Protein AF-A0A931W3Y5-F1 (afdb_monomer_lite)

Structure (mmCIF, N/CA/C/O backbone):
data_AF-A0A931W3Y5-F1
#
_entry.id   AF-A0A931W3Y5-F1
#
loop_
_atom_site.group_PDB
_atom_site.id
_atom_site.type_symbol
_atom_site.label_atom_id
_atom_site.label_alt_id
_atom_site.label_comp_id
_atom_site.label_asym_id
_atom_site.label_entity_id
_atom_site.label_seq_id
_atom_site.pdbx_PDB_ins_code
_atom_site.Cartn_x
_atom_site.Cartn_y
_atom_site.Cartn_z
_atom_site.occupancy
_atom_site.B_iso_or_equiv
_atom_site.auth_seq_id
_atom_site.auth_comp_id
_atom_site.auth_asym_id
_atom_site.auth_atom_id
_atom_site.pdbx_PDB_model_num
ATOM 1 N N . MET A 1 1 ? -16.965 -0.008 30.814 1.00 47.53 1 MET A N 1
ATOM 2 C CA . MET A 1 1 ? -17.072 1.009 31.889 1.00 47.53 1 MET A CA 1
ATOM 3 C C . MET A 1 1 ? -16.821 0.344 33.234 1.00 47.53 1 MET A C 1
ATOM 5 O O . MET A 1 1 ? -17.307 -0.751 33.439 1.00 47.53 1 MET A O 1
ATOM 9 N N . HIS A 1 2 ? -15.950 0.884 34.075 1.00 43.03 2 HIS A N 1
ATOM 10 C CA . HIS A 1 2 ? -15.014 0.076 34.853 1.00 43.03 2 HIS A CA 1
ATOM 11 C C . HIS A 1 2 ? -15.260 0.076 36.412 1.00 43.03 2 HIS A C 1
ATOM 13 O O . HIS A 1 2 ? -15.504 1.144 36.944 1.00 43.03 2 HIS A O 1
ATOM 19 N N . LYS A 1 3 ? -15.199 -1.056 37.165 1.00 48.84 3 LYS A N 1
ATOM 20 C CA . LYS A 1 3 ? -15.319 -1.141 38.655 1.00 48.84 3 LYS A CA 1
ATOM 21 C C . LYS A 1 3 ? -14.325 -0.205 39.320 1.00 48.84 3 LYS A C 1
ATOM 23 O O . LYS A 1 3 ? -13.131 -0.296 39.084 1.00 48.84 3 LYS A O 1
ATOM 28 N N . ILE A 1 4 ? -14.842 0.603 40.220 1.00 53.53 4 ILE A N 1
ATOM 29 C CA . ILE A 1 4 ? -14.092 1.339 41.220 1.00 53.53 4 ILE A CA 1
ATOM 30 C C . ILE A 1 4 ? -14.935 1.198 42.459 1.00 53.53 4 ILE A C 1
ATOM 32 O O . ILE A 1 4 ? -16.101 1.518 42.362 1.00 53.53 4 ILE A O 1
ATOM 36 N N . SER A 1 5 ? -14.421 0.692 43.579 1.00 62.59 5 SER A N 1
ATOM 37 C CA . SER A 1 5 ? -15.091 0.936 44.865 1.00 62.59 5 SER A CA 1
ATOM 38 C C . SER A 1 5 ? -14.688 2.316 45.369 1.00 62.59 5 SER A C 1
ATOM 40 O O . SER A 1 5 ? -13.553 2.710 45.128 1.00 62.59 5 SER A O 1
ATOM 42 N N . GLN A 1 6 ? -15.546 3.052 46.083 1.00 63.16 6 GLN A N 1
ATOM 43 C CA . GLN A 1 6 ? -15.153 4.366 46.622 1.00 63.16 6 GLN A CA 1
ATOM 44 C C . GLN A 1 6 ? -13.865 4.280 47.465 1.00 63.16 6 GLN A C 1
ATOM 46 O O . GLN A 1 6 ? -13.034 5.182 47.431 1.00 63.16 6 GLN A O 1
ATOM 51 N N . ARG A 1 7 ? -13.668 3.150 48.158 1.00 69.44 7 ARG A N 1
ATOM 52 C CA . ARG A 1 7 ? -12.418 2.815 48.844 1.00 69.44 7 ARG A CA 1
ATOM 53 C C . ARG A 1 7 ? -11.260 2.608 47.866 1.00 69.44 7 ARG A C 1
ATOM 55 O O . ARG A 1 7 ? -10.260 3.280 48.008 1.00 69.44 7 ARG A O 1
ATOM 62 N N . ALA A 1 8 ? -11.406 1.773 46.837 1.00 68.94 8 ALA A N 1
ATOM 63 C CA . ALA A 1 8 ? -10.360 1.574 45.824 1.00 68.94 8 ALA A CA 1
ATOM 64 C C . ALA A 1 8 ? -10.010 2.861 45.054 1.00 68.94 8 ALA A C 1
ATOM 66 O O . ALA A 1 8 ? -8.862 3.030 44.664 1.00 68.94 8 ALA A O 1
ATOM 67 N N . TYR A 1 9 ? -10.970 3.772 44.859 1.00 68.81 9 TYR A N 1
ATOM 68 C CA . TYR A 1 9 ? -10.719 5.101 44.300 1.00 68.81 9 TYR A CA 1
ATOM 69 C C . TYR A 1 9 ? -9.798 5.912 45.206 1.00 68.81 9 TYR A C 1
ATOM 71 O O . TYR A 1 9 ? -8.752 6.371 44.759 1.00 68.81 9 TYR A O 1
ATOM 79 N N . ARG A 1 10 ? -10.187 6.062 46.482 1.00 74.06 10 ARG A N 1
ATOM 80 C CA . ARG A 1 10 ? -9.424 6.822 47.476 1.00 74.06 10 ARG A CA 1
ATOM 81 C C . ARG A 1 10 ? -8.067 6.184 47.723 1.00 74.06 10 ARG A C 1
ATOM 83 O O . ARG A 1 10 ? -7.079 6.892 47.688 1.00 74.06 10 ARG A O 1
ATOM 90 N N . ASP A 1 11 ? -8.007 4.864 47.861 1.00 75.12 11 ASP A N 1
ATOM 91 C CA . ASP A 1 11 ? -6.764 4.117 48.040 1.00 75.12 11 ASP A CA 1
ATOM 92 C C . ASP A 1 11 ? -5.851 4.285 46.814 1.00 75.12 11 ASP A C 1
ATOM 94 O O . ASP A 1 11 ? -4.649 4.449 46.978 1.00 75.12 11 ASP A O 1
ATOM 98 N N . ALA A 1 12 ? -6.386 4.301 45.586 1.00 70.94 12 ALA A N 1
ATOM 99 C CA . ALA A 1 12 ? -5.600 4.578 44.380 1.00 70.94 12 ALA A CA 1
ATOM 100 C C . ALA A 1 12 ? -5.145 6.046 44.297 1.00 70.94 12 ALA A C 1
ATOM 102 O O . ALA A 1 12 ? -4.030 6.313 43.856 1.00 70.94 12 ALA A O 1
ATOM 103 N N . GLU A 1 13 ? -5.978 7.000 44.716 1.00 71.56 13 GLU A N 1
ATOM 104 C CA . GLU A 1 13 ? -5.646 8.428 44.768 1.00 71.56 13 GLU A CA 1
ATOM 105 C C . GLU A 1 13 ? -4.590 8.727 45.843 1.00 71.56 13 GLU A C 1
ATOM 107 O O . GLU A 1 13 ? -3.632 9.464 45.617 1.00 71.56 13 GLU A O 1
ATOM 112 N N . GLU A 1 14 ? -4.733 8.125 47.014 1.00 73.50 14 GLU A N 1
ATOM 113 C CA . GLU A 1 14 ? -3.815 8.242 48.137 1.00 73.50 14 GLU A CA 1
ATOM 114 C C . GLU A 1 14 ? -2.513 7.495 47.854 1.00 73.50 14 GLU A C 1
ATOM 116 O O . GLU A 1 14 ? -1.437 8.016 48.126 1.00 73.50 14 GLU A O 1
ATOM 121 N N . TRP A 1 15 ? -2.580 6.358 47.161 1.00 70.50 15 TRP A N 1
ATOM 122 C CA . TRP A 1 15 ? -1.413 5.698 46.587 1.00 70.50 15 TRP A CA 1
ATOM 123 C C . TRP A 1 15 ? -0.715 6.569 45.538 1.00 70.50 15 TRP A C 1
ATOM 125 O O . TRP A 1 15 ? 0.503 6.665 45.572 1.00 70.50 15 TRP A O 1
ATOM 135 N N . LEU A 1 16 ? -1.431 7.272 44.652 1.00 67.88 16 LEU A N 1
ATOM 136 C CA . LEU A 1 16 ? -0.796 8.233 43.734 1.00 67.88 16 LEU A CA 1
ATOM 137 C C . LEU A 1 16 ? -0.063 9.350 44.496 1.00 67.88 16 LEU A C 1
ATOM 139 O O . LEU A 1 16 ? 0.987 9.812 44.045 1.00 67.88 16 LEU A O 1
ATOM 143 N N . LYS A 1 17 ? -0.600 9.770 45.649 1.00 68.94 17 LYS A N 1
ATOM 144 C CA . LYS A 1 17 ? 0.020 10.766 46.537 1.00 68.94 17 LYS A CA 1
ATOM 145 C C . LYS A 1 17 ? 1.227 10.196 47.304 1.00 68.94 17 LYS A C 1
ATOM 147 O O . LYS A 1 17 ? 2.210 10.912 47.476 1.00 68.94 17 LYS A O 1
ATOM 152 N N . GLN A 1 18 ? 1.180 8.933 47.739 1.00 67.50 18 GLN A N 1
ATOM 153 C CA . GLN A 1 18 ? 2.200 8.283 48.582 1.00 67.50 18 GLN A CA 1
ATOM 154 C C . GLN A 1 18 ? 3.313 7.577 47.777 1.00 67.50 18 GLN A C 1
ATOM 156 O O . GLN A 1 18 ? 4.500 7.725 48.074 1.00 67.50 18 GLN A O 1
ATOM 161 N N . GLU A 1 19 ? 2.973 6.840 46.719 1.00 59.59 19 GLU A N 1
ATOM 162 C CA . GLU A 1 19 ? 3.904 6.134 45.836 1.00 59.59 19 GLU A CA 1
ATOM 163 C C . GLU A 1 19 ? 4.311 7.005 44.633 1.00 59.59 19 GLU A C 1
ATOM 165 O O . GLU A 1 19 ? 3.885 6.844 43.492 1.00 59.59 19 GLU A O 1
ATOM 170 N N . ARG A 1 20 ? 5.256 7.910 44.905 1.00 63.28 20 ARG A N 1
ATOM 171 C CA . ARG A 1 20 ? 6.321 8.317 43.970 1.00 63.28 20 ARG A CA 1
ATOM 172 C C . ARG A 1 20 ? 5.904 8.838 42.579 1.00 63.28 20 ARG A C 1
ATOM 174 O O . ARG A 1 20 ? 6.719 8.751 41.656 1.00 63.28 20 ARG A O 1
ATOM 181 N N . LEU A 1 21 ? 4.761 9.522 42.432 1.00 63.34 21 LEU A N 1
ATOM 182 C CA . LEU A 1 21 ? 4.569 10.447 41.297 1.00 63.34 21 LEU A CA 1
ATOM 183 C C . LEU A 1 21 ? 5.762 11.406 41.202 1.00 63.34 21 LEU A C 1
ATOM 185 O O . LEU A 1 21 ? 6.320 11.612 40.132 1.00 63.34 21 LEU A O 1
ATOM 189 N N . ALA A 1 22 ? 6.214 11.892 42.361 1.00 66.25 22 ALA A N 1
ATOM 190 C CA . ALA A 1 22 ? 7.394 12.730 42.492 1.00 66.25 22 ALA A CA 1
ATOM 191 C C . ALA A 1 22 ? 8.659 12.073 41.923 1.00 66.25 22 ALA A C 1
ATOM 193 O O . ALA A 1 22 ? 9.416 12.752 41.249 1.00 66.25 22 ALA A O 1
ATOM 194 N N . ALA A 1 23 ? 8.907 10.774 42.131 1.00 73.06 23 ALA A N 1
ATOM 195 C CA . ALA A 1 23 ? 10.131 10.148 41.620 1.00 73.06 23 ALA A CA 1
ATOM 196 C C . ALA A 1 23 ? 10.099 9.989 40.094 1.00 73.06 23 ALA A C 1
ATOM 198 O O . ALA A 1 23 ? 11.087 10.303 39.440 1.00 73.06 23 ALA A O 1
ATOM 199 N N . LEU A 1 24 ? 8.960 9.563 39.536 1.00 71.31 24 LEU A N 1
ATOM 200 C CA . LEU A 1 24 ? 8.764 9.432 38.088 1.00 71.31 24 LEU A CA 1
ATOM 201 C C . LEU A 1 24 ? 8.798 10.802 37.391 1.00 71.31 24 LEU A C 1
ATOM 203 O O . LEU A 1 24 ? 9.483 10.973 36.385 1.00 71.31 24 LEU A O 1
ATOM 207 N N . ILE A 1 25 ? 8.125 11.805 37.963 1.00 74.75 25 ILE A N 1
ATOM 208 C CA . ILE A 1 25 ? 8.190 13.194 37.493 1.00 74.75 25 ILE A CA 1
ATOM 209 C C . ILE A 1 25 ? 9.623 13.720 37.594 1.00 74.75 25 ILE A C 1
ATOM 211 O O . ILE A 1 25 ? 10.120 14.282 36.626 1.00 74.75 25 ILE A O 1
ATOM 215 N N . ASN A 1 26 ? 10.320 13.506 38.714 1.00 82.00 26 ASN A N 1
ATOM 216 C CA . ASN A 1 26 ? 11.704 13.951 38.891 1.00 82.00 26 ASN A CA 1
ATOM 217 C C . ASN A 1 26 ? 12.655 13.275 37.897 1.00 82.00 26 ASN A C 1
ATOM 219 O O . ASN A 1 26 ? 13.578 13.920 37.406 1.00 82.00 26 ASN A O 1
ATOM 223 N N . GLU A 1 27 ? 12.438 12.001 37.569 1.00 83.06 27 GLU A N 1
ATOM 224 C CA . GLU A 1 27 ? 13.196 11.293 36.537 1.00 83.06 27 GLU A CA 1
ATOM 225 C C . GLU A 1 27 ? 12.941 11.887 35.145 1.00 83.06 27 GLU A C 1
ATOM 227 O O . GLU A 1 27 ? 13.895 12.171 34.415 1.00 83.06 27 GLU A O 1
ATOM 232 N N . GLY A 1 28 ? 11.680 12.175 34.805 1.00 81.75 28 GLY A N 1
ATOM 233 C CA . GLY A 1 28 ? 11.324 12.875 33.570 1.00 81.75 28 GLY A CA 1
ATOM 234 C C . GLY A 1 28 ? 11.921 14.278 33.485 1.00 81.75 28 GLY A C 1
ATOM 235 O O . GLY A 1 28 ? 12.548 14.619 32.482 1.00 81.75 28 GLY A O 1
ATOM 236 N N . ILE A 1 29 ? 11.811 15.066 34.559 1.00 84.00 29 ILE A N 1
ATOM 237 C CA . ILE A 1 29 ? 12.428 16.394 34.684 1.00 84.00 29 ILE A CA 1
ATOM 238 C C . ILE A 1 29 ? 13.945 16.288 34.518 1.00 84.00 29 ILE A C 1
ATOM 240 O O . ILE A 1 29 ? 14.533 17.086 33.795 1.00 84.00 29 ILE A O 1
ATOM 244 N N . LYS A 1 30 ? 14.598 15.292 35.132 1.00 87.44 30 LYS A N 1
ATOM 245 C CA . LYS A 1 30 ? 16.046 15.072 35.000 1.00 87.44 30 LYS A CA 1
ATOM 246 C C . LYS A 1 30 ? 16.437 14.733 33.561 1.00 87.44 30 LYS A C 1
ATOM 248 O O . LYS A 1 30 ? 17.448 15.242 33.074 1.00 87.44 30 LYS A O 1
ATOM 253 N N . LYS A 1 31 ? 15.645 13.904 32.876 1.00 84.50 31 LYS A N 1
ATOM 254 C CA . LYS A 1 31 ? 15.850 13.551 31.465 1.00 84.50 31 LYS A CA 1
ATOM 255 C C . LYS A 1 31 ? 15.728 14.785 30.565 1.00 84.50 31 LYS A C 1
ATOM 257 O O . LYS A 1 31 ? 16.654 15.066 29.813 1.00 84.50 31 LYS A O 1
ATOM 262 N N . ILE A 1 32 ? 14.657 15.567 30.713 1.00 85.19 32 ILE A N 1
ATOM 263 C CA . ILE A 1 32 ? 14.442 16.822 29.972 1.00 85.19 32 ILE A CA 1
ATOM 264 C C . ILE A 1 32 ? 15.550 17.839 30.288 1.00 85.19 32 ILE A C 1
ATOM 266 O O . ILE A 1 32 ? 16.118 18.448 29.385 1.00 85.19 32 ILE A O 1
ATOM 270 N N . GLY A 1 33 ? 15.916 17.989 31.562 1.00 86.31 33 GLY A N 1
ATOM 271 C CA . GLY A 1 33 ? 16.964 18.905 32.010 1.00 86.31 33 GLY A CA 1
ATOM 272 C C . GLY A 1 33 ? 18.334 18.592 31.404 1.00 86.31 33 GLY A C 1
ATOM 273 O O . GLY A 1 33 ? 19.042 19.510 30.993 1.00 86.31 33 GLY A O 1
ATOM 274 N N . LYS A 1 34 ? 18.690 17.307 31.271 1.00 87.19 34 LYS A N 1
ATOM 275 C CA . LYS A 1 34 ? 19.928 16.878 30.597 1.00 87.19 34 LYS A CA 1
ATOM 276 C C . LYS A 1 34 ? 19.968 17.343 29.138 1.00 87.19 34 LYS A C 1
ATOM 278 O O . LYS A 1 34 ? 20.999 17.841 28.686 1.00 87.19 34 LYS A O 1
ATOM 283 N N . GLU A 1 35 ? 18.852 17.212 28.432 1.00 84.88 35 GLU A N 1
ATOM 284 C CA . GLU A 1 35 ? 18.730 17.629 27.036 1.00 84.88 35 GLU A CA 1
ATOM 285 C C . GLU A 1 35 ? 18.752 19.161 26.882 1.00 84.88 35 GLU A C 1
ATOM 287 O O . GLU A 1 35 ? 19.462 19.698 26.029 1.00 84.88 35 GLU A O 1
ATOM 292 N N . ILE A 1 36 ? 18.072 19.897 27.770 1.00 84.44 36 ILE A N 1
ATOM 293 C CA . ILE A 1 36 ? 18.116 21.370 27.808 1.00 84.44 36 ILE A CA 1
ATOM 294 C C . ILE A 1 36 ? 19.549 21.880 28.025 1.00 84.44 36 ILE A C 1
ATOM 296 O O . ILE A 1 36 ? 19.973 22.839 27.375 1.00 84.44 36 ILE A O 1
ATOM 300 N N . GLU A 1 37 ? 20.323 21.253 28.912 1.00 87.25 37 GLU A N 1
ATOM 301 C CA . GLU A 1 37 ? 21.724 21.630 29.126 1.00 87.25 37 GLU A CA 1
ATOM 302 C C . GLU A 1 37 ? 22.603 21.341 27.900 1.00 87.25 37 GLU A C 1
ATOM 304 O O . GLU A 1 37 ? 23.485 22.140 27.567 1.00 87.25 37 GLU A O 1
ATOM 309 N N . ALA A 1 38 ? 22.339 20.252 27.171 1.00 85.06 38 ALA A N 1
ATOM 310 C CA . ALA A 1 38 ? 22.998 19.989 25.892 1.00 85.06 38 ALA A CA 1
ATOM 311 C C . ALA A 1 38 ? 22.682 21.087 24.857 1.00 85.06 38 ALA A C 1
ATOM 313 O O . ALA A 1 38 ? 23.596 21.581 24.188 1.00 85.06 38 ALA A O 1
ATOM 314 N N . LEU A 1 39 ? 21.427 21.551 24.791 1.00 84.00 39 LEU A N 1
ATOM 315 C CA . LEU A 1 39 ? 21.018 22.656 23.918 1.00 84.00 39 LEU A CA 1
ATOM 316 C C . LEU A 1 39 ? 21.700 23.974 24.269 1.00 84.00 39 LEU A C 1
ATOM 318 O O . LEU A 1 39 ? 22.177 24.673 23.375 1.00 84.00 39 LEU A O 1
ATOM 322 N N . LYS A 1 40 ? 21.779 24.328 25.557 1.00 85.69 40 LYS A N 1
ATOM 323 C CA . LYS A 1 40 ? 22.467 25.553 25.996 1.00 85.69 40 LYS A CA 1
ATOM 324 C C . LYS A 1 40 ? 23.931 25.549 25.561 1.00 85.69 40 LYS A C 1
ATOM 326 O O . LYS A 1 40 ? 24.405 26.546 25.014 1.00 85.69 40 LYS A O 1
ATOM 331 N N . LYS A 1 41 ? 24.628 24.418 25.730 1.00 85.31 41 LYS A N 1
ATOM 332 C CA . LYS A 1 41 ? 26.016 24.249 25.266 1.00 85.31 41 LYS A CA 1
ATOM 333 C C . LYS A 1 41 ? 26.127 24.371 23.744 1.00 85.31 41 LYS A C 1
ATOM 335 O O . LYS A 1 41 ? 27.028 25.052 23.255 1.00 85.31 41 LYS A O 1
ATOM 340 N N . ALA A 1 42 ? 25.199 23.771 22.997 1.00 81.00 42 ALA A N 1
ATOM 341 C CA . ALA A 1 42 ? 25.158 23.880 21.540 1.00 81.00 42 ALA A CA 1
ATOM 342 C C . ALA A 1 42 ? 24.930 25.331 21.076 1.00 81.00 42 ALA A C 1
ATOM 344 O O . ALA A 1 42 ? 25.691 25.833 20.250 1.00 81.00 42 ALA A O 1
ATOM 345 N N . ARG A 1 43 ? 23.966 26.051 21.669 1.00 83.25 43 ARG A N 1
ATOM 346 C CA . ARG A 1 43 ? 23.703 27.475 21.383 1.00 83.25 43 ARG A CA 1
ATOM 347 C C . ARG A 1 43 ? 24.925 28.352 21.649 1.00 83.25 43 ARG A C 1
ATOM 349 O O . ARG A 1 43 ? 25.276 29.178 20.810 1.00 83.25 43 ARG A O 1
ATOM 356 N N . GLN A 1 44 ? 25.605 28.149 22.778 1.00 83.12 44 GLN A N 1
ATOM 357 C CA . GLN A 1 44 ? 26.833 28.884 23.105 1.00 83.12 44 GLN A CA 1
ATOM 358 C C . GLN A 1 44 ? 27.952 28.619 22.091 1.00 83.12 44 GLN A C 1
ATOM 360 O O . GLN A 1 44 ? 28.669 29.545 21.712 1.00 83.12 44 GLN A O 1
ATOM 365 N N . ARG A 1 45 ? 28.092 27.374 21.620 1.00 77.56 45 ARG A N 1
ATOM 366 C CA . ARG A 1 45 ? 29.078 27.005 20.597 1.00 77.56 45 ARG A CA 1
ATOM 367 C C . ARG A 1 45 ? 28.792 27.691 19.260 1.00 77.56 45 ARG A C 1
ATOM 369 O O . ARG A 1 45 ? 29.703 28.288 18.697 1.00 77.56 45 ARG A O 1
ATOM 376 N N . VAL A 1 46 ? 27.537 27.679 18.805 1.00 77.12 46 VAL A N 1
ATOM 377 C CA . VAL A 1 46 ? 27.111 28.357 17.566 1.00 77.12 46 VAL A CA 1
ATOM 378 C C . VAL A 1 46 ? 27.314 29.871 17.665 1.00 77.12 46 VAL A C 1
ATOM 380 O O . VAL A 1 46 ? 27.806 30.489 16.724 1.00 77.12 46 VAL A O 1
ATOM 383 N N . HIS A 1 47 ? 27.003 30.474 18.817 1.00 74.62 47 HIS A N 1
ATOM 384 C CA . HIS A 1 47 ? 27.186 31.912 19.030 1.00 74.62 47 HIS A CA 1
ATOM 385 C C . HIS A 1 47 ? 28.664 32.336 18.966 1.00 74.62 47 HIS A C 1
ATOM 387 O O . HIS A 1 47 ? 28.978 33.387 18.416 1.00 74.62 47 HIS A O 1
ATOM 393 N N . ARG A 1 48 ? 29.584 31.493 19.459 1.00 72.62 48 ARG A N 1
ATOM 394 C CA . ARG A 1 48 ? 31.037 31.741 19.412 1.00 72.62 48 ARG A CA 1
ATOM 395 C C . ARG A 1 48 ? 31.666 31.550 18.025 1.00 72.62 48 ARG A C 1
ATOM 397 O O . ARG A 1 48 ? 32.750 32.071 17.797 1.00 72.62 48 ARG A O 1
ATOM 404 N N . GLN A 1 49 ? 31.030 30.805 17.118 1.00 64.31 49 GLN A N 1
ATOM 405 C CA . GLN A 1 49 ? 31.614 30.425 15.820 1.00 64.31 49 GLN A CA 1
ATOM 406 C C . GLN A 1 49 ? 31.271 31.377 14.653 1.00 64.31 49 GLN A C 1
ATOM 408 O O . GLN A 1 49 ? 31.827 31.224 13.568 1.00 64.31 49 GLN A O 1
ATOM 413 N N . GLY A 1 50 ? 30.428 32.396 14.864 1.00 58.53 50 GLY A N 1
ATOM 414 C CA . GLY A 1 50 ? 30.105 33.410 13.849 1.00 58.53 50 GLY A CA 1
ATOM 415 C C . GLY A 1 50 ? 29.141 32.936 12.745 1.00 58.53 50 GLY A C 1
ATOM 416 O O . GLY A 1 50 ? 28.926 31.748 12.520 1.00 58.53 50 GLY A O 1
ATOM 417 N N . ALA A 1 51 ? 28.515 33.889 12.044 1.00 54.31 51 ALA A N 1
ATOM 418 C CA . ALA A 1 51 ? 27.337 33.691 11.183 1.00 54.31 51 ALA A CA 1
ATOM 419 C C . ALA A 1 51 ? 27.549 32.890 9.870 1.00 54.31 51 ALA A C 1
ATOM 421 O O . ALA A 1 51 ? 26.601 32.758 9.097 1.00 54.31 51 ALA A O 1
ATOM 422 N N . GLY A 1 52 ? 28.749 32.359 9.610 1.00 56.06 52 GLY A N 1
ATOM 423 C CA . GLY A 1 52 ? 29.134 31.768 8.319 1.00 56.06 52 GLY A CA 1
ATOM 424 C C . GLY A 1 52 ? 28.938 30.253 8.159 1.00 56.06 52 GLY A C 1
ATOM 425 O O . GLY A 1 52 ? 29.066 29.757 7.045 1.00 56.06 52 GLY A O 1
ATOM 426 N N . GLN A 1 53 ? 28.625 29.497 9.220 1.00 63.25 53 GLN A N 1
ATOM 427 C CA . GLN A 1 53 ? 28.492 28.031 9.141 1.00 63.25 53 GLN A CA 1
ATOM 428 C C . GLN A 1 53 ? 27.025 27.585 9.145 1.00 63.25 53 GLN A C 1
ATOM 430 O O . GLN A 1 53 ? 26.412 27.402 10.198 1.00 63.25 53 GLN A O 1
ATOM 435 N N . ARG A 1 54 ? 26.467 27.391 7.943 1.00 63.22 54 ARG A N 1
ATOM 436 C CA . ARG A 1 54 ? 25.109 26.864 7.718 1.00 63.22 54 ARG A CA 1
ATOM 437 C C . ARG A 1 54 ? 24.874 25.535 8.457 1.00 63.22 54 ARG A C 1
ATOM 439 O O . ARG A 1 54 ? 23.858 25.404 9.135 1.00 63.22 54 ARG A O 1
ATOM 446 N N . ASP A 1 55 ? 25.868 24.646 8.462 1.00 70.00 55 ASP A N 1
ATOM 447 C CA . ASP A 1 55 ? 25.829 23.349 9.155 1.00 70.00 55 ASP A CA 1
ATOM 448 C C . ASP A 1 55 ? 25.609 23.467 10.669 1.00 70.00 55 ASP A C 1
ATOM 450 O O . ASP A 1 55 ? 24.858 22.690 11.252 1.00 70.00 55 ASP A O 1
ATOM 454 N N . ALA A 1 56 ? 26.217 24.457 11.329 1.00 69.62 56 ALA A N 1
ATOM 455 C CA . ALA A 1 56 ? 26.096 24.626 12.778 1.00 69.62 56 ALA A CA 1
ATOM 456 C C . ALA A 1 56 ? 24.684 25.096 13.185 1.00 69.62 56 ALA A C 1
ATOM 458 O O . ALA A 1 56 ? 24.168 24.711 14.237 1.00 69.62 56 ALA A O 1
ATOM 459 N N . ARG A 1 57 ? 24.032 25.898 12.331 1.00 72.88 57 ARG A N 1
ATOM 460 C CA . ARG A 1 57 ? 22.631 26.314 12.510 1.00 72.88 57 ARG A CA 1
ATOM 461 C C . ARG A 1 57 ? 21.658 25.174 12.217 1.00 72.88 57 ARG A C 1
ATOM 463 O O . ARG A 1 57 ? 20.695 25.012 12.959 1.00 72.88 57 ARG A O 1
ATOM 470 N N . GLU A 1 58 ? 21.920 24.374 11.185 1.00 76.75 58 GLU A N 1
ATOM 471 C CA . GLU A 1 58 ? 21.116 23.188 10.861 1.00 76.75 58 GLU A CA 1
ATOM 472 C C . GLU A 1 58 ? 21.210 22.125 11.970 1.00 76.75 58 GLU A C 1
ATOM 474 O O . GLU A 1 58 ? 20.186 21.592 12.398 1.00 76.75 58 GLU A O 1
ATOM 479 N N . GLN A 1 59 ? 22.404 21.891 12.528 1.00 76.81 59 GLN A N 1
ATOM 480 C CA . GLN A 1 59 ? 22.600 21.017 13.692 1.00 76.81 59 GLN A CA 1
ATOM 481 C C . GLN A 1 59 ? 21.863 21.525 14.937 1.00 76.81 59 GLN A C 1
ATOM 483 O O . GLN A 1 59 ? 21.268 20.728 15.662 1.00 76.81 59 GLN A O 1
ATOM 488 N N . LEU A 1 60 ? 21.872 22.839 15.185 1.00 82.25 60 LEU A N 1
ATOM 489 C CA . LEU A 1 60 ? 21.131 23.436 16.296 1.00 82.25 60 LEU A CA 1
ATOM 490 C C . LEU A 1 60 ? 19.617 23.259 16.127 1.00 82.25 60 LEU A C 1
ATOM 492 O O . LEU A 1 60 ? 18.955 22.829 17.067 1.00 82.25 60 LEU A O 1
ATOM 496 N N . ALA A 1 61 ? 19.084 23.534 14.934 1.00 82.12 61 ALA A N 1
ATOM 497 C CA . ALA A 1 61 ? 17.665 23.353 14.635 1.00 82.12 61 ALA A CA 1
ATOM 498 C C . ALA A 1 61 ? 17.235 21.882 14.777 1.00 82.12 61 ALA A C 1
ATOM 500 O O . ALA A 1 61 ? 16.197 21.592 15.371 1.00 82.12 61 ALA A O 1
ATOM 501 N N . ALA A 1 62 ? 18.057 20.939 14.303 1.00 82.38 62 ALA A N 1
ATOM 502 C CA . ALA A 1 62 ? 17.812 19.509 14.484 1.00 82.38 62 ALA A CA 1
ATOM 503 C C . ALA A 1 62 ? 17.787 19.109 15.971 1.00 82.38 62 ALA A C 1
ATOM 505 O O . ALA A 1 62 ? 16.925 18.332 16.387 1.00 82.38 62 ALA A O 1
ATOM 506 N N . LEU A 1 63 ? 18.694 19.668 16.782 1.00 82.12 63 LEU A N 1
ATOM 507 C CA . LEU A 1 63 ? 18.725 19.432 18.225 1.00 82.12 63 LEU A CA 1
ATOM 508 C C . LEU A 1 63 ? 17.472 19.996 18.914 1.00 82.12 63 LEU A C 1
ATOM 510 O O . LEU A 1 63 ? 16.884 19.321 19.749 1.00 82.12 63 LEU A O 1
ATOM 514 N N . GLU A 1 64 ? 17.023 21.200 18.550 1.00 84.69 64 GLU A N 1
ATOM 515 C CA . GLU A 1 64 ? 15.808 21.812 19.112 1.00 84.69 64 GLU A CA 1
ATOM 516 C C . GLU A 1 64 ? 14.555 20.971 18.842 1.00 84.69 64 GLU A C 1
ATOM 518 O O . GLU A 1 64 ? 13.763 20.728 19.756 1.00 84.69 64 GLU A O 1
ATOM 523 N N . VAL A 1 65 ? 14.407 20.461 17.615 1.00 85.00 65 VAL A N 1
ATOM 524 C CA . VAL A 1 65 ? 13.309 19.551 17.251 1.00 85.00 65 VAL A CA 1
ATOM 525 C C . VAL A 1 65 ? 13.398 18.240 18.034 1.00 85.00 65 VAL A C 1
ATOM 527 O O . VAL A 1 65 ? 12.387 17.765 18.555 1.00 85.00 65 VAL A O 1
ATOM 530 N N . MET A 1 66 ? 14.599 17.669 18.164 1.00 85.75 66 MET A N 1
ATOM 531 C CA . MET A 1 66 ? 14.819 16.432 18.917 1.00 85.75 66 MET A CA 1
ATOM 532 C C . MET A 1 66 ? 14.431 16.590 20.393 1.00 85.75 66 MET A C 1
ATOM 534 O O . MET A 1 66 ? 13.734 15.739 20.936 1.00 85.75 66 MET A O 1
ATOM 538 N N . ILE A 1 67 ? 14.804 17.701 21.029 1.00 83.81 67 ILE A N 1
ATOM 539 C CA . ILE A 1 67 ? 14.515 17.949 22.449 1.00 83.81 67 ILE A CA 1
ATOM 540 C C . ILE A 1 67 ? 13.030 18.183 22.685 1.00 83.81 67 ILE A C 1
ATOM 542 O O . ILE A 1 67 ? 12.486 17.674 23.668 1.00 83.81 67 ILE A O 1
ATOM 546 N N . LYS A 1 68 ? 12.364 18.913 21.783 1.00 82.44 68 LYS A N 1
ATOM 547 C CA . LYS A 1 68 ? 10.908 19.063 21.826 1.00 82.44 68 LYS A CA 1
ATOM 548 C C . LYS A 1 68 ? 10.235 17.690 21.800 1.00 82.44 68 LYS A C 1
ATOM 550 O O . LYS A 1 68 ? 9.453 17.392 22.696 1.00 82.44 68 LYS A O 1
ATOM 555 N N . LYS A 1 69 ? 10.647 16.828 20.866 1.00 85.00 69 LYS A N 1
ATOM 556 C CA . LYS A 1 69 ? 10.150 15.453 20.766 1.00 85.00 69 LYS A CA 1
ATOM 557 C C . LYS A 1 69 ? 10.424 14.634 22.030 1.00 85.00 69 LYS A C 1
ATOM 559 O O . LYS A 1 69 ? 9.511 14.028 22.567 1.00 85.00 69 LYS A O 1
ATOM 564 N N . VAL A 1 70 ? 11.651 14.646 22.557 1.00 83.62 70 VAL A N 1
ATOM 565 C CA . VAL A 1 70 ? 11.990 13.914 23.795 1.00 83.62 70 VAL A CA 1
ATOM 566 C C . VAL A 1 70 ? 11.162 14.405 24.981 1.00 83.62 70 VAL A C 1
ATOM 568 O O . VAL A 1 70 ? 10.793 13.602 25.839 1.00 83.62 70 VAL A O 1
ATOM 571 N N . THR A 1 71 ? 10.882 15.706 25.046 1.00 80.75 71 THR A N 1
ATOM 572 C CA . THR A 1 71 ? 10.053 16.303 26.098 1.00 80.75 71 THR A CA 1
ATOM 573 C C . THR A 1 71 ? 8.619 15.803 25.999 1.00 80.75 71 THR A C 1
ATOM 575 O O . THR A 1 71 ? 8.110 15.271 26.983 1.00 80.75 71 THR A O 1
ATOM 578 N N . GLU A 1 72 ? 8.013 15.907 24.815 1.00 83.56 72 GLU A N 1
ATOM 579 C CA . GLU A 1 72 ? 6.664 15.403 24.525 1.00 83.56 72 GLU A CA 1
ATOM 580 C C . GLU A 1 72 ? 6.567 13.900 24.839 1.00 83.56 72 GLU A C 1
ATOM 582 O O . GLU A 1 72 ? 5.800 13.509 25.717 1.00 83.56 72 GLU A O 1
ATOM 587 N N . ASP A 1 73 ? 7.460 13.080 24.271 1.00 85.25 73 ASP A N 1
ATOM 588 C CA . ASP A 1 73 ? 7.497 11.625 24.477 1.00 85.25 73 ASP A CA 1
ATOM 589 C C . ASP A 1 73 ? 7.645 11.240 25.962 1.00 85.25 73 ASP A C 1
ATOM 591 O O . ASP A 1 73 ? 7.098 10.231 26.417 1.00 85.25 73 ASP A O 1
ATOM 595 N N . THR A 1 74 ? 8.423 12.013 26.731 1.00 81.31 74 THR A N 1
ATOM 596 C CA . THR A 1 74 ? 8.657 11.755 28.160 1.00 81.31 74 THR A CA 1
ATOM 597 C C . THR A 1 74 ? 7.436 12.123 28.998 1.00 81.31 74 THR A C 1
ATOM 599 O O . THR 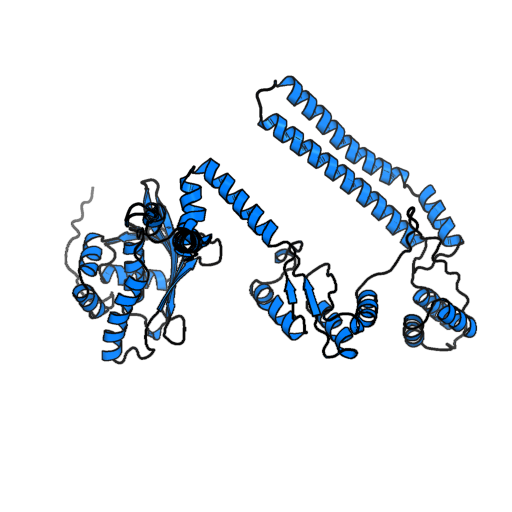A 1 74 ? 7.065 11.358 29.889 1.00 81.31 74 THR A O 1
ATOM 602 N N . VAL A 1 75 ? 6.800 13.264 28.719 1.00 80.44 75 VAL A N 1
ATOM 603 C CA . VAL A 1 75 ? 5.561 13.677 29.396 1.00 80.44 75 VAL A CA 1
ATOM 604 C C . VAL A 1 75 ? 4.442 12.679 29.102 1.00 80.44 75 VAL A C 1
ATOM 606 O O . VAL A 1 75 ? 3.791 12.208 30.036 1.00 80.44 75 VAL A O 1
ATOM 609 N N . ASP A 1 76 ? 4.281 12.280 27.842 1.00 80.50 76 ASP A N 1
ATOM 610 C CA . ASP A 1 76 ? 3.256 11.323 27.426 1.00 80.50 76 ASP A CA 1
ATOM 611 C C . ASP A 1 76 ? 3.446 9.958 28.092 1.00 80.50 76 ASP A C 1
ATOM 613 O O . ASP A 1 76 ? 2.495 9.402 28.648 1.00 80.50 76 ASP A O 1
ATOM 617 N N . HIS A 1 77 ? 4.680 9.439 28.137 1.00 82.00 77 HIS A N 1
ATOM 618 C CA . HIS A 1 77 ? 4.977 8.185 28.837 1.00 82.00 77 HIS A CA 1
ATOM 619 C C . HIS A 1 77 ? 4.649 8.245 30.329 1.00 82.00 77 HIS A C 1
ATOM 621 O O . HIS A 1 77 ? 4.117 7.280 30.889 1.00 82.00 77 HIS A O 1
ATOM 627 N N . LEU A 1 78 ? 4.979 9.357 30.989 1.00 80.06 78 LEU A N 1
ATOM 628 C CA . LEU A 1 78 ? 4.705 9.538 32.411 1.00 80.06 78 LEU A CA 1
ATOM 629 C C . LEU A 1 78 ? 3.205 9.572 32.680 1.00 80.06 78 LEU A C 1
ATOM 631 O O . LEU A 1 78 ? 2.721 8.836 33.542 1.00 80.06 78 LEU A O 1
ATOM 635 N N . LEU A 1 79 ? 2.463 10.374 31.916 1.00 78.19 79 LEU A N 1
ATOM 636 C CA . LEU A 1 79 ? 1.012 10.472 32.043 1.00 78.19 79 LEU A CA 1
ATOM 637 C C . LEU A 1 79 ? 0.336 9.129 31.753 1.00 78.19 79 LEU A C 1
ATOM 639 O O . LEU A 1 79 ? -0.537 8.711 32.516 1.00 78.19 79 LEU A O 1
ATOM 643 N N . ALA A 1 80 ? 0.765 8.417 30.708 1.00 78.81 80 ALA A N 1
ATOM 644 C CA . ALA A 1 80 ? 0.264 7.084 30.387 1.00 78.81 80 ALA A CA 1
ATOM 645 C C . ALA A 1 80 ? 0.531 6.084 31.523 1.00 78.81 80 ALA A C 1
ATOM 647 O O . ALA A 1 80 ? -0.381 5.373 31.947 1.00 78.81 80 ALA A O 1
ATOM 648 N N . SER A 1 81 ? 1.747 6.080 32.077 1.00 78.00 81 SER A N 1
ATOM 649 C CA . SER A 1 81 ? 2.133 5.193 33.183 1.00 78.00 81 SER A CA 1
ATOM 650 C C . SER A 1 81 ? 1.317 5.460 34.448 1.00 78.00 81 SER A C 1
ATOM 652 O O . SER A 1 81 ? 0.839 4.525 35.092 1.00 78.00 81 SER A O 1
ATOM 654 N N . VAL A 1 82 ? 1.123 6.735 34.796 1.00 77.12 82 VAL A N 1
ATOM 655 C CA . VAL A 1 82 ? 0.294 7.153 35.934 1.00 77.12 82 VAL A CA 1
ATOM 656 C C . VAL A 1 82 ? -1.146 6.683 35.744 1.00 77.12 82 VAL A C 1
ATOM 658 O O . VAL A 1 82 ? -1.699 6.028 36.629 1.00 77.12 82 VAL A O 1
ATOM 661 N N . ARG A 1 83 ? -1.731 6.943 34.568 1.00 77.56 83 ARG A N 1
ATOM 662 C CA . ARG A 1 83 ? -3.099 6.525 34.231 1.00 77.56 83 ARG A CA 1
ATOM 663 C C . ARG A 1 83 ? -3.259 5.007 34.290 1.00 77.56 83 ARG A C 1
ATOM 665 O O . ARG A 1 83 ? -4.227 4.525 34.871 1.00 77.56 83 ARG A O 1
ATOM 672 N N . GLN A 1 84 ? -2.307 4.248 33.747 1.00 78.81 84 GLN A N 1
ATOM 673 C CA . GLN A 1 84 ? -2.360 2.785 33.734 1.00 78.81 84 GLN A CA 1
ATOM 674 C C . GLN A 1 84 ? -2.289 2.192 35.145 1.00 78.81 84 GLN A C 1
ATOM 676 O O . GLN A 1 84 ? -3.080 1.310 35.485 1.00 78.81 84 GLN A O 1
ATOM 681 N N . ARG A 1 85 ? -1.369 2.674 35.988 1.00 78.25 85 ARG A N 1
ATOM 682 C CA . ARG A 1 85 ? -1.246 2.191 37.372 1.00 78.25 85 ARG A CA 1
ATOM 683 C C . ARG A 1 85 ? -2.464 2.562 38.204 1.00 78.25 85 ARG A C 1
ATOM 685 O O . ARG A 1 85 ? -2.979 1.715 38.932 1.00 78.25 85 ARG A O 1
ATOM 692 N N . TRP A 1 86 ? -2.958 3.789 38.046 1.00 80.44 86 TRP A N 1
ATOM 693 C CA . TRP A 1 86 ? -4.199 4.211 38.681 1.00 80.44 86 TRP A CA 1
ATOM 694 C C . TRP A 1 86 ? -5.366 3.311 38.262 1.00 80.44 86 TRP A C 1
ATOM 696 O O . TRP A 1 86 ? -6.063 2.787 39.123 1.00 80.44 86 TRP A O 1
ATOM 706 N N . ALA A 1 87 ? -5.517 3.029 36.964 1.00 78.38 87 ALA A N 1
ATOM 707 C CA . ALA A 1 87 ? -6.558 2.144 36.444 1.00 78.38 87 ALA A CA 1
ATOM 708 C C . ALA A 1 87 ? -6.491 0.722 37.035 1.00 78.38 87 ALA A C 1
ATOM 710 O O . ALA A 1 87 ? -7.520 0.145 37.401 1.00 78.38 87 ALA A O 1
ATOM 711 N N . GLN A 1 88 ? -5.285 0.161 37.165 1.00 79.94 88 GLN A N 1
ATOM 712 C CA . GLN A 1 88 ? -5.077 -1.149 37.788 1.00 79.94 88 GLN A CA 1
ATOM 713 C C . GLN A 1 88 ? -5.480 -1.148 39.265 1.00 79.94 88 GLN A C 1
ATOM 715 O O . GLN A 1 88 ? -6.209 -2.038 39.702 1.00 79.94 88 GLN A O 1
ATOM 720 N N . LYS A 1 89 ? -5.043 -0.142 40.030 1.00 78.88 89 LYS A N 1
ATOM 721 C CA . LYS A 1 89 ? -5.342 -0.018 41.467 1.00 78.88 89 LYS A CA 1
ATOM 722 C C . LYS A 1 89 ? -6.816 0.278 41.732 1.00 78.88 89 LYS A C 1
ATOM 724 O O . LYS A 1 89 ? -7.402 -0.315 42.633 1.00 78.88 89 LYS A O 1
ATOM 729 N N . ALA A 1 90 ? -7.428 1.121 40.903 1.00 77.94 90 ALA A N 1
ATOM 730 C CA . ALA A 1 90 ? -8.854 1.415 40.948 1.00 77.94 90 ALA A CA 1
ATOM 731 C C . ALA A 1 90 ? -9.710 0.173 40.627 1.00 77.94 90 ALA A C 1
ATOM 733 O O . ALA A 1 90 ? -10.871 0.107 41.028 1.00 77.94 90 ALA A O 1
ATOM 734 N N . GLY A 1 91 ? -9.129 -0.846 39.979 1.00 83.06 91 GLY A N 1
ATOM 735 C CA . GLY A 1 91 ? -9.779 -2.128 39.713 1.00 83.06 91 GLY A CA 1
ATOM 736 C C . GLY A 1 91 ? -10.700 -2.093 38.499 1.00 83.06 91 GLY A C 1
ATOM 737 O O . GLY A 1 91 ? -11.694 -2.825 38.464 1.00 83.06 91 GLY A O 1
ATOM 738 N N . LEU A 1 92 ? -10.369 -1.260 37.512 1.00 84.81 92 LEU A N 1
ATOM 739 C CA . LEU A 1 92 ? -11.240 -0.933 36.399 1.00 84.81 92 LEU A CA 1
ATOM 740 C C . LEU A 1 92 ? -11.748 -2.178 35.621 1.00 84.81 92 LEU A C 1
ATOM 742 O O . LEU A 1 92 ? -10.988 -2.805 34.893 1.00 84.81 92 LEU A O 1
ATOM 746 N N . LYS A 1 93 ? -13.062 -2.488 35.624 1.00 86.81 93 LYS A N 1
ATOM 747 C CA . LYS A 1 93 ? -13.715 -3.549 34.777 1.00 86.81 93 LYS A CA 1
ATOM 748 C C . LYS A 1 93 ? -15.192 -3.324 34.391 1.00 86.81 93 LYS A C 1
ATOM 750 O O . LYS A 1 93 ? -15.920 -2.726 35.179 1.00 86.81 93 LYS A O 1
ATOM 755 N N . THR A 1 94 ? -15.665 -3.825 33.242 1.00 90.06 94 THR A N 1
ATOM 756 C CA . THR A 1 94 ? -17.074 -3.643 32.809 1.00 90.06 94 THR A CA 1
ATOM 757 C C . THR A 1 94 ? -18.089 -3.934 33.933 1.00 90.06 94 THR A C 1
ATOM 759 O O . THR A 1 94 ? -17.806 -4.760 34.799 1.00 90.06 94 THR A O 1
ATOM 762 N N . PHE A 1 95 ? -19.266 -3.288 33.967 1.00 91.50 95 PHE A N 1
ATOM 763 C CA . PHE A 1 95 ? -20.293 -3.647 34.967 1.00 91.50 95 PHE A CA 1
ATOM 764 C C . PHE A 1 95 ? -20.618 -5.149 34.902 1.00 91.50 95 PHE A C 1
ATOM 766 O O . PHE A 1 95 ? -20.673 -5.825 35.929 1.00 91.50 95 PHE A O 1
ATOM 773 N N . ALA A 1 96 ? -20.709 -5.685 33.679 1.00 91.62 96 ALA A N 1
ATOM 774 C CA . ALA A 1 96 ? -20.855 -7.111 33.421 1.00 91.62 96 ALA A CA 1
ATOM 775 C C . ALA A 1 96 ? -19.737 -7.941 34.078 1.00 91.62 96 ALA A C 1
ATOM 777 O O . ALA A 1 96 ? -20.028 -8.927 34.753 1.00 91.62 96 ALA A O 1
ATOM 778 N N . ASP A 1 97 ? -18.474 -7.533 33.957 1.00 91.00 97 ASP A N 1
ATOM 779 C CA . ASP A 1 97 ? -17.347 -8.217 34.602 1.00 91.00 97 ASP A CA 1
ATOM 780 C C . ASP A 1 97 ? -17.361 -8.086 36.128 1.00 91.00 97 ASP A C 1
ATOM 782 O O . ASP A 1 97 ? -17.026 -9.038 36.828 1.00 91.00 97 ASP A O 1
ATOM 786 N N . ALA A 1 98 ? -17.780 -6.937 36.664 1.00 90.31 98 ALA A N 1
ATOM 787 C CA . ALA A 1 98 ? -17.894 -6.730 38.105 1.00 90.31 98 ALA A CA 1
ATOM 788 C C . ALA A 1 98 ? -18.935 -7.669 38.731 1.00 90.31 98 ALA A C 1
ATOM 790 O O . ALA A 1 98 ? -18.670 -8.281 39.768 1.00 90.31 98 ALA A O 1
ATOM 791 N N . VAL A 1 99 ? -20.088 -7.829 38.077 1.00 91.19 99 VAL A N 1
ATOM 792 C CA . VAL A 1 99 ? -21.113 -8.798 38.484 1.00 91.19 99 VAL A CA 1
ATOM 793 C C . VAL A 1 99 ? -20.624 -10.232 38.273 1.00 91.19 99 VAL A C 1
ATOM 795 O O . VAL A 1 99 ? -20.801 -11.056 39.165 1.00 91.19 99 VAL A O 1
ATOM 798 N N . ALA A 1 100 ? -19.957 -10.536 37.154 1.00 91.00 100 ALA A N 1
ATOM 799 C CA . ALA A 1 100 ? -19.416 -11.869 36.874 1.00 91.00 100 ALA A CA 1
ATOM 800 C C . ALA A 1 100 ? -18.413 -12.331 37.947 1.00 91.00 100 ALA A C 1
ATOM 802 O O . ALA A 1 100 ? -18.479 -13.467 38.416 1.00 91.00 100 ALA A O 1
ATOM 803 N N . GLU A 1 101 ? -17.524 -11.440 38.382 1.00 89.06 101 GLU A N 1
ATOM 804 C CA . GLU A 1 101 ? -16.593 -11.686 39.486 1.00 89.06 101 GLU A CA 1
ATOM 805 C C . GLU A 1 101 ? -17.346 -11.938 40.800 1.00 89.06 101 GLU A C 1
ATOM 807 O O . GLU A 1 101 ? -17.080 -12.918 41.495 1.00 89.06 101 GLU A O 1
ATOM 812 N N . ALA A 1 102 ? -18.359 -11.123 41.113 1.00 87.56 102 ALA A N 1
ATOM 813 C CA . ALA A 1 102 ? -19.183 -11.322 42.304 1.00 87.56 102 ALA A CA 1
ATOM 814 C C . ALA A 1 102 ? -19.973 -12.648 42.270 1.00 87.56 102 ALA A C 1
ATOM 816 O O . ALA A 1 102 ? -20.109 -13.315 43.300 1.00 87.56 102 ALA A O 1
ATOM 817 N N . MET A 1 103 ? -20.452 -13.072 41.093 1.00 87.00 103 MET A N 1
ATOM 818 C CA . MET A 1 103 ? -21.088 -14.380 40.891 1.00 87.00 103 MET A CA 1
ATOM 819 C C . MET A 1 103 ? -20.121 -15.522 41.218 1.00 87.00 103 MET A C 1
ATOM 821 O O . MET A 1 103 ? -20.506 -16.485 41.888 1.00 87.00 103 MET A O 1
ATOM 825 N N . GLN A 1 104 ? -18.865 -15.424 40.772 1.00 83.94 104 GLN A N 1
ATOM 826 C CA . GLN A 1 104 ? -17.841 -16.436 41.035 1.00 83.94 104 GLN A CA 1
ATOM 827 C C . GLN A 1 104 ? -17.537 -16.547 42.533 1.00 83.94 104 GLN A C 1
ATOM 829 O O . GLN A 1 104 ? -17.655 -17.644 43.084 1.00 83.94 104 GLN A O 1
ATOM 834 N N . THR A 1 105 ? -17.276 -15.424 43.210 1.00 79.44 105 THR A N 1
ATOM 835 C CA . THR A 1 105 ? -16.997 -15.393 44.657 1.00 79.44 105 THR A CA 1
ATOM 836 C C . THR A 1 105 ? -18.167 -15.935 45.478 1.00 79.44 105 THR A C 1
ATOM 838 O O . THR A 1 105 ? -17.983 -16.739 46.388 1.00 79.44 105 THR A O 1
ATOM 841 N N . ARG A 1 106 ? -19.410 -15.576 45.136 1.00 73.81 106 ARG A N 1
ATOM 842 C CA . ARG A 1 106 ? -20.596 -16.065 45.859 1.00 73.81 106 ARG A CA 1
ATOM 843 C C . ARG A 1 106 ? -20.806 -17.572 45.712 1.00 73.81 106 ARG A C 1
ATOM 845 O O . ARG A 1 106 ? -21.302 -18.212 46.636 1.00 73.81 106 ARG A O 1
ATOM 852 N N . THR A 1 107 ? -20.421 -18.144 44.574 1.00 62.72 107 THR A N 1
ATOM 853 C CA . THR A 1 107 ? -20.522 -19.593 44.336 1.00 62.72 107 THR A CA 1
ATOM 854 C C . THR A 1 107 ? -19.602 -20.371 45.260 1.00 62.72 107 THR A C 1
ATOM 856 O O . THR A 1 107 ? -20.028 -21.383 45.806 1.00 62.72 107 THR A O 1
ATOM 859 N N . GLN A 1 108 ? -18.385 -19.866 45.485 1.00 61.84 108 GLN A N 1
ATOM 860 C CA . GLN A 1 108 ? -17.442 -20.467 46.430 1.00 61.84 108 GLN A CA 1
ATOM 861 C C . GLN A 1 108 ? -18.000 -20.500 47.862 1.00 61.84 108 GLN A C 1
ATOM 863 O O . GLN A 1 108 ? -17.647 -21.385 48.629 1.00 61.84 108 GLN A O 1
ATOM 868 N N . ILE A 1 109 ? -18.897 -19.568 48.208 1.00 63.28 109 ILE A N 1
ATOM 869 C CA . ILE A 1 109 ? -19.433 -19.413 49.568 1.00 63.28 109 ILE A CA 1
ATOM 870 C C . ILE A 1 109 ? -20.795 -20.114 49.756 1.00 63.28 109 ILE A C 1
ATOM 872 O O . ILE A 1 109 ? -21.075 -20.610 50.843 1.00 63.28 109 ILE A O 1
ATOM 876 N N . ARG A 1 110 ? -21.682 -20.133 48.744 1.00 64.81 110 ARG A N 1
ATOM 877 C CA . ARG A 1 110 ? -23.099 -20.560 48.891 1.00 64.81 110 ARG A CA 1
ATOM 878 C C . ARG A 1 110 ? -23.603 -21.612 47.886 1.00 64.81 110 ARG A C 1
ATOM 880 O O . ARG A 1 110 ? -24.797 -21.901 47.870 1.00 64.81 110 ARG A O 1
ATOM 887 N N . GLY A 1 111 ? -22.746 -22.187 47.043 1.00 59.00 111 GLY A N 1
ATOM 888 C CA . GLY A 1 111 ? -23.018 -23.437 46.309 1.00 59.00 111 GLY A CA 1
ATOM 889 C C . GLY A 1 111 ? -24.037 -23.424 45.149 1.00 59.00 111 GLY A C 1
ATOM 890 O O . GLY A 1 111 ? -23.921 -24.268 44.266 1.00 59.00 111 GLY A O 1
ATOM 891 N N . LYS A 1 112 ? -24.996 -22.486 45.062 1.00 62.47 112 LYS A N 1
ATOM 892 C CA . LYS A 1 112 ? -25.949 -22.396 43.926 1.00 62.47 112 LYS A CA 1
ATOM 893 C C . LYS A 1 112 ? -25.876 -21.061 43.183 1.00 62.47 112 LYS A C 1
ATOM 895 O O . LYS A 1 112 ? -26.025 -19.996 43.782 1.00 62.47 112 LYS A O 1
ATOM 900 N N . ARG A 1 113 ? -25.690 -21.131 41.856 1.00 67.31 113 ARG A N 1
ATOM 901 C CA . ARG A 1 113 ? -25.768 -19.987 40.931 1.00 67.31 113 ARG A CA 1
ATOM 902 C C . ARG A 1 113 ? -27.177 -19.871 40.333 1.00 67.31 113 ARG A C 1
ATOM 904 O O . ARG A 1 113 ? -27.694 -20.886 39.874 1.00 67.31 113 ARG A O 1
ATOM 911 N N . PRO A 1 114 ? -27.761 -18.664 40.241 1.00 73.88 114 PRO A N 1
ATOM 912 C CA . PRO A 1 114 ? -28.999 -18.452 39.487 1.00 73.88 114 PRO A CA 1
ATOM 913 C C . PRO A 1 114 ? -28.806 -18.618 37.966 1.00 73.88 114 PRO A C 1
ATOM 915 O O . PRO A 1 114 ? -29.743 -18.992 37.268 1.00 73.88 114 PRO A O 1
ATOM 918 N N . MET A 1 115 ? -27.593 -18.390 37.443 1.00 87.56 115 MET A N 1
ATOM 919 C CA . MET A 1 115 ? -27.213 -18.685 36.053 1.00 87.56 115 MET A CA 1
ATOM 920 C C . MET A 1 115 ? -25.693 -18.835 35.880 1.00 87.56 115 MET A C 1
ATOM 922 O O . MET A 1 115 ? -24.921 -18.487 36.777 1.00 87.56 115 MET A O 1
ATOM 926 N N . SER A 1 116 ? -25.248 -19.338 34.722 1.00 88.75 116 SER A N 1
ATOM 927 C CA . SER A 1 116 ? -23.820 -19.375 34.380 1.00 88.75 116 SER A CA 1
ATOM 928 C C . SER A 1 116 ? -23.262 -17.974 34.102 1.00 88.75 116 SER A C 1
ATOM 930 O O . SER A 1 116 ? -23.997 -17.050 33.745 1.00 88.75 116 SER A O 1
ATOM 932 N N . VAL A 1 117 ? -21.944 -17.816 34.259 1.00 89.25 117 VAL A N 1
ATOM 933 C CA . VAL A 1 117 ? -21.256 -16.537 34.015 1.00 89.25 117 VAL A CA 1
ATOM 934 C C . VAL A 1 117 ? -21.295 -16.181 32.527 1.00 89.25 117 VAL A C 1
ATOM 936 O O . VAL A 1 117 ? -21.468 -15.016 32.179 1.00 89.25 117 VAL A O 1
ATOM 939 N N . GLU A 1 118 ? -21.210 -17.178 31.645 1.00 89.69 118 GLU A N 1
ATOM 940 C CA . GLU A 1 118 ? -21.330 -16.992 30.197 1.00 89.69 118 GLU A CA 1
ATOM 941 C C . GLU A 1 118 ? -22.719 -16.472 29.820 1.00 89.69 118 GLU A C 1
ATOM 943 O O . GLU A 1 118 ? -22.840 -15.548 29.014 1.00 89.69 118 GLU A O 1
ATOM 948 N N . ARG A 1 119 ? -23.773 -17.029 30.434 1.00 90.75 119 ARG A N 1
ATOM 949 C CA . ARG A 1 119 ? -25.150 -16.580 30.202 1.00 90.75 119 ARG A CA 1
ATOM 950 C C . ARG A 1 119 ? -25.348 -15.146 30.685 1.00 90.75 119 ARG A C 1
ATOM 952 O O . ARG A 1 119 ? -25.933 -14.353 29.954 1.00 90.75 119 ARG A O 1
ATOM 959 N N . TRP A 1 120 ? -24.824 -14.807 31.864 1.00 92.44 120 TRP A N 1
ATOM 960 C CA . TRP A 1 120 ? -24.844 -13.436 32.376 1.00 92.44 120 TRP A CA 1
ATOM 961 C C . TRP A 1 120 ? -24.154 -12.461 31.417 1.00 92.44 120 TRP A C 1
ATOM 963 O O . TRP A 1 120 ? -24.762 -11.474 31.018 1.00 92.44 120 TRP A O 1
ATOM 973 N N . ARG A 1 121 ? -22.916 -12.754 30.995 1.00 91.19 121 ARG A N 1
ATOM 974 C CA . ARG A 1 121 ? -22.160 -11.886 30.077 1.00 91.19 121 ARG A CA 1
ATOM 975 C C . ARG A 1 121 ? -22.899 -11.656 28.761 1.00 91.19 121 ARG A C 1
ATOM 977 O O . ARG A 1 121 ? -22.938 -10.531 28.276 1.00 91.19 121 ARG A O 1
ATOM 984 N N . ARG A 1 122 ? -23.518 -12.702 28.207 1.00 89.00 122 ARG A N 1
ATOM 985 C CA . ARG A 1 122 ? -24.314 -12.592 26.978 1.00 89.00 122 ARG A CA 1
ATOM 986 C C . ARG A 1 122 ? -25.517 -11.665 27.155 1.00 89.00 122 ARG A C 1
ATOM 988 O O . ARG A 1 122 ? -25.752 -10.836 26.287 1.00 89.00 122 ARG A O 1
ATOM 995 N N . LEU A 1 123 ? -26.245 -11.791 28.266 1.00 90.00 123 LEU A N 1
ATOM 996 C CA . LEU A 1 123 ? -27.388 -10.924 28.570 1.00 90.00 123 LEU A CA 1
ATOM 997 C C . LEU A 1 123 ? -26.946 -9.478 28.806 1.00 90.00 123 LEU A C 1
ATOM 999 O O . LEU A 1 123 ? -27.479 -8.570 28.182 1.00 90.00 123 LEU A O 1
ATOM 1003 N N . ALA A 1 124 ? -25.935 -9.273 29.652 1.00 90.50 124 ALA A N 1
ATOM 1004 C CA . ALA A 1 124 ? -25.443 -7.948 30.020 1.00 90.50 124 ALA A CA 1
ATOM 1005 C C . ALA A 1 124 ? -24.901 -7.146 28.823 1.00 90.50 124 ALA A C 1
ATOM 1007 O O . ALA A 1 124 ? -24.948 -5.922 28.845 1.00 90.50 124 ALA A O 1
ATOM 1008 N N . ASN A 1 125 ? -24.412 -7.817 27.776 1.00 85.75 125 ASN A N 1
ATOM 1009 C CA . ASN A 1 125 ? -23.961 -7.163 26.546 1.00 85.75 125 ASN A CA 1
ATOM 1010 C C . ASN A 1 125 ? -25.108 -6.648 25.658 1.00 85.75 125 ASN A C 1
ATOM 1012 O O . ASN A 1 125 ? -24.846 -5.851 24.762 1.00 85.75 125 ASN A O 1
ATOM 1016 N N . GLY A 1 126 ? -26.343 -7.114 25.865 1.00 85.94 126 GLY A N 1
ATOM 1017 C CA . GLY A 1 126 ? -27.502 -6.771 25.036 1.00 85.94 126 GLY A CA 1
ATOM 1018 C C . GLY A 1 126 ? -28.483 -5.790 25.675 1.00 85.94 126 GLY A C 1
ATOM 1019 O O . GLY A 1 126 ? -29.521 -5.523 25.080 1.00 85.94 126 GLY A O 1
ATOM 1020 N N . VAL A 1 127 ? -28.195 -5.288 26.878 1.00 91.50 127 VAL A N 1
ATOM 1021 C CA . VAL A 1 127 ? -29.119 -4.448 27.655 1.00 91.50 127 VAL A CA 1
ATOM 1022 C C . VAL A 1 127 ? -28.434 -3.183 28.165 1.00 91.50 127 VAL A C 1
ATOM 1024 O O . VAL A 1 127 ? -27.205 -3.080 28.203 1.00 91.50 127 VAL A O 1
ATOM 1027 N N . SER A 1 128 ? -29.237 -2.207 28.576 1.00 93.38 128 SER A N 1
ATOM 1028 C CA . SER A 1 128 ? -28.748 -0.996 29.226 1.00 93.38 128 SER A CA 1
ATOM 1029 C C . SER A 1 128 ? -28.130 -1.295 30.598 1.00 93.38 128 SER A C 1
ATOM 1031 O O . SER A 1 128 ? -28.347 -2.341 31.215 1.00 93.38 128 SER A O 1
ATOM 1033 N N . TYR A 1 129 ? -27.375 -0.330 31.127 1.00 92.00 129 TYR A N 1
ATOM 1034 C CA . TYR A 1 129 ? -26.836 -0.422 32.486 1.00 92.00 129 TYR A CA 1
ATOM 1035 C C . TYR A 1 129 ? -27.934 -0.596 33.549 1.00 92.00 129 TYR A C 1
ATOM 1037 O O . TYR A 1 129 ? -27.743 -1.367 34.489 1.00 92.00 129 TYR A O 1
ATOM 1045 N N . GLN A 1 130 ? -29.068 0.100 33.409 1.00 93.50 130 GLN A N 1
ATOM 1046 C CA . GLN A 1 130 ? -30.171 0.037 34.374 1.00 93.50 130 GLN A CA 1
ATOM 1047 C C . GLN A 1 130 ? -30.765 -1.374 34.429 1.00 93.50 130 GLN A C 1
ATOM 1049 O O . GLN A 1 130 ? -30.804 -1.975 35.500 1.00 93.50 130 GLN A O 1
ATOM 1054 N N . GLU A 1 131 ? -31.083 -1.949 33.271 1.00 94.94 131 GLU A N 1
ATOM 1055 C CA . GLU A 1 131 ? -31.606 -3.316 33.160 1.00 94.94 131 GLU A CA 1
ATOM 1056 C C . GLU A 1 131 ? -30.596 -4.357 33.664 1.00 94.94 131 GLU A C 1
ATOM 1058 O O . GLU A 1 131 ? -30.947 -5.264 34.421 1.00 94.94 131 GLU A O 1
ATOM 1063 N N . ALA A 1 132 ? -29.311 -4.216 33.308 1.00 94.00 132 ALA A N 1
ATOM 1064 C CA . ALA A 1 132 ? -28.261 -5.094 33.822 1.00 94.00 132 ALA A CA 1
ATOM 1065 C C . ALA A 1 132 ? -28.168 -5.019 35.356 1.00 94.00 132 ALA A C 1
ATOM 1067 O O . ALA A 1 132 ? -27.975 -6.039 36.024 1.00 94.00 132 ALA A O 1
ATOM 1068 N N . ARG A 1 133 ? -28.303 -3.821 35.934 1.00 93.62 133 ARG A N 1
ATOM 1069 C CA . ARG A 1 133 ? -28.253 -3.608 37.384 1.00 93.62 133 ARG A CA 1
ATOM 1070 C C . ARG A 1 133 ? -29.456 -4.225 38.090 1.00 93.62 133 ARG A C 1
ATOM 1072 O O . ARG A 1 133 ? -29.260 -4.903 39.096 1.00 93.62 133 ARG A O 1
ATOM 1079 N N . GLU A 1 134 ? -30.661 -4.033 37.568 1.00 93.50 134 GLU A N 1
ATOM 1080 C CA . GLU A 1 134 ? -31.886 -4.647 38.095 1.00 93.50 134 GLU A CA 1
ATOM 1081 C C . GLU A 1 134 ? -31.808 -6.178 38.037 1.00 93.50 134 GLU A C 1
ATOM 1083 O O . GLU A 1 134 ? -32.086 -6.863 39.025 1.00 93.50 134 GLU A O 1
ATOM 1088 N N . LEU A 1 135 ? -31.309 -6.729 36.926 1.00 91.50 135 LEU A N 1
ATOM 1089 C CA . LEU A 1 135 ? -31.087 -8.165 36.783 1.00 91.50 135 LEU A CA 1
ATOM 1090 C C . LEU A 1 135 ? -30.066 -8.683 37.807 1.00 91.50 135 LEU A C 1
ATOM 1092 O O . LEU A 1 135 ? -30.310 -9.701 38.459 1.00 91.50 135 LEU A O 1
ATOM 1096 N N . ALA A 1 136 ? -28.950 -7.979 38.009 1.00 91.25 136 ALA A N 1
ATOM 1097 C CA . ALA A 1 136 ? -27.972 -8.334 39.037 1.00 91.25 136 ALA A CA 1
ATOM 1098 C C . ALA A 1 136 ? -28.587 -8.310 40.449 1.00 91.25 136 ALA A C 1
ATOM 1100 O O . ALA A 1 136 ? -28.390 -9.249 41.227 1.00 91.25 136 ALA A O 1
ATOM 1101 N N . GLN A 1 137 ? -29.397 -7.294 40.757 1.00 91.00 137 GLN A N 1
ATOM 1102 C CA . GLN A 1 137 ? -30.100 -7.176 42.035 1.00 91.00 137 GLN A CA 1
ATOM 1103 C C . GLN A 1 137 ? -31.116 -8.300 42.254 1.00 91.00 137 GLN A C 1
ATOM 1105 O O . GLN A 1 137 ? -31.172 -8.838 43.358 1.00 91.00 137 GLN A O 1
ATOM 1110 N N . SER A 1 138 ? -31.840 -8.730 41.215 1.00 89.50 138 SER A N 1
ATOM 1111 C CA . SER A 1 138 ? -32.762 -9.876 41.296 1.00 89.50 138 SER A CA 1
ATOM 1112 C C . SER A 1 138 ? -32.047 -11.190 41.654 1.00 89.50 138 SER A C 1
ATOM 1114 O O . SER A 1 138 ? -32.595 -12.049 42.341 1.00 89.50 138 SER A O 1
ATOM 1116 N N . MET A 1 139 ? -30.770 -11.320 41.275 1.00 87.38 139 MET A N 1
ATOM 1117 C CA . MET A 1 139 ? -29.894 -12.428 41.675 1.00 87.38 139 MET A CA 1
ATOM 1118 C C . MET A 1 139 ? -29.314 -12.247 43.092 1.00 87.38 139 MET A C 1
ATOM 1120 O O . MET A 1 139 ? -28.518 -13.065 43.567 1.00 87.38 139 MET A O 1
ATOM 1124 N N . GLY A 1 140 ? -29.674 -11.168 43.789 1.00 86.88 140 GLY A N 1
ATOM 1125 C CA . GLY A 1 140 ? -29.121 -10.752 45.076 1.00 86.88 140 GLY A CA 1
ATOM 1126 C C . GLY A 1 140 ? -27.669 -10.276 44.985 1.00 86.88 140 GLY A C 1
ATOM 1127 O O . GLY A 1 140 ? -26.929 -10.390 45.961 1.00 86.88 140 GLY A O 1
ATOM 1128 N N . ILE A 1 141 ? -27.215 -9.844 43.808 1.00 87.12 141 ILE A N 1
ATOM 1129 C CA . ILE A 1 141 ? -25.851 -9.365 43.585 1.00 87.12 141 ILE A CA 1
ATOM 1130 C C . ILE A 1 141 ? -25.891 -7.846 43.500 1.00 87.12 141 ILE A C 1
ATOM 1132 O O . ILE A 1 141 ? -26.340 -7.274 42.513 1.00 87.12 141 ILE A O 1
ATOM 1136 N N . ASN A 1 142 ? -25.388 -7.195 44.545 1.00 86.38 142 ASN A N 1
ATOM 1137 C CA . ASN A 1 142 ? -25.231 -5.751 44.576 1.00 86.38 142 ASN A CA 1
ATOM 1138 C C . ASN A 1 142 ? -23.738 -5.416 44.583 1.00 86.38 142 ASN A C 1
ATOM 1140 O O . ASN A 1 142 ? -23.057 -5.603 45.592 1.00 86.38 142 ASN A O 1
ATOM 1144 N N . VAL A 1 143 ? -23.221 -4.980 43.436 1.00 86.50 143 VAL A N 1
ATOM 1145 C CA . VAL A 1 143 ? -21.823 -4.564 43.288 1.00 86.50 143 VAL A CA 1
ATOM 1146 C C . VAL A 1 143 ? -21.744 -3.047 43.300 1.00 86.50 143 VAL A C 1
ATOM 1148 O O . VAL A 1 143 ? -22.496 -2.377 42.597 1.00 86.50 143 VAL A O 1
ATOM 1151 N N . PHE A 1 144 ? -20.809 -2.499 44.076 1.00 84.62 144 PHE A N 1
ATOM 1152 C CA . PHE A 1 144 ? -20.450 -1.097 43.908 1.00 84.62 144 PHE A CA 1
ATOM 1153 C C . PHE A 1 144 ? -19.719 -0.940 42.572 1.00 84.62 144 PHE A C 1
ATOM 1155 O O . PHE A 1 144 ? -18.732 -1.637 42.306 1.00 84.62 144 PHE A O 1
ATOM 1162 N N . TRP A 1 145 ? -20.204 -0.018 41.751 1.00 87.81 145 TRP A N 1
ATOM 1163 C CA . TRP A 1 145 ? -19.628 0.317 40.462 1.00 87.81 145 TRP A CA 1
ATOM 1164 C C . TRP A 1 145 ? -20.015 1.748 40.099 1.00 87.81 145 TRP A C 1
ATOM 1166 O O . TRP A 1 145 ? -21.166 2.136 40.289 1.00 87.81 145 TRP A O 1
ATOM 1176 N N . ASP A 1 146 ? -19.053 2.511 39.590 1.00 86.81 146 ASP A N 1
ATOM 1177 C CA . ASP A 1 146 ? -19.218 3.928 39.287 1.00 86.81 146 ASP A CA 1
ATOM 1178 C C . ASP A 1 146 ? -18.319 4.308 38.099 1.00 86.81 146 ASP A C 1
ATOM 1180 O O . ASP A 1 146 ? -17.102 4.098 38.128 1.00 86.81 146 ASP A O 1
ATOM 1184 N N . TRP A 1 147 ? -18.934 4.826 37.037 1.00 88.75 147 TRP A N 1
ATOM 1185 C CA . TRP A 1 147 ? -18.271 5.264 35.809 1.00 88.75 147 TRP A CA 1
ATOM 1186 C C . TRP A 1 147 ? -17.882 6.747 35.798 1.00 88.75 147 TRP A C 1
ATOM 1188 O O . TRP A 1 147 ? -17.125 7.151 34.915 1.00 88.75 147 TRP A O 1
ATOM 1198 N N . ASP A 1 148 ? -18.342 7.540 36.768 1.00 88.12 148 ASP A N 1
ATOM 1199 C CA . ASP A 1 148 ? -18.105 8.981 36.862 1.00 88.12 148 ASP A CA 1
ATOM 1200 C C . ASP A 1 148 ? -16.770 9.269 37.539 1.00 88.12 148 ASP A C 1
ATOM 1202 O O . ASP A 1 148 ? -16.084 10.227 37.176 1.00 88.12 148 ASP A O 1
ATOM 1206 N N . LEU A 1 149 ? -16.389 8.407 38.485 1.00 85.31 149 LEU A N 1
ATOM 1207 C CA . LEU A 1 149 ? -15.102 8.448 39.172 1.00 85.31 149 LEU A CA 1
ATOM 1208 C C . LEU A 1 149 ? -13.885 8.398 38.217 1.00 85.31 149 LEU A C 1
ATOM 1210 O O . LEU A 1 149 ? -12.996 9.227 38.378 1.00 85.31 149 LEU A O 1
ATOM 1214 N N . PRO A 1 150 ? -13.792 7.499 37.209 1.00 85.31 150 PRO A N 1
ATOM 1215 C CA . PRO A 1 150 ? -12.653 7.445 36.282 1.00 85.31 150 PRO A CA 1
ATOM 1216 C C . PRO A 1 150 ? -12.674 8.461 35.132 1.00 85.31 150 PRO A C 1
ATOM 1218 O O . PRO A 1 150 ? -11.935 8.271 34.155 1.00 85.31 150 PRO A O 1
ATOM 1221 N N . ARG A 1 151 ? -13.519 9.497 35.173 1.00 83.75 151 ARG A N 1
ATOM 1222 C CA . ARG A 1 151 ? -13.560 10.472 34.079 1.00 83.75 151 ARG A CA 1
ATOM 1223 C C . ARG A 1 151 ? -12.229 11.201 33.932 1.00 83.75 151 ARG A C 1
ATOM 1225 O O . ARG A 1 151 ? -11.530 11.472 34.908 1.00 83.75 151 ARG A O 1
ATOM 1232 N N . THR A 1 152 ? -11.864 11.495 32.690 1.00 81.12 152 THR A N 1
ATOM 1233 C CA . THR A 1 152 ? -10.679 12.312 32.416 1.00 81.12 152 THR A CA 1
ATOM 1234 C C . THR A 1 152 ? -10.908 13.758 32.878 1.00 81.12 152 THR A C 1
ATOM 1236 O O . THR A 1 152 ? -12.058 14.147 33.095 1.00 81.12 152 THR A O 1
ATOM 1239 N N . PRO A 1 153 ? -9.852 14.584 33.010 1.00 77.56 153 PRO A N 1
ATOM 1240 C CA . PRO A 1 153 ? -10.003 16.007 33.328 1.00 77.56 153 PRO A CA 1
ATOM 1241 C C . PRO A 1 153 ? -10.926 16.766 32.361 1.00 77.56 153 PRO A C 1
ATOM 1243 O O . PRO A 1 153 ? -11.594 17.712 32.760 1.00 77.56 153 PRO A O 1
ATOM 1246 N N . GLU A 1 154 ? -10.998 16.326 31.104 1.00 87.50 154 GLU A N 1
ATOM 1247 C CA . GLU A 1 154 ? -11.884 16.866 30.067 1.00 87.50 154 GLU A CA 1
ATOM 1248 C C . GLU A 1 154 ? -13.336 16.361 30.189 1.00 87.50 154 GLU A C 1
ATOM 1250 O O . GLU A 1 154 ? -14.214 16.808 29.455 1.00 87.50 154 GLU A O 1
ATOM 1255 N N . GLY A 1 155 ? -13.604 15.426 31.105 1.00 87.88 155 GLY A N 1
ATOM 1256 C CA . GLY A 1 155 ? -14.925 14.855 31.361 1.00 87.88 155 GLY A CA 1
ATOM 1257 C C . GLY A 1 155 ? -15.250 13.584 30.570 1.00 87.88 155 GLY A C 1
ATOM 1258 O O . GLY A 1 155 ? -16.399 13.141 30.598 1.00 87.88 155 GLY A O 1
ATOM 1259 N N . PHE A 1 156 ? -14.283 12.966 29.879 1.00 88.00 156 PHE A N 1
ATOM 1260 C CA . PHE A 1 156 ? -14.535 11.763 29.079 1.00 88.00 156 PHE A CA 1
ATOM 1261 C C . PHE A 1 156 ? -14.628 10.494 29.930 1.00 88.00 156 PHE A C 1
ATOM 1263 O O . PHE A 1 156 ? -13.852 10.291 30.863 1.00 88.00 156 PHE A O 1
ATOM 1270 N N . TYR A 1 157 ? -15.540 9.594 29.559 1.00 88.50 157 TYR A N 1
ATOM 1271 C CA . TYR A 1 157 ? -15.666 8.268 30.166 1.00 88.50 157 TYR A CA 1
ATOM 1272 C C . TYR A 1 157 ? -14.654 7.273 29.590 1.00 88.50 157 TYR A C 1
ATOM 1274 O O . TYR A 1 157 ? -14.364 7.270 28.394 1.00 88.50 157 TYR A O 1
ATOM 1282 N N . GLN A 1 158 ? -14.182 6.356 30.437 1.00 85.06 158 GLN A N 1
ATOM 1283 C CA . GLN A 1 158 ? -13.285 5.274 30.024 1.00 85.06 158 GLN A CA 1
ATOM 1284 C C . GLN A 1 158 ? -14.056 4.124 29.362 1.00 85.06 158 GLN A C 1
ATOM 1286 O O . GLN A 1 158 ? -14.989 3.551 29.944 1.00 85.06 158 GLN A O 1
ATOM 1291 N N . ILE A 1 159 ? -13.602 3.714 28.178 1.00 87.94 159 ILE A N 1
ATOM 1292 C CA . ILE A 1 159 ? -14.131 2.571 27.424 1.00 87.94 159 ILE A CA 1
ATOM 1293 C C . ILE A 1 159 ? -13.055 1.498 27.239 1.00 87.94 159 ILE A C 1
ATOM 1295 O O . ILE A 1 159 ? -11.868 1.797 27.210 1.00 87.94 159 ILE A O 1
ATOM 1299 N N . THR A 1 160 ? -13.475 0.240 27.094 1.00 83.50 160 THR A N 1
ATOM 1300 C CA . THR A 1 160 ? -12.555 -0.887 26.853 1.00 83.50 160 THR A CA 1
ATOM 1301 C C . THR A 1 160 ? -12.084 -0.938 25.395 1.00 83.50 160 THR A C 1
ATOM 1303 O O . THR A 1 160 ? -10.985 -1.408 25.125 1.00 83.50 160 THR A O 1
ATOM 1306 N N . GLY A 1 161 ? -12.883 -0.413 24.458 1.00 86.50 161 GLY A N 1
ATOM 1307 C CA . GLY A 1 161 ? -12.577 -0.469 23.029 1.00 86.50 161 GLY A CA 1
ATOM 1308 C C . GLY A 1 161 ? -12.590 -1.901 22.487 1.00 86.50 161 GLY A C 1
ATOM 1309 O O . GLY A 1 161 ? -13.293 -2.766 23.010 1.00 86.50 161 GLY A O 1
ATOM 1310 N N . GLY A 1 162 ? -11.807 -2.138 21.435 1.00 88.94 162 GLY A N 1
ATOM 1311 C CA . GLY A 1 162 ? -11.587 -3.469 20.870 1.00 88.94 162 GLY A CA 1
ATOM 1312 C C . GLY A 1 162 ? -12.605 -3.903 19.814 1.00 88.94 162 GLY A C 1
ATOM 1313 O O . GLY A 1 162 ? -13.533 -3.171 19.451 1.00 88.94 162 GLY A O 1
ATOM 1314 N N . ARG A 1 163 ? -12.398 -5.119 19.300 1.00 89.56 163 ARG A N 1
ATOM 1315 C CA . ARG A 1 163 ? -13.164 -5.693 18.188 1.00 89.56 163 ARG A CA 1
ATOM 1316 C C . ARG A 1 163 ? -14.641 -5.842 18.526 1.00 89.56 163 ARG A C 1
ATOM 1318 O O . ARG A 1 163 ? -15.482 -5.510 17.704 1.00 89.56 163 ARG A O 1
ATOM 1325 N N . GLU A 1 164 ? -14.971 -6.294 19.727 1.00 89.06 164 GLU A N 1
ATOM 1326 C CA . GLU A 1 164 ? -16.350 -6.526 20.157 1.00 89.06 164 GLU A CA 1
ATOM 1327 C C . GLU A 1 164 ? -17.152 -5.220 20.151 1.00 89.06 164 GLU A C 1
ATOM 1329 O O . GLU A 1 164 ? -18.267 -5.172 19.631 1.00 89.06 164 GLU A O 1
ATOM 1334 N N . MET A 1 165 ? -16.560 -4.132 20.658 1.00 91.31 165 MET A N 1
ATOM 1335 C CA . MET A 1 165 ? -17.171 -2.802 20.609 1.00 91.31 165 MET A CA 1
ATOM 1336 C C . MET A 1 165 ? -17.322 -2.307 19.172 1.00 91.31 165 MET A C 1
ATOM 1338 O O . MET A 1 165 ? -18.353 -1.722 18.830 1.00 91.31 165 MET A O 1
ATOM 1342 N N . ALA A 1 166 ? -16.312 -2.540 18.330 1.00 94.81 166 ALA A N 1
ATOM 1343 C CA . ALA A 1 166 ? -16.417 -2.222 16.919 1.00 94.81 166 ALA A CA 1
ATOM 1344 C C . ALA A 1 166 ? -17.586 -2.990 16.285 1.00 94.81 166 ALA A C 1
ATOM 1346 O O . ALA A 1 166 ? -18.328 -2.385 15.523 1.00 94.81 166 ALA A O 1
ATOM 1347 N N . ILE A 1 167 ? -17.770 -4.288 16.587 1.00 95.56 167 ILE A N 1
ATOM 1348 C CA . ILE A 1 167 ? -18.781 -5.138 15.926 1.00 95.56 167 ILE A CA 1
ATOM 1349 C C . ILE A 1 167 ? -20.162 -4.600 16.258 1.00 95.56 167 ILE A C 1
ATOM 1351 O O . ILE A 1 167 ? -20.966 -4.379 15.361 1.00 95.56 167 ILE A O 1
ATOM 1355 N N . GLN A 1 168 ? -20.410 -4.301 17.535 1.00 93.75 168 GLN A N 1
ATOM 1356 C CA . GLN A 1 168 ? -21.674 -3.708 17.968 1.00 93.75 168 GLN A CA 1
ATOM 1357 C C . GLN A 1 168 ? -21.950 -2.377 17.260 1.00 93.75 168 GLN A C 1
ATOM 1359 O O . GLN A 1 168 ? -23.056 -2.148 16.776 1.00 93.75 168 GLN A O 1
ATOM 1364 N N . ARG A 1 169 ? -20.932 -1.516 17.129 1.00 95.88 169 ARG A N 1
ATOM 1365 C CA . ARG A 1 169 ? -21.060 -0.259 16.378 1.00 95.88 169 ARG A CA 1
ATOM 1366 C C . ARG A 1 169 ? -21.299 -0.497 14.889 1.00 95.88 169 ARG A C 1
ATOM 1368 O O . ARG A 1 169 ? -22.154 0.164 14.315 1.00 95.88 169 ARG A O 1
ATOM 1375 N N . GLY A 1 170 ? -20.589 -1.438 14.276 1.00 97.12 170 GLY A N 1
ATOM 1376 C CA . GLY A 1 170 ? -20.752 -1.804 12.872 1.00 97.12 170 GLY A CA 1
ATOM 1377 C C . GLY A 1 170 ? -22.159 -2.316 12.584 1.00 97.12 170 GLY A C 1
ATOM 1378 O O . GLY A 1 170 ? -22.808 -1.814 11.676 1.00 97.12 170 GLY A O 1
ATOM 1379 N N . LEU A 1 171 ? -22.669 -3.235 13.405 1.00 97.19 171 LEU A N 1
ATOM 1380 C CA . LEU A 1 171 ? -24.029 -3.769 13.299 1.00 97.19 171 LEU A CA 1
ATOM 1381 C C . LEU A 1 171 ? -25.103 -2.690 13.475 1.00 97.19 171 LEU A C 1
ATOM 1383 O O . LEU A 1 171 ? -26.088 -2.696 12.741 1.00 97.19 171 LEU A O 1
ATOM 1387 N N . ALA A 1 172 ? -24.906 -1.758 14.412 1.00 96.50 172 ALA A N 1
ATOM 1388 C CA . ALA A 1 172 ? -25.824 -0.639 14.619 1.00 96.50 172 ALA A CA 1
ATOM 1389 C C . ALA A 1 172 ? -25.826 0.346 13.439 1.00 96.50 172 ALA A C 1
ATOM 1391 O O . ALA A 1 172 ? -26.869 0.904 13.110 1.00 96.50 172 ALA A O 1
ATOM 1392 N N . MET A 1 173 ? -24.673 0.551 12.795 1.00 97.88 173 MET A N 1
ATOM 1393 C CA . MET A 1 173 ? -24.537 1.461 11.653 1.00 97.88 173 MET A CA 1
ATOM 1394 C C . MET A 1 173 ? -24.910 0.811 10.316 1.00 97.88 173 MET A C 1
ATOM 1396 O O . MET A 1 173 ? -25.295 1.517 9.390 1.00 97.88 173 MET A O 1
ATOM 1400 N N . ALA A 1 174 ? -24.844 -0.519 10.212 1.00 98.06 174 ALA A N 1
ATOM 1401 C CA . ALA A 1 174 ? -25.052 -1.268 8.975 1.00 98.06 174 ALA A CA 1
ATOM 1402 C C . ALA A 1 174 ? -26.350 -0.923 8.210 1.00 98.06 174 ALA A C 1
ATOM 1404 O O . ALA A 1 174 ? -26.285 -0.869 6.981 1.00 98.06 174 ALA A O 1
ATOM 1405 N N . PRO A 1 175 ? -27.514 -0.669 8.847 1.00 98.06 175 PRO A N 1
ATOM 1406 C CA . PRO A 1 175 ? -28.727 -0.267 8.124 1.00 98.06 175 PRO A CA 1
ATOM 1407 C C . PRO A 1 175 ? -28.633 1.097 7.434 1.00 98.06 175 PRO A C 1
ATOM 1409 O O . PRO A 1 175 ? -29.427 1.382 6.544 1.00 98.06 175 PRO A O 1
ATOM 1412 N N . PHE A 1 176 ? -27.690 1.942 7.855 1.00 98.19 176 PHE A N 1
ATOM 1413 C CA . PHE A 1 176 ? -27.590 3.345 7.453 1.00 98.19 176 PHE A CA 1
ATOM 1414 C C . PHE A 1 176 ? -26.400 3.629 6.534 1.00 98.19 176 PHE A C 1
ATOM 1416 O O . PHE A 1 176 ? -26.209 4.772 6.124 1.00 98.19 176 PHE A O 1
ATOM 1423 N N . THR A 1 177 ? -25.577 2.622 6.231 1.00 98.00 177 THR A N 1
ATOM 1424 C CA . THR A 1 177 ? -24.381 2.786 5.400 1.00 98.00 177 THR A CA 1
ATOM 1425 C C . THR A 1 177 ? -24.321 1.750 4.291 1.00 98.00 177 THR A C 1
ATOM 1427 O O . THR A 1 177 ? -24.696 0.594 4.483 1.00 98.00 177 THR A O 1
ATOM 1430 N N . ASP A 1 178 ? -23.788 2.134 3.134 1.00 98.19 178 ASP A N 1
ATOM 1431 C CA . ASP A 1 178 ? -23.531 1.193 2.040 1.00 98.19 178 ASP A CA 1
ATOM 1432 C C . ASP A 1 178 ? -22.346 0.277 2.368 1.00 98.19 178 ASP A C 1
ATOM 1434 O O . ASP A 1 178 ? -22.426 -0.942 2.200 1.00 98.19 178 ASP A O 1
ATOM 1438 N N . LEU A 1 179 ? -21.271 0.873 2.899 1.00 98.19 179 LEU A N 1
ATOM 1439 C CA . LEU A 1 179 ? -20.057 0.187 3.329 1.00 98.19 179 LEU A CA 1
ATOM 1440 C C . LEU A 1 179 ? -19.810 0.367 4.830 1.00 98.19 179 LEU A C 1
ATOM 1442 O O . LEU A 1 179 ? -20.186 1.378 5.429 1.00 98.19 179 LEU A O 1
ATOM 1446 N N . LEU A 1 180 ? -19.127 -0.606 5.432 1.00 98.31 180 LEU A N 1
ATOM 1447 C CA . LEU A 1 180 ? -18.561 -0.490 6.775 1.00 98.31 180 LEU A CA 1
ATOM 1448 C C . LEU A 1 180 ? -17.040 -0.587 6.736 1.00 98.31 180 LEU A C 1
ATOM 1450 O O . LEU A 1 180 ? -16.474 -1.463 6.088 1.00 98.31 180 LEU A O 1
ATOM 1454 N N . TRP A 1 181 ? -16.389 0.274 7.507 1.00 97.88 181 TRP A N 1
ATOM 1455 C CA . TRP A 1 181 ? -14.950 0.253 7.729 1.00 97.88 181 TRP A CA 1
ATOM 1456 C C . TRP A 1 181 ? -14.674 0.277 9.229 1.00 97.88 181 TRP A C 1
ATOM 1458 O O . TRP A 1 181 ? -15.234 1.086 9.971 1.00 97.88 181 TRP A O 1
ATOM 1468 N N . ARG A 1 182 ? -13.800 -0.629 9.665 1.00 95.62 182 ARG A N 1
ATOM 1469 C CA . ARG A 1 182 ? -13.195 -0.637 10.994 1.00 95.62 182 ARG A CA 1
ATOM 1470 C C . ARG A 1 182 ? -11.721 -0.276 10.857 1.00 95.62 182 ARG A C 1
ATOM 1472 O O . ARG A 1 182 ? -11.002 -0.955 10.131 1.00 95.62 182 ARG A O 1
ATOM 1479 N N . GLU A 1 183 ? -11.272 0.732 11.595 1.00 95.31 183 GLU A N 1
ATOM 1480 C CA . GLU A 1 183 ? -9.847 1.056 11.664 1.00 95.31 183 GLU A CA 1
ATOM 1481 C C . GLU A 1 183 ? -9.068 -0.024 12.429 1.00 95.31 183 GLU A C 1
ATOM 1483 O O . GLU A 1 183 ? -9.512 -0.494 13.481 1.00 95.31 183 GLU A O 1
ATOM 1488 N N . THR A 1 184 ? -7.906 -0.413 11.902 1.00 92.56 184 THR A N 1
ATOM 1489 C CA . THR A 1 184 ? -7.054 -1.476 12.449 1.00 92.56 184 THR A CA 1
ATOM 1490 C C . THR A 1 184 ? -5.665 -0.947 12.805 1.00 92.56 184 THR A C 1
ATOM 1492 O O . THR A 1 184 ? -5.081 -0.113 12.117 1.00 92.56 184 THR A O 1
ATOM 1495 N N . ALA A 1 185 ? -5.109 -1.432 13.918 1.00 88.19 185 ALA A N 1
ATOM 1496 C CA . ALA A 1 185 ? -3.792 -0.997 14.393 1.00 88.19 185 ALA A CA 1
ATOM 1497 C C . ALA A 1 185 ? -2.624 -1.704 13.681 1.00 88.19 185 ALA A C 1
ATOM 1499 O O . ALA A 1 185 ? -1.502 -1.200 13.689 1.00 88.19 185 ALA A O 1
ATOM 1500 N N . LYS A 1 186 ? -2.880 -2.879 13.098 1.00 90.81 186 LYS A N 1
ATOM 1501 C CA . LYS A 1 186 ? -1.900 -3.741 12.431 1.00 90.81 186 LYS A CA 1
ATOM 1502 C C . LYS A 1 186 ? -2.595 -4.580 11.345 1.00 90.81 186 LYS A C 1
ATOM 1504 O O . LYS A 1 186 ? -3.800 -4.804 11.477 1.00 90.81 186 LYS A O 1
ATOM 1509 N N . PRO A 1 187 ? -1.8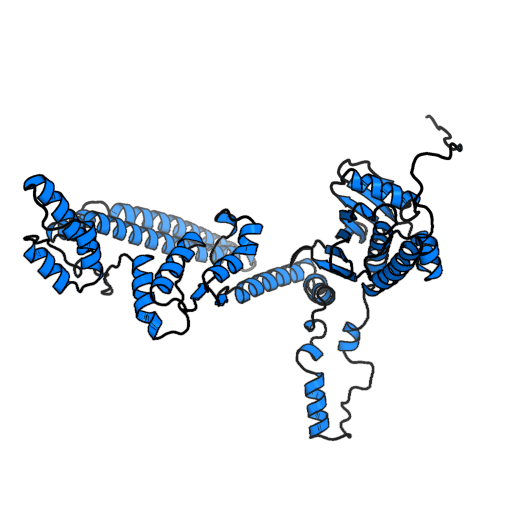60 -5.078 10.336 1.00 92.75 187 PRO A N 1
ATOM 1510 C CA . PRO A 1 187 ? -2.405 -6.029 9.369 1.00 92.75 187 PRO A CA 1
ATOM 1511 C C . PRO A 1 187 ? -2.613 -7.401 10.032 1.00 92.75 187 PRO A C 1
ATOM 1513 O O . PRO A 1 187 ? -1.667 -7.966 10.584 1.00 92.75 187 PRO A O 1
ATOM 1516 N N . ASP A 1 188 ? -3.840 -7.934 10.006 1.00 94.31 188 ASP A N 1
ATOM 1517 C CA . ASP A 1 188 ? -4.193 -9.207 10.655 1.00 94.31 188 ASP A CA 1
ATOM 1518 C C . ASP A 1 188 ? -5.431 -9.848 9.992 1.00 94.31 188 ASP A C 1
ATOM 1520 O O . ASP A 1 188 ? -6.570 -9.577 10.371 1.00 94.31 188 ASP A O 1
ATOM 1524 N N . LEU A 1 189 ? -5.201 -10.709 8.990 1.00 95.31 189 LEU A N 1
ATOM 1525 C CA . LEU A 1 189 ? -6.279 -11.331 8.205 1.00 95.31 189 LEU A CA 1
ATOM 1526 C C . LEU A 1 189 ? -7.231 -12.194 9.048 1.00 95.31 189 LEU A C 1
ATOM 1528 O O . LEU A 1 189 ? -8.405 -12.307 8.697 1.00 95.31 189 LEU A O 1
ATOM 1532 N N . ASP A 1 190 ? -6.761 -12.784 10.149 1.00 95.44 190 ASP A N 1
ATOM 1533 C CA . ASP A 1 190 ? -7.609 -13.595 11.027 1.00 95.44 190 ASP A CA 1
ATOM 1534 C C . ASP A 1 190 ? -8.570 -12.702 11.820 1.00 95.44 190 ASP A C 1
ATOM 1536 O O . ASP A 1 190 ? -9.767 -12.987 11.925 1.00 95.44 190 ASP A O 1
ATOM 1540 N N . ASP A 1 191 ? -8.068 -11.585 12.350 1.00 95.19 191 ASP A N 1
ATOM 1541 C CA . ASP A 1 191 ? -8.906 -10.597 13.027 1.00 95.19 191 ASP A CA 1
ATOM 1542 C C . ASP A 1 191 ? -9.906 -9.926 12.072 1.00 95.19 191 ASP A C 1
ATOM 1544 O O . ASP A 1 191 ? -11.059 -9.684 12.444 1.00 95.19 191 ASP A O 1
ATOM 1548 N N . ASP A 1 192 ? -9.483 -9.669 10.835 1.00 96.50 192 ASP A N 1
ATOM 1549 C CA . ASP A 1 192 ? -10.312 -9.088 9.777 1.00 96.50 192 ASP A CA 1
ATOM 1550 C C . ASP A 1 192 ? -11.407 -10.053 9.313 1.00 96.50 192 ASP A C 1
ATOM 1552 O O . ASP A 1 192 ? -12.566 -9.660 9.149 1.00 96.50 192 ASP A O 1
ATOM 1556 N N . LYS A 1 193 ? -11.094 -11.347 9.218 1.00 97.62 193 LYS A N 1
ATOM 1557 C CA . LYS A 1 193 ? -12.099 -12.376 8.960 1.00 97.62 193 LYS A CA 1
ATOM 1558 C C . LYS A 1 193 ? -13.143 -12.442 10.074 1.00 97.62 193 LYS A C 1
ATOM 1560 O O . LYS A 1 193 ? -14.337 -12.496 9.790 1.00 97.62 193 LYS A O 1
ATOM 1565 N N . LEU A 1 194 ? -12.715 -12.400 11.336 1.00 97.12 194 LEU A N 1
ATOM 1566 C CA . LEU A 1 194 ? -13.627 -12.435 12.484 1.00 97.12 194 LEU A CA 1
ATOM 1567 C C . LEU A 1 194 ? -14.551 -11.212 12.529 1.00 97.12 194 LEU A C 1
ATOM 1569 O O . LEU A 1 194 ? -15.714 -11.329 12.915 1.00 97.12 194 LEU A O 1
ATOM 1573 N N . TRP A 1 195 ? -14.053 -10.045 12.115 1.00 97.44 195 TRP A N 1
ATOM 1574 C CA . TRP A 1 195 ? -14.884 -8.865 11.898 1.00 97.44 195 TRP A CA 1
ATOM 1575 C C . TRP A 1 195 ? -15.928 -9.095 10.802 1.00 97.44 195 TRP A C 1
ATOM 1577 O O . TRP A 1 195 ? -17.120 -8.888 11.041 1.00 97.44 195 TRP A O 1
ATOM 1587 N N . ALA A 1 196 ? -15.481 -9.512 9.617 1.00 98.19 196 ALA A N 1
ATOM 1588 C CA . ALA A 1 196 ? -16.343 -9.691 8.456 1.00 98.19 196 ALA A CA 1
ATOM 1589 C C . ALA A 1 196 ? -17.453 -10.712 8.734 1.00 98.19 196 ALA A C 1
ATOM 1591 O O . ALA A 1 196 ? -18.630 -10.394 8.569 1.00 98.19 196 ALA A O 1
ATOM 1592 N N . ASP A 1 197 ? -17.092 -11.879 9.276 1.00 98.38 197 ASP A N 1
ATOM 1593 C CA . ASP A 1 197 ? -18.031 -12.945 9.628 1.00 98.38 197 ASP A CA 1
ATOM 1594 C C . ASP A 1 197 ? -19.097 -12.451 10.624 1.00 98.38 197 ASP A C 1
ATOM 1596 O O . ASP A 1 197 ? -20.276 -12.782 10.490 1.00 98.38 197 ASP A O 1
ATOM 1600 N N . ALA A 1 198 ? -18.720 -11.617 11.601 1.00 97.75 198 ALA A N 1
ATOM 1601 C CA . ALA A 1 198 ? -19.659 -11.080 12.585 1.00 97.75 198 ALA A CA 1
ATOM 1602 C C . ALA A 1 198 ? -20.655 -10.077 11.981 1.00 97.75 198 ALA A C 1
ATOM 1604 O O . ALA A 1 198 ? -21.826 -10.069 12.367 1.00 97.75 198 ALA A O 1
ATOM 1605 N N . ILE A 1 199 ? -20.215 -9.241 11.036 1.00 98.44 199 ILE A N 1
ATOM 1606 C CA . ILE A 1 199 ? -21.108 -8.329 10.312 1.00 98.44 199 ILE A CA 1
ATOM 1607 C C . ILE A 1 199 ? -22.023 -9.117 9.372 1.00 98.44 199 ILE A C 1
ATOM 1609 O O . ILE A 1 199 ? -23.238 -8.906 9.371 1.00 98.44 199 ILE A O 1
ATOM 1613 N N . HIS A 1 200 ? -21.460 -10.045 8.597 1.00 98.62 200 HIS A N 1
ATOM 1614 C CA . HIS A 1 200 ? -22.192 -10.831 7.603 1.00 98.62 200 HIS A CA 1
ATOM 1615 C C . HIS A 1 200 ? -23.162 -11.838 8.214 1.00 98.62 200 HIS A C 1
ATOM 1617 O O . HIS A 1 200 ? -24.160 -12.161 7.577 1.00 98.62 200 HIS A O 1
ATOM 1623 N N . ALA A 1 201 ? -22.952 -12.258 9.463 1.00 98.31 201 ALA A N 1
ATOM 1624 C CA . ALA A 1 201 ? -23.922 -13.068 10.200 1.00 98.31 201 ALA A CA 1
ATOM 1625 C C . ALA A 1 201 ? -25.292 -12.380 10.356 1.00 98.31 201 ALA A C 1
ATOM 1627 O O . ALA A 1 201 ? -26.308 -13.064 10.461 1.00 98.31 201 ALA A O 1
ATOM 1628 N N . VAL A 1 202 ? -25.330 -11.041 10.371 1.00 98.00 202 VAL A N 1
ATOM 1629 C CA . VAL A 1 202 ? -26.574 -10.253 10.459 1.00 98.00 202 VAL A CA 1
ATOM 1630 C C . VAL A 1 202 ? -26.920 -9.605 9.118 1.00 98.00 202 VAL A C 1
ATOM 1632 O O . VAL A 1 202 ? -28.087 -9.559 8.738 1.00 98.00 202 VAL A O 1
ATOM 1635 N N . TYR A 1 203 ? -25.913 -9.135 8.378 1.00 98.19 203 TYR A N 1
ATOM 1636 C CA . TYR A 1 203 ? -26.073 -8.475 7.083 1.00 98.19 203 TYR A CA 1
ATOM 1637 C C . TYR A 1 203 ? -25.200 -9.155 6.015 1.00 98.19 203 TYR A C 1
ATOM 1639 O O . TYR A 1 203 ? -24.134 -8.630 5.683 1.00 98.19 203 TYR A O 1
ATOM 1647 N N . PRO A 1 204 ? -25.637 -10.290 5.431 1.00 97.88 204 PRO A N 1
ATOM 1648 C CA . PRO A 1 204 ? -24.812 -11.121 4.540 1.00 97.88 204 PRO A CA 1
ATOM 1649 C C . PRO A 1 204 ? -24.271 -10.409 3.297 1.00 97.88 204 PRO A C 1
ATOM 1651 O O . PRO A 1 204 ? -23.272 -10.823 2.722 1.00 97.88 204 PRO A O 1
ATOM 1654 N N . HIS A 1 205 ? -24.937 -9.336 2.871 1.00 97.31 205 HIS A N 1
ATOM 1655 C CA . HIS A 1 205 ? -24.577 -8.562 1.682 1.00 97.31 205 HIS A CA 1
ATOM 1656 C C . HIS A 1 205 ? -23.920 -7.216 2.015 1.00 97.31 205 HIS A C 1
ATOM 1658 O O . HIS A 1 205 ? -23.791 -6.362 1.139 1.00 97.31 205 HIS A O 1
ATOM 1664 N N . LYS A 1 206 ? -23.534 -6.977 3.278 1.00 98.50 206 LYS A N 1
ATOM 1665 C CA . LYS A 1 206 ? -22.904 -5.711 3.665 1.00 98.50 206 LYS A CA 1
ATOM 1666 C C . LYS A 1 206 ? -21.504 -5.617 3.067 1.00 98.50 206 LYS A C 1
ATOM 1668 O O . LYS A 1 206 ? -20.635 -6.431 3.366 1.00 98.50 206 LYS A O 1
ATOM 1673 N N . MET A 1 207 ? -21.282 -4.595 2.252 1.00 98.69 207 MET A N 1
ATOM 1674 C CA . MET A 1 207 ? -19.967 -4.304 1.696 1.00 98.69 207 MET A CA 1
ATOM 1675 C C . MET A 1 207 ? -19.031 -3.781 2.790 1.00 98.69 207 MET A C 1
ATOM 1677 O O . MET A 1 207 ? -19.436 -2.989 3.644 1.00 98.69 207 MET A O 1
ATOM 1681 N N . LEU A 1 208 ? -17.773 -4.216 2.767 1.00 98.69 208 LEU A N 1
ATOM 1682 C CA . LEU A 1 208 ? -16.752 -3.773 3.713 1.00 98.69 208 LEU A CA 1
ATOM 1683 C C . LEU A 1 208 ? -15.670 -2.960 2.995 1.00 98.69 208 LEU A C 1
ATOM 1685 O O . LEU A 1 208 ? -15.429 -3.129 1.798 1.00 98.69 208 LEU A O 1
ATOM 1689 N N . ALA A 1 209 ? -15.009 -2.081 3.738 1.00 98.50 209 ALA A N 1
ATOM 1690 C CA . ALA A 1 209 ? -13.867 -1.305 3.279 1.00 98.50 209 ALA A CA 1
ATOM 1691 C C . ALA A 1 209 ? -12.681 -1.453 4.239 1.00 98.50 209 ALA A C 1
ATOM 1693 O O . ALA A 1 209 ? -12.865 -1.655 5.445 1.00 98.50 209 ALA A O 1
ATOM 1694 N N . TYR A 1 210 ? -11.469 -1.366 3.690 1.00 98.38 210 TYR A N 1
ATOM 1695 C CA . TYR A 1 210 ? -10.231 -1.630 4.416 1.00 98.38 210 TYR A CA 1
ATOM 1696 C C . TYR A 1 210 ? -9.152 -0.580 4.149 1.00 98.38 210 TYR A C 1
ATOM 1698 O O . TYR A 1 210 ? -8.814 -0.287 3.000 1.00 98.38 210 TYR A O 1
ATOM 1706 N N . ASN A 1 211 ? -8.557 -0.071 5.226 1.00 97.50 211 ASN A N 1
ATOM 1707 C CA . ASN A 1 211 ? -7.385 0.795 5.182 1.00 97.50 211 ASN A CA 1
ATOM 1708 C C . ASN A 1 211 ? -6.108 -0.057 5.246 1.00 97.50 211 ASN A C 1
ATOM 1710 O O . ASN A 1 211 ? -5.749 -0.580 6.297 1.00 97.50 211 ASN A O 1
ATOM 1714 N N . LEU A 1 212 ? -5.404 -0.175 4.122 1.00 95.62 212 LEU A N 1
ATOM 1715 C CA . LEU A 1 212 ? -4.058 -0.737 4.038 1.00 95.62 212 LEU A CA 1
ATOM 1716 C C . LEU A 1 212 ? -3.064 0.318 4.537 1.00 95.62 212 LEU A C 1
ATOM 1718 O O . LEU A 1 212 ? -2.469 1.045 3.739 1.00 95.62 212 LEU A O 1
ATOM 1722 N N . SER A 1 213 ? -2.938 0.458 5.859 1.00 92.88 213 SER A N 1
ATOM 1723 C CA . SER A 1 213 ? -2.302 1.645 6.424 1.00 92.88 213 SER A CA 1
ATOM 1724 C C . SER A 1 213 ? -0.824 1.776 6.020 1.00 92.88 213 SER A C 1
ATOM 1726 O O . SER A 1 213 ? -0.017 0.879 6.286 1.00 92.88 213 SER A O 1
ATOM 1728 N N . PRO A 1 214 ? -0.420 2.936 5.472 1.00 90.31 214 PRO A N 1
ATOM 1729 C CA . PRO A 1 214 ? 0.979 3.245 5.202 1.00 90.31 214 PRO A CA 1
ATOM 1730 C C . PRO A 1 214 ? 1.785 3.603 6.467 1.00 90.31 214 PRO A C 1
ATOM 1732 O O . PRO A 1 214 ? 2.976 3.900 6.366 1.00 90.31 214 PRO A O 1
ATOM 1735 N N . SER A 1 215 ? 1.161 3.609 7.656 1.00 88.56 215 SER A N 1
ATOM 1736 C CA . SER A 1 215 ? 1.863 3.724 8.947 1.00 88.56 215 SER A CA 1
ATOM 1737 C C . SER A 1 215 ? 2.423 2.393 9.450 1.00 88.56 215 SER A C 1
ATOM 1739 O O . SER A 1 215 ? 3.259 2.385 10.356 1.00 88.56 215 SER A O 1
ATOM 1741 N N . TRP A 1 216 ? 1.975 1.267 8.893 1.00 90.50 216 TRP A N 1
ATOM 1742 C CA . TRP A 1 216 ? 2.465 -0.042 9.294 1.00 90.50 216 TRP A CA 1
ATOM 1743 C C . TRP A 1 216 ? 3.852 -0.303 8.725 1.00 90.50 216 TRP A C 1
ATOM 1745 O O . TRP A 1 216 ? 4.137 -0.032 7.559 1.00 90.50 216 TRP A O 1
ATOM 1755 N N . ASN A 1 217 ? 4.702 -0.913 9.544 1.00 90.19 217 ASN A N 1
ATOM 1756 C CA . ASN A 1 217 ? 5.943 -1.493 9.064 1.00 90.19 217 ASN A CA 1
ATOM 1757 C C . ASN A 1 217 ? 5.672 -2.929 8.594 1.00 90.19 217 ASN A C 1
ATOM 1759 O O . ASN A 1 217 ? 5.771 -3.863 9.387 1.00 90.19 217 ASN A O 1
ATOM 1763 N N . TRP A 1 218 ? 5.280 -3.081 7.327 1.00 89.38 218 TRP A N 1
ATOM 1764 C CA . TRP A 1 218 ? 4.927 -4.371 6.720 1.00 89.38 218 TRP A CA 1
ATOM 1765 C C . TRP A 1 218 ? 6.029 -5.428 6.886 1.00 89.38 218 TRP A C 1
ATOM 1767 O O . TRP A 1 218 ? 5.730 -6.552 7.288 1.00 89.38 218 TRP A O 1
ATOM 1777 N N . ASP A 1 219 ? 7.293 -5.045 6.692 1.00 87.38 219 ASP A N 1
ATOM 1778 C CA . ASP A 1 219 ? 8.442 -5.950 6.828 1.00 87.38 219 ASP A CA 1
ATOM 1779 C C . ASP A 1 219 ? 8.652 -6.411 8.280 1.00 87.38 219 ASP A C 1
ATOM 1781 O O . ASP A 1 219 ? 8.975 -7.570 8.541 1.00 87.38 219 ASP A O 1
ATOM 1785 N N . ALA A 1 220 ? 8.432 -5.524 9.258 1.00 88.88 220 ALA A N 1
ATOM 1786 C CA . ALA A 1 220 ? 8.586 -5.865 10.676 1.00 88.88 220 ALA A CA 1
ATOM 1787 C C . ALA A 1 220 ? 7.487 -6.796 11.206 1.00 88.88 220 ALA A C 1
ATOM 1789 O O . ALA A 1 220 ? 7.678 -7.433 12.242 1.00 88.88 220 ALA A O 1
ATOM 1790 N N . TRP A 1 221 ? 6.352 -6.894 10.511 1.00 85.38 221 TRP A N 1
ATOM 1791 C CA . TRP A 1 221 ? 5.269 -7.807 10.877 1.00 85.38 221 TRP A CA 1
ATOM 1792 C C . TRP A 1 221 ? 5.511 -9.254 10.424 1.00 85.38 221 TRP A C 1
ATOM 1794 O O . TRP A 1 221 ? 4.692 -10.122 10.715 1.00 85.38 221 TRP A O 1
ATOM 1804 N N . GLY A 1 222 ? 6.638 -9.536 9.758 1.00 84.19 222 GLY A N 1
ATOM 1805 C CA . GLY A 1 222 ? 7.027 -10.895 9.374 1.00 84.19 222 GLY A CA 1
ATOM 1806 C C . GLY A 1 222 ? 6.255 -11.448 8.177 1.00 84.19 222 GLY A C 1
ATOM 1807 O O . GLY A 1 222 ? 6.257 -12.658 7.957 1.00 84.19 222 GLY A O 1
ATOM 1808 N N . PHE A 1 223 ? 5.597 -10.579 7.406 1.00 87.12 223 PHE A N 1
ATOM 1809 C CA . PHE A 1 223 ? 4.988 -10.973 6.145 1.00 87.12 223 PHE A CA 1
ATOM 1810 C C . PHE A 1 223 ? 6.071 -11.237 5.100 1.00 87.12 223 PHE A C 1
ATOM 1812 O O . PHE A 1 223 ? 7.036 -10.490 4.965 1.00 87.12 223 PHE A O 1
ATOM 1819 N N . THR A 1 224 ? 5.883 -12.299 4.327 1.00 91.19 224 THR A N 1
ATOM 1820 C CA . THR A 1 224 ? 6.636 -12.526 3.091 1.00 91.19 224 THR A CA 1
ATOM 1821 C C . THR A 1 224 ? 6.075 -11.664 1.961 1.00 91.19 224 THR A C 1
ATOM 1823 O O . THR A 1 224 ? 4.880 -11.357 1.946 1.00 91.19 224 THR A O 1
ATOM 1826 N N . ASP A 1 225 ? 6.896 -11.348 0.957 1.00 90.75 225 ASP A N 1
ATOM 1827 C CA . ASP A 1 225 ? 6.453 -10.642 -0.256 1.00 90.75 225 ASP A CA 1
ATOM 1828 C C . ASP A 1 225 ? 5.230 -11.301 -0.912 1.00 90.75 225 ASP A C 1
ATOM 1830 O O . ASP A 1 225 ? 4.355 -10.609 -1.433 1.00 90.75 225 ASP A O 1
ATOM 1834 N N . ASP A 1 226 ? 5.148 -12.635 -0.882 1.00 93.12 226 ASP A N 1
ATOM 1835 C CA . ASP A 1 226 ? 4.016 -13.387 -1.428 1.00 93.12 226 ASP A CA 1
ATOM 1836 C C . ASP A 1 226 ? 2.734 -13.135 -0.633 1.00 93.12 226 ASP A C 1
ATOM 1838 O O . ASP A 1 226 ? 1.685 -12.902 -1.234 1.00 93.12 226 ASP A O 1
ATOM 1842 N N . GLN A 1 227 ? 2.818 -13.101 0.700 1.00 93.25 227 GLN A N 1
ATOM 1843 C CA . GLN A 1 227 ? 1.677 -12.767 1.553 1.00 93.25 227 GLN A CA 1
ATOM 1844 C C . GLN A 1 227 ? 1.237 -11.311 1.368 1.00 93.25 227 GLN A C 1
ATOM 1846 O O . GLN A 1 227 ? 0.041 -11.059 1.244 1.00 93.25 227 GLN A O 1
ATOM 1851 N N . ILE A 1 228 ? 2.175 -10.358 1.286 1.00 94.50 228 ILE A N 1
ATOM 1852 C CA . ILE A 1 228 ? 1.857 -8.943 1.017 1.00 94.50 228 ILE A CA 1
ATOM 1853 C C . ILE A 1 228 ? 1.157 -8.815 -0.340 1.00 94.50 228 ILE A C 1
ATOM 1855 O O . ILE A 1 228 ? 0.137 -8.135 -0.455 1.00 94.50 228 ILE A O 1
ATOM 1859 N N . ARG A 1 229 ? 1.661 -9.516 -1.365 1.00 94.25 229 ARG A N 1
ATOM 1860 C CA . ARG A 1 229 ? 1.106 -9.479 -2.724 1.00 94.25 229 ARG A CA 1
ATOM 1861 C C . ARG A 1 229 ? -0.347 -9.941 -2.783 1.00 94.25 229 ARG A C 1
ATOM 1863 O O . ARG A 1 229 ? -1.118 -9.375 -3.554 1.00 94.25 229 ARG A O 1
ATOM 1870 N N . VAL A 1 230 ? -0.722 -10.954 -1.999 1.00 96.62 230 VAL A N 1
ATOM 1871 C CA . VAL A 1 230 ? -2.090 -11.503 -1.998 1.00 96.62 230 VAL A CA 1
ATOM 1872 C C . VAL A 1 230 ? -2.997 -10.904 -0.920 1.00 96.62 230 VAL A C 1
ATOM 1874 O O . VAL A 1 230 ? -4.197 -11.153 -0.956 1.00 96.62 230 VAL A O 1
ATOM 1877 N N . PHE A 1 231 ? -2.479 -10.079 -0.004 1.00 96.69 231 PHE A N 1
ATOM 1878 C CA . PHE A 1 231 ? -3.217 -9.567 1.160 1.00 96.69 231 PHE A CA 1
ATOM 1879 C C . PHE A 1 231 ? -4.564 -8.925 0.790 1.00 96.69 231 PHE A C 1
ATOM 1881 O O . PHE A 1 231 ? -5.609 -9.289 1.326 1.00 96.69 231 PHE A O 1
ATOM 1888 N N . ALA A 1 232 ? -4.566 -8.014 -0.188 1.00 96.12 232 ALA A N 1
ATOM 1889 C CA . ALA A 1 232 ? -5.789 -7.355 -0.650 1.00 96.12 232 ALA A CA 1
ATOM 1890 C C . ALA A 1 232 ? -6.772 -8.322 -1.339 1.00 96.12 232 ALA A C 1
ATOM 1892 O O . ALA A 1 232 ? -7.984 -8.115 -1.274 1.00 96.12 232 ALA A O 1
ATOM 1893 N N . ALA A 1 233 ? -6.269 -9.381 -1.981 1.00 97.38 233 ALA A N 1
ATOM 1894 C CA . ALA A 1 233 ? -7.108 -10.409 -2.588 1.00 97.38 233 ALA A CA 1
ATOM 1895 C C . ALA A 1 233 ? -7.769 -11.295 -1.520 1.00 97.38 233 ALA A C 1
ATOM 1897 O O . ALA A 1 233 ? -8.944 -11.633 -1.661 1.00 97.38 233 ALA A O 1
ATOM 1898 N N . GLU A 1 234 ? -7.058 -11.624 -0.436 1.00 98.06 234 GLU A N 1
ATOM 1899 C CA . GLU A 1 234 ? -7.635 -12.343 0.707 1.00 98.06 234 GLU A CA 1
ATOM 1900 C C . GLU A 1 234 ? -8.728 -11.522 1.400 1.00 98.06 234 GLU A C 1
ATOM 1902 O O . GLU A 1 234 ? -9.808 -12.050 1.655 1.00 98.06 234 GLU A O 1
ATOM 1907 N N . LEU A 1 235 ? -8.513 -10.217 1.601 1.00 98.12 235 LEU A N 1
ATOM 1908 C CA . LEU A 1 235 ? -9.566 -9.307 2.068 1.00 98.12 235 LEU A CA 1
ATOM 1909 C C . LEU A 1 235 ? -10.782 -9.313 1.123 1.00 98.12 235 LEU A C 1
ATOM 1911 O O . LEU A 1 235 ? -11.926 -9.404 1.569 1.00 98.12 235 LEU A O 1
ATOM 1915 N N . GLY A 1 236 ? -10.558 -9.289 -0.193 1.00 98.00 236 GLY A N 1
ATOM 1916 C CA . GLY A 1 236 ? -11.638 -9.358 -1.183 1.00 98.00 236 GLY A CA 1
ATOM 1917 C C . GLY A 1 236 ? -12.544 -10.585 -1.014 1.00 98.00 236 GLY A C 1
ATOM 1918 O O . GLY A 1 236 ? -13.766 -10.464 -1.111 1.00 98.00 236 GLY A O 1
ATOM 1919 N N . LYS A 1 237 ? -11.978 -11.751 -0.666 1.00 98.06 237 LYS A N 1
ATOM 1920 C CA . LYS A 1 237 ? -12.746 -12.983 -0.385 1.00 98.06 237 LYS A CA 1
ATOM 1921 C C . LYS A 1 237 ? -13.643 -12.872 0.853 1.00 98.06 237 LYS A C 1
ATOM 1923 O O . LYS A 1 237 ? -14.605 -13.624 0.966 1.00 98.06 237 LYS A O 1
ATOM 1928 N N . MET A 1 238 ? -13.337 -11.951 1.764 1.00 98.00 238 MET A N 1
ATOM 1929 C CA . MET A 1 238 ? -14.102 -11.685 2.988 1.00 98.00 238 MET A CA 1
ATOM 1930 C C . MET A 1 238 ? -15.128 -10.551 2.806 1.00 98.00 238 MET A C 1
ATOM 1932 O O . MET A 1 238 ? -15.734 -10.115 3.777 1.00 98.00 238 MET A O 1
ATOM 1936 N N . GLY A 1 239 ? -15.323 -10.038 1.584 1.00 97.94 239 GLY A N 1
ATOM 1937 C CA . GLY A 1 239 ? -16.293 -8.975 1.289 1.00 97.94 239 GLY A CA 1
ATOM 1938 C C . GLY A 1 239 ? -15.771 -7.546 1.470 1.00 97.94 239 GLY A C 1
ATOM 1939 O O . GLY A 1 239 ? -16.564 -6.600 1.436 1.00 97.94 239 GLY A O 1
ATOM 1940 N N . TYR A 1 240 ? -14.454 -7.364 1.622 1.00 98.56 240 TYR A N 1
ATOM 1941 C CA . TYR A 1 240 ? -13.818 -6.047 1.540 1.00 98.56 240 TYR A CA 1
ATOM 1942 C C . TYR A 1 240 ? -13.667 -5.621 0.076 1.00 98.56 240 TYR A C 1
ATOM 1944 O O . TYR A 1 240 ? -12.710 -5.984 -0.611 1.00 98.56 240 TYR A O 1
ATOM 1952 N N . VAL A 1 241 ? -14.648 -4.860 -0.407 1.00 98.19 241 VAL A N 1
ATOM 1953 C CA . VAL A 1 241 ? -14.768 -4.457 -1.819 1.00 98.19 241 VAL A CA 1
ATOM 1954 C C . VAL A 1 241 ? -14.026 -3.161 -2.141 1.00 98.19 241 VAL A C 1
ATOM 1956 O O . VAL A 1 241 ? -13.760 -2.882 -3.307 1.00 98.19 241 VAL A O 1
ATOM 1959 N N . PHE A 1 242 ? -13.683 -2.368 -1.123 1.00 98.31 242 PHE A N 1
ATOM 1960 C CA . PHE A 1 242 ? -12.948 -1.116 -1.279 1.00 98.31 242 PHE A CA 1
ATOM 1961 C C . PHE A 1 242 ? -11.743 -1.078 -0.337 1.00 98.31 242 PHE A C 1
ATOM 1963 O O . PHE A 1 242 ? -11.874 -0.820 0.860 1.00 98.31 242 PHE A O 1
ATOM 1970 N N . ASN A 1 243 ? -10.561 -1.325 -0.898 1.00 97.50 243 ASN A N 1
ATOM 1971 C CA . ASN A 1 243 ? -9.294 -1.336 -0.173 1.00 97.50 243 ASN A CA 1
ATOM 1972 C C . ASN A 1 243 ? -8.456 -0.138 -0.618 1.00 97.50 243 ASN A C 1
ATOM 1974 O O . ASN A 1 243 ? -8.299 0.092 -1.818 1.00 97.50 243 ASN A O 1
ATOM 1978 N N . PHE A 1 244 ? -7.916 0.625 0.328 1.00 97.19 244 PHE A N 1
ATOM 1979 C CA . PHE A 1 244 ? -7.210 1.871 0.029 1.00 97.19 244 PHE A CA 1
ATOM 1980 C C . PHE A 1 244 ? -5.992 2.067 0.927 1.00 97.19 244 PHE A C 1
ATOM 1982 O O . PHE A 1 244 ? -5.980 1.637 2.075 1.00 97.19 244 PHE A O 1
ATOM 1989 N N . ILE A 1 245 ? -4.973 2.757 0.409 1.00 97.00 245 ILE A N 1
ATOM 1990 C CA . ILE A 1 245 ? -3.809 3.206 1.180 1.00 97.00 245 ILE A CA 1
ATOM 1991 C C . ILE A 1 245 ? -3.966 4.713 1.385 1.00 97.00 245 ILE A C 1
ATOM 1993 O O . ILE A 1 245 ? -3.773 5.491 0.451 1.00 97.00 245 ILE A O 1
ATOM 1997 N N . THR A 1 246 ? -4.340 5.117 2.598 1.00 95.31 246 THR A N 1
ATOM 1998 C CA . THR A 1 246 ? -4.802 6.481 2.933 1.00 95.31 246 THR A CA 1
ATOM 1999 C C . THR A 1 246 ? -3.939 7.611 2.370 1.00 95.31 246 THR A C 1
ATOM 2001 O O . THR A 1 246 ? -4.458 8.492 1.692 1.00 95.31 246 THR A O 1
ATOM 2004 N N . TYR A 1 247 ? -2.629 7.596 2.627 1.00 94.62 247 TYR A N 1
ATOM 2005 C CA . TYR A 1 247 ? -1.707 8.660 2.207 1.00 94.62 247 TYR A CA 1
ATOM 2006 C C . TYR A 1 247 ? -0.510 8.150 1.384 1.00 94.62 247 TYR A C 1
ATOM 2008 O O . TYR A 1 247 ? 0.578 8.731 1.428 1.00 94.62 247 TYR A O 1
ATOM 2016 N N . ALA A 1 248 ? -0.716 7.098 0.574 1.00 94.81 248 ALA A N 1
ATOM 2017 C CA . ALA A 1 248 ? 0.298 6.595 -0.366 1.00 94.81 248 ALA A CA 1
ATOM 2018 C C . ALA A 1 248 ? 0.827 7.693 -1.297 1.00 94.81 248 ALA A C 1
ATOM 2020 O O . ALA A 1 248 ? 2.037 7.828 -1.453 1.00 94.81 248 ALA A O 1
ATOM 2021 N N . GLY A 1 249 ? -0.067 8.513 -1.864 1.00 95.25 249 GLY A N 1
ATOM 2022 C CA . GLY A 1 249 ? 0.313 9.592 -2.781 1.00 95.25 249 GLY A CA 1
ATOM 2023 C C . GLY A 1 249 ? 1.318 10.564 -2.159 1.00 95.25 249 GLY A C 1
ATOM 2024 O O . GLY A 1 249 ? 2.346 10.853 -2.765 1.00 95.25 249 GLY A O 1
ATOM 2025 N N . HIS A 1 250 ? 1.084 10.974 -0.909 1.00 95.38 250 HIS A N 1
ATOM 2026 C CA . HIS A 1 250 ? 2.000 11.847 -0.173 1.00 95.38 250 HIS A CA 1
ATOM 2027 C C . HIS A 1 250 ? 3.365 11.179 0.076 1.00 95.38 250 HIS A C 1
ATOM 2029 O O . HIS A 1 250 ? 4.406 11.811 -0.088 1.00 95.38 250 HIS A O 1
ATOM 2035 N N . GLN A 1 251 ? 3.395 9.890 0.437 1.00 94.69 251 GLN A N 1
ATOM 2036 C CA . GLN A 1 251 ? 4.661 9.164 0.613 1.00 94.69 251 GLN A CA 1
ATOM 2037 C C . GLN A 1 251 ? 5.431 9.008 -0.706 1.00 94.69 251 GLN A C 1
ATOM 2039 O O . GLN A 1 251 ? 6.651 9.187 -0.729 1.00 94.69 251 GLN A O 1
ATOM 2044 N N . THR A 1 252 ? 4.738 8.710 -1.808 1.00 94.12 252 THR A N 1
ATOM 2045 C CA . THR A 1 252 ? 5.344 8.603 -3.142 1.00 94.12 252 THR A CA 1
ATOM 2046 C C . THR A 1 252 ? 5.905 9.943 -3.611 1.00 94.12 252 THR A C 1
ATOM 2048 O O . THR A 1 252 ? 7.031 9.991 -4.115 1.00 94.12 252 THR A O 1
ATOM 2051 N N . GLU A 1 253 ? 5.166 11.033 -3.407 1.00 95.31 253 GLU A N 1
ATOM 2052 C CA . GLU A 1 253 ? 5.616 12.391 -3.710 1.00 95.31 253 GLU A CA 1
ATOM 2053 C C . GLU A 1 253 ? 6.866 12.750 -2.897 1.00 95.31 253 GLU A C 1
ATOM 2055 O O . GLU A 1 253 ? 7.888 13.128 -3.472 1.00 95.31 253 GLU A O 1
ATOM 2060 N N . ALA A 1 254 ? 6.826 12.568 -1.574 1.00 94.12 254 ALA A N 1
ATOM 2061 C CA . ALA A 1 254 ? 7.951 12.868 -0.692 1.00 94.12 254 ALA A CA 1
ATOM 2062 C C . ALA A 1 254 ? 9.215 12.080 -1.080 1.00 94.12 254 ALA A C 1
ATOM 2064 O O . ALA A 1 254 ? 10.309 12.649 -1.145 1.00 94.12 254 ALA A O 1
ATOM 2065 N N . LEU A 1 255 ? 9.070 10.787 -1.398 1.00 94.12 255 LEU A N 1
ATOM 2066 C CA . LEU A 1 255 ? 10.170 9.946 -1.872 1.00 94.12 255 LEU A CA 1
ATOM 2067 C C . LEU A 1 255 ? 10.747 10.462 -3.197 1.00 94.12 255 LEU A C 1
ATOM 2069 O O . LEU A 1 255 ? 11.967 10.580 -3.340 1.00 94.12 255 LEU A O 1
ATOM 2073 N N . SER A 1 256 ? 9.878 10.766 -4.160 1.00 93.62 256 SER A N 1
ATOM 2074 C CA . SER A 1 256 ? 10.270 11.196 -5.506 1.00 93.62 256 SER A CA 1
ATOM 2075 C C . SER A 1 256 ? 10.965 12.555 -5.472 1.00 93.62 256 SER A C 1
ATOM 2077 O O . SER A 1 256 ? 12.052 12.707 -6.032 1.00 93.62 256 SER A O 1
ATOM 2079 N N . ASN A 1 257 ? 10.407 13.510 -4.726 1.00 95.06 257 ASN A N 1
ATOM 2080 C CA . ASN A 1 257 ? 10.985 14.836 -4.529 1.00 95.06 257 ASN A CA 1
ATOM 2081 C C . ASN A 1 257 ? 12.330 14.755 -3.798 1.00 95.06 257 ASN A C 1
ATOM 2083 O O . ASN A 1 257 ? 13.298 15.387 -4.222 1.00 95.06 257 ASN A O 1
ATOM 2087 N N . GLY A 1 258 ? 12.438 13.926 -2.753 1.00 93.69 258 GLY A N 1
ATOM 2088 C CA . GLY A 1 258 ? 13.695 13.714 -2.033 1.00 93.69 258 GLY A CA 1
ATOM 2089 C C . GLY A 1 258 ? 14.797 13.110 -2.912 1.00 93.69 258 GLY A C 1
ATOM 2090 O O . GLY A 1 258 ? 15.943 13.569 -2.874 1.00 93.69 258 GLY A O 1
ATOM 2091 N N . ARG A 1 259 ? 14.456 12.116 -3.747 1.00 93.50 259 ARG A N 1
ATOM 2092 C CA . ARG A 1 259 ? 15.383 11.514 -4.724 1.00 93.50 259 ARG A CA 1
ATOM 2093 C C . ARG A 1 259 ? 15.821 12.525 -5.781 1.00 93.50 259 ARG A C 1
ATOM 2095 O O . ARG A 1 259 ? 17.016 12.630 -6.052 1.00 93.50 259 ARG A O 1
ATOM 2102 N N . LEU A 1 260 ? 14.882 13.289 -6.341 1.00 95.06 260 LEU A N 1
ATOM 2103 C CA . LEU A 1 260 ? 15.178 14.290 -7.362 1.00 95.06 260 LEU A CA 1
ATOM 2104 C C . LEU A 1 260 ? 16.057 15.420 -6.814 1.00 95.06 260 LEU A C 1
ATOM 2106 O O . LEU A 1 260 ? 17.050 15.768 -7.446 1.00 95.06 260 LEU A O 1
ATOM 2110 N N . ALA A 1 261 ? 15.745 15.954 -5.631 1.00 94.88 261 ALA A N 1
ATOM 2111 C CA . ALA A 1 261 ? 16.541 17.006 -5.000 1.00 94.88 261 ALA A CA 1
ATOM 2112 C C . ALA A 1 261 ? 17.994 16.559 -4.765 1.00 94.88 261 ALA A C 1
ATOM 2114 O O . ALA A 1 261 ? 18.933 17.306 -5.045 1.00 94.88 261 ALA A O 1
ATOM 2115 N N . ARG A 1 262 ? 18.189 15.314 -4.309 1.00 93.81 262 ARG A N 1
ATOM 2116 C CA . ARG A 1 262 ? 19.521 14.721 -4.145 1.00 93.81 262 ARG A CA 1
ATOM 2117 C C . ARG A 1 262 ? 20.253 14.582 -5.480 1.00 93.81 262 ARG A C 1
ATOM 2119 O O . ARG A 1 262 ? 21.389 15.032 -5.591 1.00 93.81 262 ARG A O 1
ATOM 2126 N N . ALA A 1 263 ? 19.594 14.023 -6.492 1.00 91.75 263 ALA A N 1
ATOM 2127 C CA . ALA A 1 263 ? 20.198 13.812 -7.804 1.00 91.75 263 ALA A CA 1
ATOM 2128 C C . ALA A 1 263 ? 20.539 15.131 -8.513 1.00 91.75 263 ALA A C 1
ATOM 2130 O O . ALA A 1 263 ? 21.579 15.228 -9.151 1.00 91.75 263 ALA A O 1
ATOM 2131 N N . LEU A 1 264 ? 19.716 16.174 -8.368 1.00 92.88 264 LEU A N 1
ATOM 2132 C CA . LEU A 1 264 ? 20.028 17.509 -8.889 1.00 92.88 264 LEU A CA 1
ATOM 2133 C C . LEU A 1 264 ? 21.262 18.113 -8.211 1.00 92.88 264 LEU A C 1
ATOM 2135 O O . LEU A 1 264 ? 22.064 18.762 -8.876 1.00 92.88 264 LEU A O 1
ATOM 2139 N N . ARG A 1 265 ? 21.437 17.888 -6.904 1.00 92.81 265 ARG A N 1
ATOM 2140 C CA . ARG A 1 265 ? 22.618 18.347 -6.162 1.00 92.81 265 ARG A CA 1
ATOM 2141 C C . ARG A 1 265 ? 23.892 17.604 -6.575 1.00 92.81 265 ARG A C 1
ATOM 2143 O O . ARG A 1 265 ? 24.949 18.220 -6.630 1.00 92.81 265 ARG A O 1
ATOM 2150 N N . GLU A 1 266 ? 23.801 16.299 -6.822 1.00 92.06 266 GLU A N 1
ATOM 2151 C CA . GLU A 1 266 ? 24.960 15.426 -7.076 1.00 92.06 266 GLU A CA 1
ATOM 2152 C C . GLU A 1 266 ? 25.336 15.332 -8.562 1.00 92.06 266 GLU A C 1
ATOM 2154 O O . GLU A 1 266 ? 26.515 15.287 -8.900 1.00 92.06 266 GLU A O 1
ATOM 2159 N N . GLU A 1 267 ? 24.349 15.335 -9.458 1.00 89.56 267 GLU A N 1
ATOM 2160 C CA . GLU A 1 267 ? 24.519 15.096 -10.899 1.00 89.56 267 GLU A CA 1
ATOM 2161 C C . GLU A 1 267 ? 24.069 16.290 -11.766 1.00 89.56 267 GLU A C 1
ATOM 2163 O O . GLU A 1 267 ? 24.193 16.259 -12.994 1.00 89.56 267 GLU A O 1
ATOM 2168 N N . GLY A 1 268 ? 23.494 17.343 -11.174 1.00 91.06 268 GLY A N 1
ATOM 2169 C CA . GLY A 1 268 ? 22.874 18.430 -11.931 1.00 91.06 268 GLY A CA 1
ATOM 2170 C C . GLY A 1 268 ? 21.701 17.941 -12.788 1.00 91.06 268 GLY A C 1
ATOM 2171 O O . GLY A 1 268 ? 20.944 17.046 -12.408 1.00 91.06 268 GLY A O 1
ATOM 2172 N N . VAL A 1 269 ? 21.552 18.503 -13.992 1.00 93.00 269 VAL A N 1
ATOM 2173 C CA . VAL A 1 269 ? 20.454 18.161 -14.923 1.00 93.00 269 VAL A CA 1
ATOM 2174 C C . VAL A 1 269 ? 20.471 16.682 -15.337 1.00 93.00 269 VAL A C 1
ATOM 2176 O O . VAL A 1 269 ? 19.419 16.127 -15.665 1.00 93.00 269 VAL A O 1
ATOM 2179 N N . LEU A 1 270 ? 21.626 16.004 -15.276 1.00 86.62 270 LEU A N 1
ATOM 2180 C CA . LEU A 1 270 ? 21.709 14.568 -15.557 1.00 86.62 270 LEU A CA 1
ATOM 2181 C C . LEU A 1 270 ? 20.802 13.754 -14.622 1.00 86.62 270 LEU A C 1
ATOM 2183 O O . LEU A 1 270 ? 20.143 12.829 -15.102 1.00 86.62 270 LEU A O 1
ATOM 2187 N N . GLY A 1 271 ? 20.695 14.142 -13.347 1.00 88.81 271 GLY A N 1
ATOM 2188 C CA . GLY A 1 271 ? 19.818 13.493 -12.373 1.00 88.81 271 GLY A CA 1
ATOM 2189 C C . GLY A 1 271 ? 18.346 13.543 -12.791 1.00 88.81 271 GLY A C 1
ATOM 2190 O O . GLY A 1 271 ? 17.658 12.524 -12.769 1.00 88.81 271 GLY A O 1
ATOM 2191 N N . PHE A 1 272 ? 17.879 14.695 -13.285 1.00 91.38 272 PHE A N 1
ATOM 2192 C CA . PHE A 1 272 ? 16.525 14.842 -13.833 1.00 91.38 272 PHE A CA 1
ATOM 2193 C C . PHE A 1 272 ? 16.319 14.009 -15.108 1.00 91.38 272 PHE A C 1
ATOM 2195 O O . PHE A 1 272 ? 15.324 13.293 -15.238 1.00 91.38 272 PHE A O 1
ATOM 2202 N N . VAL A 1 273 ? 17.271 14.047 -16.047 1.00 89.44 273 VAL A N 1
ATOM 2203 C CA . VAL A 1 273 ? 17.187 13.260 -17.291 1.00 89.44 273 VAL A CA 1
ATOM 2204 C C . VAL A 1 273 ? 17.138 11.760 -16.988 1.00 89.44 273 VAL A C 1
ATOM 2206 O O . VAL A 1 273 ? 16.385 11.033 -17.637 1.00 89.44 273 VAL A O 1
ATOM 2209 N N . ARG A 1 274 ? 17.934 11.291 -16.019 1.00 86.81 274 ARG A N 1
ATOM 2210 C CA . ARG A 1 274 ? 18.019 9.885 -15.613 1.00 86.81 274 ARG A CA 1
ATOM 2211 C C . ARG A 1 274 ? 16.777 9.420 -14.859 1.00 86.81 274 ARG A C 1
ATOM 2213 O O . ARG A 1 274 ? 16.197 8.428 -15.277 1.00 86.81 274 ARG A O 1
ATOM 2220 N N . LEU A 1 275 ? 16.380 10.121 -13.794 1.00 90.00 275 LEU A N 1
ATOM 2221 C CA . LEU A 1 275 ? 15.289 9.694 -12.910 1.00 90.00 275 LEU A CA 1
ATOM 2222 C C . LEU A 1 275 ? 13.895 9.941 -13.491 1.00 90.00 275 LEU A C 1
ATOM 2224 O O . LEU A 1 275 ? 12.980 9.184 -13.182 1.00 90.00 275 LEU A O 1
ATOM 2228 N N . VAL A 1 276 ? 13.724 10.988 -14.306 1.00 92.12 276 VAL A N 1
ATOM 2229 C CA . VAL A 1 276 ? 12.407 11.400 -14.814 1.00 92.12 276 VAL A CA 1
ATOM 2230 C C . VAL A 1 276 ? 12.284 11.087 -16.299 1.00 92.12 276 VAL A C 1
ATOM 2232 O O . VAL A 1 276 ? 11.523 10.209 -16.689 1.00 92.12 276 VAL A O 1
ATOM 2235 N N . GLN A 1 277 ? 13.048 11.761 -17.164 1.00 89.50 277 GLN A N 1
ATOM 2236 C CA . GLN A 1 277 ? 12.800 11.675 -18.609 1.00 89.50 277 GLN A CA 1
ATOM 2237 C C . GLN A 1 277 ? 13.068 10.285 -19.205 1.00 89.50 277 GLN A C 1
ATOM 2239 O O . GLN A 1 277 ? 12.332 9.848 -20.089 1.00 89.50 277 GLN A O 1
ATOM 2244 N N . ARG A 1 278 ? 14.141 9.600 -18.779 1.00 86.88 278 ARG A N 1
ATOM 2245 C CA . ARG A 1 278 ? 14.431 8.226 -19.229 1.00 86.88 278 ARG A CA 1
ATOM 2246 C C . ARG A 1 278 ? 13.383 7.246 -18.705 1.00 86.88 278 ARG A C 1
ATOM 2248 O O . ARG A 1 278 ? 12.905 6.446 -19.500 1.00 86.88 278 ARG A O 1
ATOM 2255 N N . SER A 1 279 ? 12.990 7.363 -17.438 1.00 87.88 279 SER A N 1
ATOM 2256 C CA . SER A 1 279 ? 11.966 6.517 -16.815 1.00 87.88 279 SER A CA 1
ATOM 2257 C C . SER A 1 279 ? 10.599 6.677 -17.485 1.00 87.88 279 SER A C 1
ATOM 2259 O O . SER A 1 279 ? 9.978 5.679 -17.825 1.00 87.88 279 SER A O 1
ATOM 2261 N N . LEU A 1 280 ? 10.171 7.910 -17.795 1.00 89.62 280 LEU A N 1
ATOM 2262 C CA . LEU A 1 280 ? 8.929 8.166 -18.541 1.00 89.62 280 LEU A CA 1
ATOM 2263 C C . LEU A 1 280 ? 8.945 7.516 -19.933 1.00 89.62 280 LEU A C 1
ATOM 2265 O O . LEU A 1 280 ? 7.973 6.879 -20.332 1.00 89.62 280 LEU A O 1
ATOM 2269 N N . ARG A 1 281 ? 10.062 7.631 -20.671 1.00 85.06 281 ARG A N 1
ATOM 2270 C CA . ARG A 1 281 ? 10.211 6.968 -21.981 1.00 85.06 281 ARG A CA 1
ATOM 2271 C C . ARG A 1 281 ? 10.173 5.450 -21.862 1.00 85.06 281 ARG A C 1
ATOM 2273 O O . ARG A 1 281 ? 9.575 4.794 -22.705 1.00 85.06 281 ARG A O 1
ATOM 2280 N N . LEU A 1 282 ? 10.831 4.909 -20.840 1.00 83.00 282 LEU A N 1
ATOM 2281 C CA . LEU A 1 282 ? 10.899 3.476 -20.589 1.00 83.00 282 LEU A CA 1
ATOM 2282 C C . LEU A 1 282 ? 9.528 2.896 -20.222 1.00 83.00 282 LEU A C 1
ATOM 2284 O O . LEU A 1 282 ? 9.156 1.849 -20.737 1.00 83.00 282 LEU A O 1
ATOM 2288 N N . ALA A 1 283 ? 8.776 3.590 -19.370 1.00 84.19 283 ALA A N 1
ATOM 2289 C CA . ALA A 1 283 ? 7.424 3.208 -18.975 1.00 84.19 283 ALA A CA 1
ATOM 2290 C C . ALA A 1 283 ? 6.374 3.473 -20.068 1.00 84.19 283 ALA A C 1
ATOM 2292 O O . ALA A 1 283 ? 5.207 3.142 -19.882 1.00 84.19 283 ALA A O 1
ATOM 2293 N N . HIS A 1 284 ? 6.771 4.089 -21.190 1.00 83.56 284 HIS A N 1
ATOM 2294 C CA . HIS A 1 284 ? 5.857 4.606 -22.209 1.00 83.56 284 HIS A CA 1
ATOM 2295 C C . HIS A 1 284 ? 4.768 5.524 -21.625 1.00 83.56 284 HIS A C 1
ATOM 2297 O O . HIS A 1 284 ? 3.642 5.567 -22.115 1.00 83.56 284 HIS A O 1
ATOM 2303 N N . ASP A 1 285 ? 5.117 6.290 -20.590 1.00 89.69 285 ASP A N 1
ATOM 2304 C CA . ASP A 1 285 ? 4.183 7.151 -19.874 1.00 89.69 285 ASP A CA 1
ATOM 2305 C C . ASP A 1 285 ? 3.786 8.360 -20.747 1.00 89.69 285 ASP A C 1
ATOM 2307 O O . ASP A 1 285 ? 4.660 8.974 -21.379 1.00 89.69 285 ASP A O 1
ATOM 2311 N N . PRO A 1 286 ? 2.494 8.731 -20.824 1.00 88.88 286 PRO A N 1
ATOM 2312 C CA . PRO A 1 286 ? 2.042 9.849 -21.653 1.00 88.88 286 PRO A CA 1
ATOM 2313 C C . PRO A 1 286 ? 2.616 11.206 -21.208 1.00 88.88 286 PRO A C 1
ATOM 2315 O O . PRO A 1 286 ? 2.780 12.098 -22.044 1.00 88.88 286 PRO A O 1
ATOM 2318 N N . ALA A 1 287 ? 3.015 11.363 -19.942 1.00 91.50 287 ALA A N 1
ATOM 2319 C CA . ALA A 1 287 ? 3.655 12.573 -19.429 1.00 91.50 287 ALA A CA 1
ATOM 2320 C C . ALA A 1 287 ? 5.057 12.821 -20.018 1.00 91.50 287 ALA A C 1
ATOM 2322 O O . ALA A 1 287 ? 5.602 13.915 -19.862 1.00 91.50 287 ALA A O 1
ATOM 2323 N N . GLN A 1 288 ? 5.636 11.867 -20.766 1.00 89.38 288 GLN A N 1
ATOM 2324 C CA . GLN A 1 288 ? 6.845 12.117 -21.564 1.00 89.38 288 GLN A CA 1
ATOM 2325 C C . GLN A 1 288 ? 6.639 13.202 -22.641 1.00 89.38 288 GLN A C 1
ATOM 2327 O O . GLN A 1 288 ? 7.617 13.797 -23.106 1.00 89.38 288 GLN A O 1
ATOM 2332 N N . TYR A 1 289 ? 5.377 13.466 -23.008 1.00 87.81 289 TYR A N 1
ATOM 2333 C CA . TYR A 1 289 ? 4.932 14.552 -23.880 1.00 87.81 289 TYR A CA 1
ATOM 2334 C C . TYR A 1 289 ? 4.101 15.555 -23.064 1.00 87.81 289 TYR A C 1
ATOM 2336 O O . TYR A 1 289 ? 2.876 15.584 -23.183 1.00 87.81 289 TYR A O 1
ATOM 2344 N N . PRO A 1 290 ? 4.730 16.389 -22.217 1.00 88.50 290 PRO A N 1
ATOM 2345 C CA . PRO A 1 290 ? 4.021 17.156 -21.191 1.00 88.50 290 PRO A CA 1
ATOM 2346 C C . PRO A 1 290 ? 2.962 18.106 -21.764 1.00 88.50 290 PRO A C 1
ATOM 2348 O O . PRO A 1 290 ? 1.905 18.264 -21.166 1.00 88.50 290 PRO A O 1
ATOM 2351 N N . GLN A 1 291 ? 3.205 18.699 -22.938 1.00 83.56 291 GLN A N 1
ATOM 2352 C CA . GLN A 1 291 ? 2.247 19.593 -23.597 1.00 83.56 291 GLN A CA 1
ATOM 2353 C C . GLN A 1 291 ? 0.998 18.848 -24.089 1.00 83.56 291 GLN A C 1
ATOM 2355 O O . GLN A 1 291 ? -0.120 19.318 -23.882 1.00 83.56 291 GLN A O 1
ATOM 2360 N N . THR A 1 292 ? 1.176 17.680 -24.707 1.00 86.88 292 THR A N 1
ATOM 2361 C CA . THR A 1 292 ? 0.062 16.806 -25.095 1.00 86.88 292 THR A CA 1
ATOM 2362 C C . THR A 1 292 ? -0.669 16.265 -23.867 1.00 86.88 292 THR A C 1
ATOM 2364 O O . THR A 1 292 ? -1.898 16.283 -23.839 1.00 86.88 292 THR A O 1
ATOM 2367 N N . PHE A 1 293 ? 0.065 15.854 -22.829 1.00 91.06 293 PHE A N 1
ATOM 2368 C CA . PHE A 1 293 ? -0.493 15.287 -21.600 1.00 91.06 293 PHE A CA 1
ATOM 2369 C C . PHE A 1 293 ? -1.472 16.236 -20.897 1.00 91.06 293 PHE A C 1
ATOM 2371 O O . PHE A 1 293 ? -2.532 15.805 -20.455 1.00 91.06 293 PHE A O 1
ATOM 2378 N N . VAL A 1 294 ? -1.166 17.538 -20.862 1.00 92.31 294 VAL A N 1
ATOM 2379 C CA . VAL A 1 294 ? -2.061 18.564 -20.291 1.00 92.31 294 VAL A CA 1
ATOM 2380 C C . VAL A 1 294 ? -3.132 19.070 -21.272 1.00 92.31 294 VAL A C 1
ATOM 2382 O O . VAL A 1 294 ? -3.818 20.048 -20.984 1.00 92.31 294 VAL A O 1
ATOM 2385 N N . GLY A 1 295 ? -3.290 18.432 -22.437 1.00 88.81 295 GLY A N 1
ATOM 2386 C CA . GLY A 1 295 ? -4.353 18.739 -23.399 1.00 88.81 295 GLY A CA 1
ATOM 2387 C C . GLY A 1 295 ? -4.042 19.864 -24.391 1.00 88.81 295 GLY A C 1
ATOM 2388 O O . GLY A 1 295 ? -4.970 20.491 -24.906 1.00 88.81 295 GLY A O 1
ATOM 2389 N N . GLY A 1 296 ? -2.767 20.130 -24.700 1.00 85.19 296 GLY A N 1
ATOM 2390 C CA . GLY A 1 296 ? -2.361 21.192 -25.632 1.00 85.19 296 GLY A CA 1
ATOM 2391 C C . GLY A 1 296 ? -3.047 21.111 -27.003 1.00 85.19 296 GLY A C 1
ATOM 2392 O O . GLY A 1 296 ? -3.612 22.099 -27.471 1.00 85.19 296 GLY A O 1
ATOM 2393 N N . ASP A 1 297 ? -3.098 19.918 -27.602 1.00 79.75 297 ASP A N 1
ATOM 2394 C CA . ASP A 1 297 ? -3.763 19.692 -28.893 1.00 79.75 297 ASP A CA 1
ATOM 2395 C C . ASP A 1 297 ? -5.270 19.986 -28.844 1.00 79.75 297 ASP A C 1
ATOM 2397 O O . ASP A 1 297 ? -5.846 20.494 -29.813 1.00 79.75 297 ASP A O 1
ATOM 2401 N N . TRP A 1 298 ? -5.922 19.674 -27.719 1.00 85.62 298 TRP A N 1
ATOM 2402 C CA . TRP A 1 298 ? -7.338 19.967 -27.505 1.00 85.62 298 TRP A CA 1
ATOM 2403 C C . TRP A 1 298 ? -7.573 21.479 -27.401 1.00 85.62 298 TRP A C 1
ATOM 2405 O O . TRP A 1 298 ? -8.440 22.016 -28.096 1.00 85.62 298 TRP A O 1
ATOM 2415 N N . ALA A 1 299 ? -6.739 22.182 -26.630 1.00 85.56 299 ALA A N 1
ATOM 2416 C CA . ALA A 1 299 ? -6.769 23.641 -26.533 1.00 85.56 299 ALA A CA 1
ATOM 2417 C C . ALA A 1 299 ? -6.554 24.322 -27.898 1.00 85.56 299 ALA A C 1
ATOM 2419 O O . ALA A 1 299 ? -7.252 25.284 -28.230 1.00 85.56 299 ALA A O 1
ATOM 2420 N N . ASP A 1 300 ? -5.650 23.810 -28.735 1.00 80.06 300 ASP A N 1
ATOM 2421 C CA . ASP A 1 300 ? -5.421 24.360 -30.075 1.00 80.06 300 ASP A CA 1
ATOM 2422 C C . ASP A 1 300 ? -6.587 24.093 -31.039 1.00 80.06 300 ASP A C 1
ATOM 2424 O O . ASP A 1 300 ? -6.910 24.944 -31.873 1.00 80.06 300 ASP A O 1
ATOM 2428 N N . ARG A 1 301 ? -7.283 22.953 -30.914 1.00 82.81 301 ARG A N 1
ATOM 2429 C CA . ARG A 1 301 ? -8.539 22.708 -31.652 1.00 82.81 301 ARG A CA 1
ATOM 2430 C C . ARG A 1 301 ? -9.633 23.689 -31.235 1.00 82.81 301 ARG A C 1
ATOM 2432 O O . ARG A 1 301 ? -10.279 24.252 -32.116 1.00 82.81 301 ARG A O 1
ATOM 2439 N N . TYR A 1 302 ? -9.791 23.946 -29.935 1.00 85.06 302 TYR A N 1
ATOM 2440 C CA . TYR A 1 302 ? -10.740 24.944 -29.433 1.00 85.06 302 TYR A CA 1
ATOM 2441 C C . TYR A 1 302 ? -10.436 26.345 -29.987 1.00 85.06 302 TYR A C 1
ATOM 2443 O O . TYR A 1 302 ? -11.327 27.022 -30.496 1.00 85.06 302 TYR A O 1
ATOM 2451 N N . ARG A 1 303 ? -9.160 26.760 -29.983 1.00 80.88 303 ARG A N 1
ATOM 2452 C CA . ARG A 1 303 ? -8.729 28.050 -30.553 1.00 80.88 303 ARG A CA 1
ATOM 2453 C C . ARG A 1 303 ? -9.064 28.178 -32.038 1.00 80.88 303 ARG A C 1
ATOM 2455 O O . ARG A 1 303 ? -9.571 29.220 -32.449 1.00 80.88 303 ARG A O 1
ATOM 2462 N N . ARG A 1 304 ? -8.811 27.130 -32.832 1.00 80.94 304 ARG A N 1
ATOM 2463 C CA . ARG A 1 304 ? -9.159 27.101 -34.263 1.00 80.94 304 ARG A CA 1
ATOM 2464 C C . ARG A 1 304 ? -10.667 27.186 -34.493 1.00 80.94 304 ARG A C 1
ATOM 2466 O O . ARG A 1 304 ? -11.092 27.934 -35.365 1.00 80.94 304 ARG A O 1
ATOM 2473 N N . ALA A 1 305 ? -11.468 26.479 -33.696 1.00 84.62 305 ALA A N 1
ATOM 2474 C CA . ALA A 1 305 ? -12.926 26.550 -33.785 1.00 84.62 305 ALA A CA 1
ATOM 2475 C C . ALA A 1 305 ? -13.458 27.956 -33.445 1.00 84.62 305 ALA A C 1
ATOM 2477 O O . ALA A 1 305 ? -14.314 28.472 -34.153 1.00 84.62 305 ALA A O 1
ATOM 2478 N N . ALA A 1 306 ? -12.915 28.601 -32.406 1.00 84.94 306 ALA A N 1
ATOM 2479 C CA . ALA A 1 306 ? -13.377 29.912 -31.947 1.00 84.94 306 ALA A CA 1
ATOM 2480 C C . ALA A 1 306 ? -12.964 31.088 -32.856 1.00 84.94 306 ALA A C 1
ATOM 2482 O O . ALA A 1 306 ? -13.645 32.110 -32.881 1.00 84.94 306 ALA A O 1
ATOM 2483 N N . ARG A 1 307 ? -11.826 30.993 -33.556 1.00 77.12 307 ARG A N 1
ATOM 2484 C CA . ARG A 1 307 ? -11.236 32.109 -34.327 1.00 77.12 307 ARG A CA 1
ATOM 2485 C C . ARG A 1 307 ? -11.212 31.885 -35.844 1.00 77.12 307 ARG A C 1
ATOM 2487 O O . ARG A 1 307 ? -10.878 32.813 -36.573 1.00 77.12 307 ARG A O 1
ATOM 2494 N N . GLY A 1 308 ? -11.578 30.694 -36.316 1.00 72.06 308 GLY A N 1
ATOM 2495 C CA . GLY A 1 308 ? -11.587 30.341 -37.735 1.00 72.06 308 GLY A CA 1
ATOM 2496 C C . GLY A 1 308 ? -10.206 29.996 -38.308 1.00 72.06 308 GLY A C 1
ATOM 2497 O O . GLY A 1 308 ? -9.182 30.017 -37.622 1.00 72.06 308 GLY A O 1
ATOM 2498 N N . ALA A 1 309 ? -10.181 29.660 -39.602 1.00 63.50 309 ALA A N 1
ATOM 2499 C CA . ALA A 1 309 ? -9.000 29.160 -40.318 1.00 63.50 309 ALA A CA 1
ATOM 2500 C C . ALA A 1 309 ? -7.862 30.190 -40.504 1.00 63.50 309 ALA A C 1
ATOM 2502 O O . ALA A 1 309 ? -6.778 29.821 -40.948 1.00 63.50 309 ALA A O 1
ATOM 2503 N N . SER A 1 310 ? -8.078 31.462 -40.153 1.00 64.12 310 SER A N 1
ATOM 2504 C CA . SER A 1 310 ? -7.099 32.553 -40.277 1.00 64.12 310 SER A CA 1
ATOM 2505 C C . SER A 1 310 ? -6.107 32.645 -39.108 1.00 64.12 310 SER A C 1
ATOM 2507 O O . SER A 1 310 ? -5.258 33.536 -39.090 1.00 64.12 310 SER A O 1
ATOM 2509 N N . LEU A 1 311 ? -6.185 31.742 -38.123 1.00 62.91 311 LEU A N 1
ATOM 2510 C CA . LEU A 1 311 ? -5.298 31.752 -36.961 1.00 62.91 311 LEU A CA 1
ATOM 2511 C C . LEU A 1 311 ? -3.861 31.325 -37.339 1.00 62.91 311 LEU A C 1
ATOM 2513 O O . LEU A 1 311 ? -3.551 30.137 -37.479 1.00 62.91 311 LEU A O 1
ATOM 2517 N N . THR A 1 312 ? -2.960 32.307 -37.425 1.00 60.72 312 THR A N 1
ATOM 2518 C CA . THR A 1 312 ? -1.529 32.169 -37.772 1.00 60.72 312 THR A CA 1
ATOM 2519 C C . THR A 1 312 ? -0.687 31.416 -36.734 1.00 60.72 312 THR A C 1
ATOM 2521 O O . THR A 1 312 ? 0.499 31.184 -36.952 1.00 60.72 312 THR A O 1
ATOM 2524 N N . THR A 1 313 ? -1.275 31.026 -35.598 1.00 59.56 313 THR A N 1
ATOM 2525 C CA . THR A 1 313 ? -0.610 30.258 -34.532 1.00 59.56 313 THR A CA 1
ATOM 2526 C C . THR A 1 313 ? -0.749 28.747 -34.691 1.00 59.56 313 THR A C 1
ATOM 2528 O O . THR A 1 313 ? -0.264 28.003 -33.839 1.00 59.56 313 THR A O 1
ATOM 2531 N N . SER A 1 314 ? -1.370 28.274 -35.779 1.00 52.62 314 SER A N 1
ATOM 2532 C CA . SER A 1 314 ? -1.242 26.880 -36.206 1.00 52.62 314 SER A CA 1
ATOM 2533 C C . SER A 1 314 ? 0.242 26.614 -36.426 1.00 52.62 314 SER A C 1
ATOM 2535 O O . SER A 1 314 ? 0.812 27.053 -37.422 1.00 52.62 314 SER A O 1
ATOM 2537 N N . SER A 1 315 ? 0.887 25.998 -35.435 1.00 46.16 315 SER A N 1
ATOM 2538 C CA . SER A 1 315 ? 2.325 25.767 -35.435 1.00 46.16 315 SER A CA 1
ATOM 2539 C C . SER A 1 315 ? 2.718 25.136 -36.769 1.00 46.16 315 SER A C 1
ATOM 2541 O O . SER A 1 315 ? 2.262 24.048 -37.116 1.00 46.16 315 SER A O 1
ATOM 2543 N N . MET A 1 316 ? 3.512 25.855 -37.566 1.00 40.66 316 MET A N 1
ATOM 2544 C CA . MET A 1 316 ? 4.031 25.333 -38.825 1.00 40.66 316 MET A CA 1
ATOM 2545 C C . MET A 1 316 ? 4.962 24.152 -38.519 1.00 40.66 316 MET A C 1
ATOM 2547 O O . MET A 1 316 ? 6.152 24.319 -38.260 1.00 40.66 316 MET A O 1
ATOM 2551 N N . GLY A 1 317 ? 4.371 22.960 -38.457 1.00 43.19 317 GLY A N 1
ATOM 2552 C CA . GLY A 1 317 ? 4.850 21.678 -38.974 1.00 43.19 317 GLY A CA 1
ATOM 2553 C C . GLY A 1 317 ? 6.178 21.077 -38.506 1.00 43.19 317 GLY A C 1
ATOM 2554 O O . GLY A 1 317 ? 6.429 19.935 -38.870 1.00 43.19 317 GLY A O 1
ATOM 2555 N N . GLY A 1 318 ? 7.044 21.747 -37.739 1.00 44.53 318 GLY A N 1
ATOM 2556 C CA . GLY A 1 318 ? 8.379 21.165 -37.503 1.00 44.53 318 GLY A CA 1
ATOM 2557 C C . GLY A 1 318 ? 9.235 21.698 -36.359 1.00 44.53 318 GLY A C 1
ATOM 2558 O O . GLY A 1 318 ? 10.317 21.160 -36.135 1.00 44.53 318 GLY A O 1
ATOM 2559 N N . LYS A 1 319 ? 8.797 22.727 -35.620 1.00 48.38 319 LYS A N 1
ATOM 2560 C CA . LYS A 1 319 ? 9.589 23.335 -34.526 1.00 48.38 319 LYS A CA 1
ATOM 2561 C C . LYS A 1 319 ? 8.869 23.370 -33.170 1.00 48.38 319 LYS A C 1
ATOM 2563 O O . LYS A 1 319 ? 9.225 24.177 -32.319 1.00 48.38 319 LYS A O 1
ATOM 2568 N N . SER A 1 320 ? 7.870 22.512 -32.946 1.00 57.19 320 SER A N 1
ATOM 2569 C CA . SER A 1 320 ? 7.309 22.340 -31.596 1.00 57.19 320 SER A CA 1
ATOM 2570 C C . SER A 1 320 ? 8.361 21.713 -30.675 1.00 57.19 320 SER A C 1
ATOM 2572 O O . SER A 1 320 ? 9.053 20.776 -31.089 1.00 57.19 320 SER A O 1
ATOM 2574 N N . THR A 1 321 ? 8.452 22.191 -29.431 1.00 55.72 321 THR A N 1
ATOM 2575 C CA . THR A 1 321 ? 9.274 21.618 -28.352 1.00 55.72 321 THR A CA 1
ATOM 2576 C C . THR A 1 321 ? 9.011 20.118 -28.197 1.00 55.72 321 THR A C 1
ATOM 2578 O O . THR A 1 321 ? 9.934 19.346 -27.955 1.00 55.72 321 THR A O 1
ATOM 2581 N N . GLU A 1 322 ? 7.780 19.670 -28.459 1.00 56.38 322 GLU A N 1
ATOM 2582 C CA . GLU A 1 322 ? 7.396 18.259 -28.387 1.00 56.38 322 GLU A CA 1
ATOM 2583 C C . GLU A 1 322 ? 8.093 17.377 -29.440 1.00 56.38 322 GLU A C 1
ATOM 2585 O O . GLU A 1 322 ? 8.408 16.215 -29.182 1.00 56.38 322 GLU A O 1
ATOM 2590 N N . THR A 1 323 ? 8.449 17.936 -30.600 1.00 57.81 323 THR A N 1
ATOM 2591 C CA . THR A 1 323 ? 9.213 17.221 -31.642 1.00 57.81 323 THR A CA 1
ATOM 2592 C C . THR A 1 323 ? 10.566 16.739 -31.109 1.00 57.81 323 THR A C 1
ATOM 2594 O O . THR A 1 323 ? 11.077 15.711 -31.549 1.00 57.81 323 THR A O 1
ATOM 2597 N N . GLN A 1 324 ? 11.147 17.449 -30.132 1.00 59.47 324 GLN A N 1
ATOM 2598 C CA . GLN A 1 324 ? 12.396 17.047 -29.479 1.00 59.47 324 GLN A CA 1
ATOM 2599 C C . GLN A 1 324 ? 12.208 15.788 -28.621 1.00 59.47 324 GLN A C 1
ATOM 2601 O O . GLN A 1 324 ? 13.091 14.934 -28.605 1.00 59.47 324 GLN A O 1
ATOM 2606 N N . HIS A 1 325 ? 11.044 15.635 -27.980 1.00 57.88 325 HIS A N 1
ATOM 2607 C CA . HIS A 1 325 ? 10.686 14.456 -27.183 1.00 57.88 325 HIS A CA 1
ATOM 2608 C C . HIS A 1 325 ? 10.346 13.235 -28.050 1.00 57.88 325 HIS A C 1
ATOM 2610 O O . HIS A 1 325 ? 10.527 12.103 -27.612 1.00 57.88 325 HIS A O 1
ATOM 2616 N N . ARG A 1 326 ? 9.880 13.449 -29.289 1.00 61.75 326 ARG A N 1
ATOM 2617 C CA . ARG A 1 326 ? 9.536 12.377 -30.243 1.00 61.75 326 ARG A CA 1
ATOM 2618 C C . ARG A 1 326 ? 10.740 11.789 -30.990 1.00 61.75 326 ARG A C 1
ATOM 2620 O O . ARG A 1 326 ? 10.591 10.775 -31.668 1.00 61.75 326 ARG A O 1
ATOM 2627 N N . LYS A 1 327 ? 11.937 12.382 -30.883 1.00 61.09 327 LYS A N 1
ATOM 2628 C CA . LYS A 1 327 ? 13.155 11.797 -31.468 1.00 61.09 327 LYS A CA 1
ATOM 2629 C C . LYS A 1 327 ? 13.482 10.483 -30.756 1.00 61.09 327 LYS A C 1
ATOM 2631 O O . LYS A 1 327 ? 13.724 10.481 -29.553 1.00 61.09 327 LYS A O 1
ATOM 2636 N N . ALA A 1 328 ? 13.522 9.375 -31.496 1.00 57.56 328 ALA A N 1
ATOM 2637 C CA . ALA A 1 328 ? 13.932 8.084 -30.952 1.00 57.56 328 ALA A CA 1
ATOM 2638 C C . ALA A 1 328 ? 15.392 8.160 -30.468 1.00 57.56 328 ALA A C 1
ATOM 2640 O O . ALA A 1 328 ? 16.316 8.282 -31.269 1.00 57.56 328 ALA A O 1
ATOM 2641 N N . VAL A 1 329 ? 15.593 8.129 -29.147 1.00 66.06 329 VAL A N 1
ATOM 2642 C CA . VAL A 1 329 ? 16.927 8.204 -28.514 1.00 66.06 329 VAL A CA 1
ATOM 2643 C C . VAL A 1 329 ? 17.551 6.811 -28.350 1.00 66.06 329 VAL A C 1
ATOM 2645 O O . VAL A 1 329 ? 18.768 6.675 -28.257 1.00 66.06 329 VAL A O 1
ATOM 2648 N N . GLU A 1 330 ? 16.724 5.766 -28.344 1.00 78.12 330 GLU A N 1
ATOM 2649 C CA . GLU A 1 330 ? 17.122 4.367 -28.182 1.00 78.12 330 GLU A CA 1
ATOM 2650 C C . GLU A 1 330 ? 16.388 3.483 -29.196 1.00 78.12 330 GLU A C 1
ATOM 2652 O O . GLU A 1 330 ? 15.333 3.845 -29.715 1.00 78.12 330 GLU A O 1
ATOM 2657 N N . VAL A 1 331 ? 16.945 2.303 -29.469 1.00 84.75 331 VAL A N 1
ATOM 2658 C CA . VAL A 1 331 ? 16.374 1.347 -30.428 1.00 84.75 331 VAL A CA 1
ATOM 2659 C C . VAL A 1 331 ? 15.116 0.699 -29.831 1.00 84.75 331 VAL A C 1
ATOM 2661 O O . VAL A 1 331 ? 15.246 0.044 -28.795 1.00 84.75 331 VAL A O 1
ATOM 2664 N N . PRO A 1 332 ? 13.922 0.841 -30.436 1.00 87.25 332 PRO A N 1
ATOM 2665 C CA . PRO A 1 332 ? 12.668 0.344 -29.861 1.00 87.25 332 PRO A CA 1
ATOM 2666 C C . PRO A 1 332 ? 12.595 -1.190 -29.836 1.00 87.25 332 PRO A C 1
ATOM 2668 O O . PRO A 1 332 ? 13.224 -1.860 -30.656 1.00 87.25 332 PRO A O 1
ATOM 2671 N N . THR A 1 333 ? 11.794 -1.749 -28.921 1.00 91.06 333 THR A N 1
ATOM 2672 C CA . THR A 1 333 ? 11.579 -3.205 -28.775 1.00 91.06 333 THR A CA 1
ATOM 2673 C C . THR A 1 333 ? 11.018 -3.862 -30.034 1.00 91.06 333 THR A C 1
ATOM 2675 O O . THR A 1 333 ? 11.357 -5.011 -30.304 1.00 91.06 333 THR A O 1
ATOM 2678 N N . SER A 1 334 ? 10.292 -3.112 -30.869 1.00 89.50 334 SER A N 1
ATOM 2679 C CA . SER A 1 334 ? 9.796 -3.570 -32.174 1.00 89.50 334 SER A CA 1
ATOM 2680 C C . SER A 1 334 ? 10.896 -4.055 -33.125 1.00 89.50 334 SER A C 1
ATOM 2682 O O . SER A 1 334 ? 10.647 -4.867 -34.016 1.00 89.50 334 SER A O 1
ATOM 2684 N N . VAL A 1 335 ? 12.146 -3.614 -32.930 1.00 91.25 335 VAL A N 1
ATOM 2685 C CA . VAL A 1 335 ? 13.297 -4.154 -33.666 1.00 91.25 335 VAL A CA 1
ATOM 2686 C C . VAL A 1 335 ? 13.583 -5.599 -33.260 1.00 91.25 335 VAL A C 1
ATOM 2688 O O . VAL A 1 335 ? 13.805 -6.431 -34.136 1.00 91.25 335 VAL A O 1
ATOM 2691 N N . LEU A 1 336 ? 13.545 -5.916 -31.960 1.00 93.94 336 LEU A N 1
ATOM 2692 C CA . LEU A 1 336 ? 13.699 -7.294 -31.495 1.00 93.94 336 LEU A CA 1
ATOM 2693 C C . LEU A 1 336 ? 12.498 -8.145 -31.909 1.00 93.94 336 LEU A C 1
ATOM 2695 O O . LEU A 1 336 ? 12.706 -9.258 -32.375 1.00 93.94 336 LEU A O 1
ATOM 2699 N N . GLU A 1 337 ? 11.272 -7.626 -31.823 1.00 93.69 337 GLU A N 1
ATOM 2700 C CA . GLU A 1 337 ? 10.067 -8.337 -32.287 1.00 93.69 337 GLU A CA 1
ATOM 2701 C C . GLU A 1 337 ? 10.182 -8.724 -33.764 1.00 93.69 337 GLU A C 1
ATOM 2703 O O . GLU A 1 337 ? 9.966 -9.881 -34.121 1.00 93.69 337 GLU A O 1
ATOM 2708 N N . ARG A 1 338 ? 10.657 -7.811 -34.623 1.00 93.81 338 ARG A N 1
ATOM 2709 C CA . ARG A 1 338 ? 10.941 -8.119 -36.033 1.00 93.81 338 ARG A CA 1
ATOM 2710 C C . ARG A 1 338 ? 11.959 -9.255 -36.196 1.00 93.81 338 ARG A C 1
ATOM 2712 O O . ARG A 1 338 ? 11.779 -10.120 -37.050 1.00 93.81 338 ARG A O 1
ATOM 2719 N N . TRP A 1 339 ? 13.023 -9.283 -35.394 1.00 94.31 339 TRP A N 1
ATOM 2720 C CA . TRP A 1 339 ? 14.007 -10.376 -35.435 1.00 94.31 339 TRP A CA 1
ATOM 2721 C C . TRP A 1 339 ? 13.420 -11.696 -34.929 1.00 94.31 339 TRP A C 1
ATOM 2723 O O . TRP A 1 339 ? 13.739 -12.761 -35.459 1.00 94.31 339 TRP A O 1
ATOM 2733 N N . LEU A 1 340 ? 12.554 -11.632 -33.917 1.00 94.44 340 LEU A N 1
ATOM 2734 C CA . LEU A 1 340 ? 11.860 -12.789 -33.369 1.00 94.44 340 LEU A CA 1
ATOM 2735 C C . LEU A 1 340 ? 10.831 -13.357 -34.349 1.00 94.44 340 LEU A C 1
ATOM 2737 O O . LEU A 1 340 ? 10.706 -14.573 -34.412 1.00 94.44 340 LEU A O 1
ATOM 2741 N N . HIS A 1 341 ? 10.183 -12.535 -35.178 1.00 94.06 341 HIS A N 1
ATOM 2742 C CA . HIS A 1 341 ? 9.362 -13.030 -36.287 1.00 94.06 341 HIS A CA 1
ATOM 2743 C C . HIS A 1 341 ? 10.176 -13.912 -37.244 1.00 94.06 341 HIS A C 1
ATOM 2745 O O . HIS A 1 341 ? 9.784 -15.042 -37.516 1.00 94.06 341 HIS A O 1
ATOM 2751 N N . MET A 1 342 ? 11.370 -13.471 -37.657 1.00 94.69 342 MET A N 1
ATOM 2752 C CA . MET A 1 342 ? 12.254 -14.288 -38.510 1.00 94.69 342 MET A CA 1
ATOM 2753 C C . MET A 1 342 ? 12.719 -15.571 -37.812 1.00 94.69 342 MET A C 1
ATOM 2755 O O . MET A 1 342 ? 12.917 -16.604 -38.454 1.00 94.69 342 MET A O 1
ATOM 2759 N N . TRP A 1 343 ? 12.920 -15.506 -36.494 1.00 94.62 343 TRP A N 1
ATOM 2760 C CA . TRP A 1 343 ? 13.257 -16.667 -35.678 1.00 94.62 343 TRP A CA 1
ATOM 2761 C C . TRP A 1 343 ? 12.102 -17.673 -35.643 1.00 94.62 343 TRP A C 1
ATOM 2763 O O . TRP A 1 343 ? 12.329 -18.8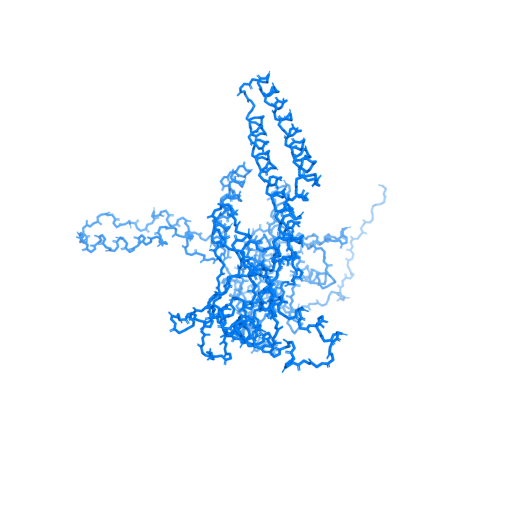62 -35.870 1.00 94.62 343 TRP A O 1
ATOM 2773 N N . VAL A 1 344 ? 10.873 -17.196 -35.420 1.00 93.50 344 VAL A N 1
ATOM 2774 C CA . VAL A 1 344 ? 9.651 -18.008 -35.426 1.00 93.50 344 VAL A CA 1
ATOM 2775 C C . VAL A 1 344 ? 9.466 -18.670 -36.783 1.00 93.50 344 VAL A C 1
ATOM 2777 O O . VAL A 1 344 ? 9.310 -19.886 -36.823 1.00 93.50 344 VAL A O 1
ATOM 2780 N N . ASP A 1 345 ? 9.558 -17.914 -37.878 1.00 92.88 345 ASP A N 1
ATOM 2781 C CA . ASP A 1 345 ? 9.388 -18.443 -39.235 1.00 92.88 345 ASP A CA 1
ATOM 2782 C C . ASP A 1 345 ? 10.353 -19.601 -39.505 1.00 92.88 345 ASP A C 1
ATOM 2784 O O . ASP A 1 345 ? 9.945 -20.678 -39.945 1.00 92.88 345 ASP A O 1
ATOM 2788 N N . TYR A 1 346 ? 11.634 -19.415 -39.174 1.00 93.44 346 TYR A N 1
ATOM 2789 C CA . TYR A 1 346 ? 12.647 -20.444 -39.372 1.00 93.44 346 TYR A CA 1
ATOM 2790 C C . TYR A 1 346 ? 12.369 -21.704 -38.545 1.00 93.44 346 TYR A C 1
ATOM 2792 O O . TYR A 1 346 ? 12.326 -22.807 -39.091 1.00 93.44 346 TYR A O 1
ATOM 2800 N N . TRP A 1 347 ? 12.163 -21.574 -37.232 1.00 92.19 347 TRP A N 1
ATOM 2801 C CA . TRP A 1 347 ? 11.997 -22.746 -36.366 1.00 92.19 347 TRP A CA 1
ATOM 2802 C C . TRP A 1 347 ? 10.627 -23.411 -36.497 1.00 92.19 347 TRP A C 1
ATOM 2804 O O . TRP A 1 347 ? 10.530 -24.612 -36.243 1.00 92.19 347 TRP A O 1
ATOM 2814 N N . LYS A 1 348 ? 9.604 -22.683 -36.958 1.00 91.69 348 LYS A N 1
ATOM 2815 C CA . LYS A 1 348 ? 8.314 -23.249 -37.365 1.00 91.69 348 LYS A CA 1
ATOM 2816 C C . LYS A 1 348 ? 8.469 -24.147 -38.589 1.00 91.69 348 LYS A C 1
ATOM 2818 O O . LYS A 1 348 ? 7.977 -25.269 -38.569 1.00 91.69 348 LYS A O 1
ATOM 2823 N N . MET A 1 349 ? 9.229 -23.718 -39.604 1.00 90.56 349 MET A N 1
ATOM 2824 C CA . MET A 1 349 ? 9.544 -24.564 -40.767 1.00 90.56 349 MET A CA 1
ATOM 2825 C C . MET A 1 349 ? 10.324 -25.832 -40.391 1.00 90.56 349 MET A C 1
ATOM 2827 O O . MET A 1 349 ? 10.160 -26.862 -41.031 1.00 90.56 349 MET A O 1
ATOM 2831 N N . GLN A 1 350 ? 11.145 -25.779 -39.338 1.00 89.25 350 GLN A N 1
ATOM 2832 C CA . GLN A 1 350 ? 11.870 -26.946 -38.818 1.00 89.25 350 GLN A CA 1
ATOM 2833 C C . GLN A 1 350 ? 11.024 -27.835 -37.883 1.00 89.25 350 GLN A C 1
ATOM 2835 O O . GLN A 1 350 ? 11.545 -28.805 -37.340 1.00 89.25 350 GLN A O 1
ATOM 2840 N N . GLY A 1 351 ? 9.752 -27.498 -37.627 1.00 88.44 351 GLY A N 1
ATOM 2841 C CA . GLY A 1 351 ? 8.891 -28.229 -36.685 1.00 88.44 351 GLY A CA 1
ATOM 2842 C C . GLY A 1 351 ? 9.308 -28.092 -35.214 1.00 88.44 351 GLY A C 1
ATOM 2843 O O . GLY A 1 351 ? 8.925 -28.900 -34.373 1.00 88.44 351 GLY A O 1
ATOM 2844 N N . LEU A 1 352 ? 10.121 -27.085 -34.883 1.00 86.56 352 LEU A N 1
ATOM 2845 C CA . LEU A 1 352 ? 10.718 -26.896 -33.558 1.00 86.56 352 LEU A CA 1
ATOM 2846 C C . LEU A 1 352 ? 10.106 -25.732 -32.764 1.00 86.56 352 LEU A C 1
ATOM 2848 O O . LEU A 1 352 ? 10.576 -25.455 -31.652 1.00 86.56 352 LEU A O 1
ATOM 2852 N N . TYR A 1 353 ? 9.086 -25.072 -33.317 1.00 89.00 353 TYR A N 1
ATOM 2853 C CA . TYR A 1 353 ? 8.298 -24.028 -32.669 1.00 89.00 353 TYR A CA 1
ATOM 2854 C C . TYR A 1 353 ? 6.882 -23.929 -33.271 1.00 89.00 353 TYR A C 1
ATOM 2856 O O . TYR A 1 353 ? 6.725 -23.866 -34.486 1.00 89.00 353 TYR A O 1
ATOM 2864 N N . ASP A 1 354 ? 5.859 -23.882 -32.417 1.00 86.62 354 ASP A N 1
ATOM 2865 C CA . ASP A 1 354 ? 4.436 -23.965 -32.784 1.00 86.62 354 ASP A CA 1
ATOM 2866 C C . ASP A 1 354 ? 3.524 -23.021 -31.972 1.00 86.62 354 ASP A C 1
ATOM 2868 O O . ASP A 1 354 ? 2.304 -23.080 -32.088 1.00 86.62 354 ASP A O 1
ATOM 2872 N N . ARG A 1 355 ? 4.096 -22.118 -31.166 1.00 87.06 355 ARG A N 1
ATOM 2873 C CA . ARG A 1 355 ? 3.380 -21.322 -30.144 1.00 87.06 355 ARG A CA 1
ATOM 2874 C C . ARG A 1 355 ? 2.978 -19.905 -30.585 1.00 87.06 355 ARG A C 1
ATOM 2876 O O . ARG A 1 355 ? 2.759 -19.041 -29.743 1.00 87.06 355 ARG A O 1
ATOM 2883 N N . GLY A 1 356 ? 2.893 -19.663 -31.892 1.00 89.50 356 GLY A N 1
ATOM 2884 C CA . GLY A 1 356 ? 2.434 -18.374 -32.426 1.00 89.50 356 GLY A CA 1
ATOM 2885 C C . GLY A 1 356 ? 3.475 -17.249 -32.383 1.00 89.50 356 GLY A C 1
ATOM 2886 O O . GLY A 1 356 ? 4.677 -17.502 -32.349 1.00 89.50 356 GLY A O 1
ATOM 2887 N N . ALA A 1 357 ? 3.047 -15.990 -32.438 1.00 91.75 357 ALA A N 1
ATOM 2888 C CA . ALA A 1 357 ? 3.977 -14.854 -32.439 1.00 91.75 357 ALA A CA 1
ATOM 2889 C C . ALA A 1 357 ? 4.702 -14.681 -31.088 1.00 91.75 357 ALA A C 1
ATOM 2891 O O . ALA A 1 357 ? 4.197 -15.081 -30.041 1.00 91.75 357 ALA A O 1
ATOM 2892 N N . LEU A 1 358 ? 5.891 -14.068 -31.117 1.00 94.19 358 LEU A N 1
ATOM 2893 C CA . LEU A 1 358 ? 6.640 -13.706 -29.911 1.00 94.19 358 LEU A CA 1
ATOM 2894 C C . LEU A 1 358 ? 6.541 -12.203 -29.646 1.00 94.19 358 LEU A C 1
ATOM 2896 O O . LEU A 1 358 ? 6.752 -11.408 -30.558 1.00 94.19 358 LEU A O 1
ATOM 2900 N N . ASN A 1 359 ? 6.302 -11.833 -28.390 1.00 94.06 359 ASN A N 1
ATOM 2901 C CA . ASN A 1 359 ? 6.192 -10.447 -27.931 1.00 94.06 359 ASN A CA 1
ATOM 2902 C C . ASN A 1 359 ? 7.343 -10.086 -26.987 1.00 94.06 359 ASN A C 1
ATOM 2904 O O . ASN A 1 359 ? 7.812 -10.936 -26.221 1.00 94.06 359 ASN A O 1
ATOM 2908 N N . VAL A 1 360 ? 7.777 -8.823 -27.009 1.00 95.94 360 VAL A N 1
ATOM 2909 C CA . VAL A 1 360 ? 8.894 -8.334 -26.188 1.00 95.94 360 VAL A CA 1
ATOM 2910 C C . VAL A 1 360 ? 8.397 -7.339 -25.145 1.00 95.94 360 VAL A C 1
ATOM 2912 O O . VAL A 1 360 ? 7.719 -6.370 -25.463 1.00 95.94 360 VAL A O 1
ATOM 2915 N N . GLU A 1 361 ? 8.814 -7.522 -23.896 1.00 93.88 361 GLU A N 1
ATOM 2916 C CA . GLU A 1 361 ? 8.602 -6.545 -22.825 1.00 93.88 361 GLU A CA 1
ATOM 2917 C C . GLU A 1 361 ? 9.961 -6.106 -22.278 1.00 93.88 361 GLU A C 1
ATOM 2919 O O . GLU A 1 361 ? 10.781 -6.937 -21.892 1.00 93.88 361 GLU A O 1
ATOM 2924 N N . LEU A 1 362 ? 10.200 -4.797 -22.228 1.00 93.00 362 LEU A N 1
ATOM 2925 C CA . LEU A 1 362 ? 11.346 -4.216 -21.540 1.00 93.00 362 LEU A CA 1
ATOM 2926 C C . LEU A 1 362 ? 10.828 -3.340 -20.403 1.00 93.00 362 LEU A C 1
ATOM 2928 O O . LEU A 1 362 ? 10.181 -2.330 -20.661 1.00 93.00 362 LEU A O 1
ATOM 2932 N N . LYS A 1 363 ? 11.122 -3.713 -19.159 1.00 90.69 363 LYS A N 1
ATOM 2933 C CA . LYS A 1 363 ? 10.641 -3.004 -17.967 1.00 90.69 363 LYS A CA 1
ATOM 2934 C C . LYS A 1 363 ? 11.672 -2.987 -16.852 1.00 90.69 363 LYS A C 1
ATOM 2936 O O . LYS A 1 363 ? 12.631 -3.750 -16.891 1.00 90.69 363 LYS A O 1
ATOM 2941 N N . GLU A 1 364 ? 11.471 -2.145 -15.849 1.00 87.69 364 GLU A N 1
ATOM 2942 C CA . GLU A 1 364 ? 12.181 -2.285 -14.576 1.00 87.69 364 GLU A CA 1
ATOM 2943 C C . GLU A 1 364 ? 11.827 -3.643 -13.948 1.00 87.69 364 GLU A C 1
ATOM 2945 O O . GLU A 1 364 ? 10.694 -4.119 -14.071 1.00 87.69 364 GLU A O 1
ATOM 2950 N N . ARG A 1 365 ? 12.784 -4.289 -13.274 1.00 86.19 365 ARG A N 1
ATOM 2951 C CA . ARG A 1 365 ? 12.576 -5.592 -12.618 1.00 86.19 365 ARG A CA 1
ATOM 2952 C C . ARG A 1 365 ? 11.415 -5.546 -11.624 1.00 86.19 365 ARG A C 1
ATOM 2954 O O . ARG A 1 365 ? 10.617 -6.474 -11.538 1.00 86.19 365 ARG A O 1
ATOM 2961 N N . PHE A 1 366 ? 11.345 -4.447 -10.892 1.00 81.25 366 PHE A N 1
ATOM 2962 C CA . PHE A 1 366 ? 10.234 -4.006 -10.063 1.00 81.25 366 PHE A CA 1
ATOM 2963 C C . PHE A 1 366 ? 10.238 -2.475 -10.087 1.00 81.25 366 PHE A C 1
ATOM 2965 O O . PHE A 1 366 ? 11.268 -1.875 -10.398 1.00 81.25 366 PHE A O 1
ATOM 2972 N N . ALA A 1 367 ? 9.105 -1.847 -9.780 1.00 69.88 367 ALA A N 1
ATOM 2973 C CA . ALA A 1 367 ? 8.975 -0.394 -9.854 1.00 69.88 367 ALA A CA 1
ATOM 2974 C C . ALA A 1 367 ? 10.050 0.319 -9.009 1.00 69.88 367 ALA A C 1
ATOM 2976 O O . ALA A 1 367 ? 10.209 0.045 -7.818 1.00 69.88 367 ALA A O 1
ATOM 2977 N N . GLY A 1 368 ? 10.793 1.232 -9.633 1.00 67.88 368 GLY A N 1
ATOM 2978 C CA . GLY A 1 368 ? 11.885 1.988 -9.024 1.00 67.88 368 GLY A CA 1
ATOM 2979 C C . GLY A 1 368 ? 13.222 1.246 -8.931 1.00 67.88 368 GLY A C 1
ATOM 2980 O O . GLY A 1 368 ? 14.126 1.746 -8.257 1.00 67.88 368 GLY A O 1
ATOM 2981 N N . SER A 1 369 ? 13.357 0.075 -9.560 1.00 79.19 369 SER A N 1
ATOM 2982 C CA . SER A 1 369 ? 14.621 -0.664 -9.644 1.00 79.19 369 SER A CA 1
ATOM 2983 C C . SER A 1 369 ? 15.562 -0.053 -10.683 1.00 79.19 369 SER A C 1
ATOM 2985 O O . SER A 1 369 ? 15.138 0.313 -11.773 1.00 79.19 369 SER A O 1
ATOM 2987 N N . GLU A 1 370 ? 16.865 -0.020 -10.390 1.00 80.38 370 GLU A N 1
ATOM 2988 C CA . GLU A 1 370 ? 17.884 0.236 -11.421 1.00 80.38 370 GLU A CA 1
ATOM 2989 C C . GLU A 1 370 ? 18.139 -1.002 -12.301 1.00 80.38 370 GLU A C 1
ATOM 2991 O O . GLU A 1 370 ? 18.793 -0.906 -13.341 1.00 80.38 370 GLU A O 1
ATOM 2996 N N . GLU A 1 371 ? 17.641 -2.171 -11.883 1.00 88.62 371 GLU A N 1
ATOM 2997 C CA . GLU A 1 371 ? 17.677 -3.395 -12.675 1.00 88.62 371 GLU A CA 1
ATOM 2998 C C . GLU A 1 371 ? 16.508 -3.420 -13.661 1.00 88.62 371 GLU A C 1
ATOM 3000 O O . GLU A 1 371 ? 15.352 -3.176 -13.321 1.00 88.62 371 GLU A O 1
ATOM 3005 N N . MET A 1 372 ? 16.824 -3.790 -14.890 1.00 92.31 372 MET A N 1
ATOM 3006 C CA . MET A 1 372 ? 15.933 -3.925 -16.027 1.00 92.31 372 MET A CA 1
ATOM 3007 C C . MET A 1 372 ? 15.700 -5.400 -16.344 1.00 92.31 372 MET A C 1
ATOM 3009 O O . MET A 1 372 ? 16.582 -6.234 -16.153 1.00 92.31 372 MET A O 1
ATOM 3013 N N . MET A 1 373 ? 14.532 -5.720 -16.887 1.00 94.19 373 MET A N 1
ATOM 3014 C CA . MET A 1 373 ? 14.189 -7.026 -17.433 1.00 94.19 373 MET A CA 1
ATOM 3015 C C . MET A 1 373 ? 13.787 -6.891 -18.895 1.00 94.19 373 MET A C 1
ATOM 3017 O O . MET A 1 373 ? 12.870 -6.139 -19.221 1.00 94.19 373 MET A O 1
ATOM 3021 N N . LEU A 1 374 ? 14.452 -7.654 -19.761 1.00 96.69 374 LEU A N 1
ATOM 3022 C CA . LEU A 1 374 ? 14.013 -7.912 -21.127 1.00 96.69 374 LEU A CA 1
ATOM 3023 C C . LEU A 1 374 ? 13.370 -9.298 -21.175 1.00 96.69 374 LEU A C 1
ATOM 3025 O O . LEU A 1 374 ? 14.080 -10.297 -21.075 1.00 96.69 374 LEU A O 1
ATOM 3029 N N . ASN A 1 375 ? 12.055 -9.354 -21.350 1.00 96.06 375 ASN A N 1
ATOM 3030 C CA . ASN A 1 375 ? 11.269 -10.581 -21.401 1.00 96.06 375 ASN A CA 1
ATOM 3031 C C . ASN A 1 375 ? 10.795 -10.865 -22.828 1.00 96.06 375 ASN A C 1
ATOM 3033 O O . ASN A 1 375 ? 10.448 -9.950 -23.575 1.00 96.06 375 ASN A O 1
ATOM 3037 N N . VAL A 1 376 ? 10.738 -12.148 -23.177 1.00 96.19 376 VAL A N 1
ATOM 3038 C CA . VAL A 1 376 ? 10.110 -12.650 -24.402 1.00 96.19 376 VAL A CA 1
ATOM 3039 C C . VAL A 1 376 ? 8.988 -13.600 -24.015 1.00 96.19 376 VAL A C 1
ATOM 3041 O O . VAL A 1 376 ? 9.221 -14.572 -23.290 1.00 96.19 376 VAL A O 1
ATOM 3044 N N . PHE A 1 377 ? 7.793 -13.322 -24.522 1.00 94.25 377 PHE A N 1
ATOM 3045 C CA . PHE A 1 377 ? 6.584 -14.106 -24.295 1.00 94.25 377 PHE A CA 1
ATOM 3046 C C . PHE A 1 377 ? 6.076 -14.709 -25.601 1.00 94.25 377 PHE A C 1
ATOM 3048 O O . PHE A 1 377 ? 6.295 -14.127 -26.663 1.00 94.25 377 PHE A O 1
ATOM 3055 N N . ASP A 1 378 ? 5.391 -15.845 -25.525 1.00 92.06 378 ASP A N 1
ATOM 3056 C CA . ASP A 1 378 ? 4.614 -16.369 -26.650 1.00 92.06 378 ASP A CA 1
ATOM 3057 C C . ASP A 1 378 ? 3.204 -15.759 -26.703 1.00 92.06 378 ASP A C 1
ATOM 3059 O O . ASP A 1 378 ? 2.864 -14.860 -25.927 1.00 92.06 378 ASP A O 1
ATOM 3063 N N . GLU A 1 379 ? 2.394 -16.204 -27.661 1.00 89.00 379 GLU A N 1
ATOM 3064 C CA . GLU A 1 379 ? 1.041 -15.692 -27.882 1.00 89.00 379 GLU A CA 1
ATOM 3065 C C . GLU A 1 379 ? 0.099 -15.936 -26.678 1.00 89.00 379 GLU A C 1
ATOM 3067 O O . GLU A 1 379 ? -0.584 -14.993 -26.274 1.00 89.00 379 GLU A O 1
ATOM 3072 N N . PRO A 1 380 ? 0.136 -17.104 -25.998 1.00 88.62 380 PRO A N 1
ATOM 3073 C CA . PRO A 1 380 ? -0.501 -17.305 -24.686 1.00 88.62 380 PRO A CA 1
ATOM 3074 C C . PRO A 1 380 ? 0.033 -16.445 -23.526 1.00 88.62 380 PRO A C 1
ATOM 3076 O O . PRO A 1 380 ? -0.534 -16.486 -22.436 1.00 88.62 380 PRO A O 1
ATOM 3079 N N . ARG A 1 381 ? 1.098 -15.663 -23.740 1.00 88.06 381 ARG A N 1
ATOM 3080 C CA . ARG A 1 381 ? 1.850 -14.897 -22.730 1.00 88.06 381 ARG A CA 1
ATOM 3081 C C . ARG A 1 381 ? 2.605 -15.746 -21.706 1.00 88.06 381 ARG A C 1
ATOM 3083 O O . ARG A 1 381 ? 2.935 -15.253 -20.625 1.00 88.06 381 ARG A O 1
ATOM 3090 N N . ASP A 1 382 ? 2.977 -16.970 -22.065 1.00 89.06 382 ASP A N 1
ATOM 3091 C CA . ASP A 1 382 ? 3.950 -17.730 -21.291 1.00 89.06 382 ASP A CA 1
ATOM 3092 C C . ASP A 1 382 ? 5.352 -17.156 -21.527 1.00 89.06 382 ASP A C 1
ATOM 3094 O O . ASP A 1 382 ? 5.742 -16.813 -22.646 1.00 89.06 382 ASP A O 1
ATOM 3098 N N . LYS A 1 383 ? 6.138 -17.012 -20.455 1.00 92.19 383 LYS A N 1
ATOM 3099 C CA . LYS A 1 383 ? 7.491 -16.446 -20.539 1.00 92.19 383 LYS A CA 1
ATOM 3100 C C . LYS A 1 383 ? 8.471 -17.483 -21.096 1.00 92.19 383 LYS A C 1
ATOM 3102 O O . LYS A 1 383 ? 8.750 -18.495 -20.454 1.00 92.19 383 LYS A O 1
ATOM 3107 N N . LEU A 1 384 ? 9.053 -17.206 -22.264 1.00 92.81 384 LEU A N 1
ATOM 3108 C CA . LEU A 1 384 ? 9.988 -18.106 -22.951 1.00 92.81 384 LEU A CA 1
ATOM 3109 C C . LEU A 1 384 ? 11.451 -17.823 -22.617 1.00 92.81 384 LEU A C 1
ATOM 3111 O O . LEU A 1 384 ? 12.261 -18.753 -22.540 1.00 92.81 384 LEU A O 1
ATOM 3115 N N . ALA A 1 385 ? 11.805 -16.550 -22.464 1.00 94.12 385 ALA A N 1
ATOM 3116 C CA . ALA A 1 385 ? 13.157 -16.131 -22.131 1.00 94.12 385 ALA A CA 1
ATOM 3117 C C . ALA A 1 385 ? 13.162 -14.788 -21.401 1.00 94.12 385 ALA A C 1
ATOM 3119 O O . ALA A 1 385 ? 12.271 -13.962 -21.593 1.00 94.12 385 ALA A O 1
ATOM 3120 N N . GLU A 1 386 ? 14.191 -14.565 -20.589 1.00 95.06 386 GLU A N 1
ATOM 3121 C CA . GLU A 1 386 ? 14.413 -13.295 -19.901 1.00 95.06 386 GLU A CA 1
ATOM 3122 C C . GLU A 1 386 ? 15.899 -12.982 -19.737 1.00 95.06 386 GLU A C 1
ATOM 3124 O O . GLU A 1 386 ? 16.727 -13.889 -19.635 1.00 95.06 386 GLU A O 1
ATOM 3129 N N . ILE A 1 387 ? 16.225 -11.692 -19.683 1.00 94.50 387 ILE A N 1
ATOM 3130 C CA . ILE A 1 387 ? 17.519 -11.175 -19.232 1.00 94.50 387 ILE A CA 1
ATOM 3131 C C . ILE A 1 387 ? 17.245 -10.106 -18.179 1.00 94.50 387 ILE A C 1
ATOM 3133 O O . ILE A 1 387 ? 16.593 -9.107 -18.481 1.00 94.50 387 ILE A O 1
ATOM 3137 N N . THR A 1 388 ? 17.782 -10.291 -16.976 1.00 93.81 388 THR A N 1
ATOM 3138 C CA . THR A 1 388 ? 17.825 -9.267 -15.928 1.00 93.81 388 THR A CA 1
ATOM 3139 C C . THR A 1 388 ? 19.185 -8.580 -15.968 1.00 93.81 388 THR A C 1
ATOM 3141 O O . THR A 1 388 ? 20.216 -9.237 -15.805 1.00 93.81 388 THR A O 1
ATOM 3144 N N . PHE A 1 389 ? 19.212 -7.269 -16.190 1.00 93.94 389 PHE A N 1
ATOM 3145 C CA . PHE A 1 389 ? 20.448 -6.525 -16.422 1.00 93.94 389 PHE A CA 1
ATOM 3146 C C . PHE A 1 389 ? 20.408 -5.096 -15.873 1.00 93.94 389 PHE A C 1
ATOM 3148 O O . PHE A 1 389 ? 19.351 -4.559 -15.579 1.00 93.94 389 PHE A O 1
ATOM 3155 N N . ARG A 1 390 ? 21.569 -4.449 -15.800 1.00 92.19 390 ARG A N 1
ATOM 3156 C CA . ARG A 1 390 ? 21.730 -3.004 -15.602 1.00 92.19 390 ARG A CA 1
ATOM 3157 C C . ARG A 1 390 ? 22.710 -2.459 -16.641 1.00 92.19 390 ARG A C 1
ATOM 3159 O O . ARG A 1 390 ? 23.519 -3.210 -17.186 1.00 92.19 390 ARG A O 1
ATOM 3166 N N . VAL A 1 391 ? 22.624 -1.167 -16.948 1.00 88.31 391 VAL A N 1
ATOM 3167 C CA . VAL A 1 391 ? 23.587 -0.488 -17.826 1.00 88.31 391 VAL A CA 1
ATOM 3168 C C . VAL A 1 391 ? 24.433 0.458 -16.992 1.00 88.31 391 VAL A C 1
ATOM 3170 O O . VAL A 1 391 ? 23.964 1.513 -16.571 1.00 88.31 391 VAL A O 1
ATOM 3173 N N . ASP A 1 392 ? 25.686 0.072 -16.797 1.00 86.81 392 ASP A N 1
ATOM 3174 C CA . ASP A 1 392 ? 26.663 0.797 -15.996 1.00 86.81 392 ASP A CA 1
ATOM 3175 C C . ASP A 1 392 ? 27.647 1.561 -16.884 1.00 86.81 392 ASP A C 1
ATOM 3177 O O . ASP A 1 392 ? 27.675 1.416 -18.112 1.00 86.81 392 ASP A O 1
ATOM 3181 N N . ARG A 1 393 ? 28.469 2.397 -16.251 1.00 83.25 393 ARG A N 1
ATOM 3182 C CA . ARG A 1 393 ? 29.647 3.000 -16.873 1.00 83.25 393 ARG A CA 1
ATOM 3183 C C . ARG A 1 393 ? 30.874 2.658 -16.052 1.00 83.25 393 ARG A C 1
ATOM 3185 O O . ARG A 1 393 ? 30.825 2.724 -14.826 1.00 83.25 393 ARG A O 1
ATOM 3192 N N . ASP A 1 394 ? 31.958 2.301 -16.725 1.00 82.56 394 ASP A N 1
ATOM 3193 C CA . ASP A 1 394 ? 33.248 2.151 -16.060 1.00 82.56 394 ASP A CA 1
ATOM 3194 C C . ASP A 1 394 ? 33.924 3.516 -15.817 1.00 82.56 394 ASP A C 1
ATOM 3196 O O . ASP A 1 394 ? 33.384 4.574 -16.156 1.00 82.56 394 ASP A O 1
ATOM 3200 N N . ARG A 1 395 ? 35.122 3.497 -15.217 1.00 81.00 395 ARG A N 1
ATOM 3201 C CA . ARG A 1 395 ? 35.919 4.707 -14.942 1.00 81.00 395 ARG A CA 1
ATOM 3202 C C . ARG A 1 395 ? 36.303 5.492 -16.199 1.00 81.00 395 ARG A C 1
ATOM 3204 O O . ARG A 1 395 ? 36.500 6.697 -16.107 1.00 81.00 395 ARG A O 1
ATOM 3211 N N . GLU A 1 396 ? 36.400 4.826 -17.346 1.00 83.31 396 GLU A N 1
ATOM 3212 C CA . GLU A 1 396 ? 36.723 5.436 -18.642 1.00 83.31 396 GLU A CA 1
ATOM 3213 C C . GLU A 1 396 ? 35.458 5.927 -19.371 1.00 83.31 396 GLU A C 1
ATOM 3215 O O . GLU A 1 396 ? 35.531 6.495 -20.459 1.00 83.31 396 GLU A O 1
ATOM 3220 N N . GLY A 1 397 ? 34.279 5.734 -18.770 1.00 78.81 397 GLY A N 1
ATOM 3221 C CA . GLY A 1 397 ? 32.990 6.143 -19.313 1.00 78.81 397 GLY A CA 1
ATOM 3222 C C . GLY A 1 397 ? 32.398 5.175 -20.340 1.00 78.81 397 GLY A C 1
ATOM 3223 O O . GLY A 1 397 ? 31.341 5.495 -20.903 1.00 78.81 397 GLY A O 1
ATOM 3224 N N . ARG A 1 398 ? 33.020 4.008 -20.563 1.00 83.19 398 ARG A N 1
ATOM 3225 C CA . ARG A 1 398 ? 32.513 2.951 -21.451 1.00 83.19 398 ARG A CA 1
ATOM 3226 C C . ARG A 1 398 ? 31.267 2.329 -20.848 1.00 83.19 398 ARG A C 1
ATOM 3228 O O . ARG A 1 398 ? 31.186 2.124 -19.636 1.00 83.19 398 ARG A O 1
ATOM 3235 N N . LYS A 1 399 ? 30.278 2.028 -21.688 1.00 85.56 399 LYS A N 1
ATOM 3236 C CA . LYS A 1 399 ? 29.009 1.465 -21.217 1.00 85.56 399 LYS A CA 1
ATOM 3237 C C . LYS A 1 399 ? 29.126 -0.045 -21.052 1.00 85.56 399 LYS A C 1
ATOM 3239 O O . LYS A 1 399 ? 29.482 -0.750 -21.997 1.00 85.56 399 LYS A O 1
ATOM 3244 N N . VAL A 1 400 ? 28.745 -0.534 -19.879 1.00 89.56 400 VAL A N 1
ATOM 3245 C CA . VAL A 1 400 ? 28.802 -1.948 -19.504 1.00 89.56 400 VAL A CA 1
ATOM 3246 C C . VAL A 1 400 ? 27.387 -2.485 -19.330 1.00 89.56 400 VAL A C 1
ATOM 3248 O O . VAL A 1 400 ? 26.595 -1.925 -18.578 1.00 89.56 400 VAL A O 1
ATOM 3251 N N . LEU A 1 401 ? 27.066 -3.587 -20.002 1.00 92.00 401 LEU A N 1
ATOM 3252 C CA . LEU A 1 401 ? 25.845 -4.347 -19.756 1.00 92.00 401 LEU A CA 1
ATOM 3253 C C . LEU A 1 401 ? 26.101 -5.342 -18.615 1.00 92.00 401 LEU A C 1
ATOM 3255 O O . LEU A 1 401 ? 26.687 -6.401 -18.832 1.00 92.00 401 LEU A O 1
ATOM 3259 N N . ALA A 1 402 ? 25.687 -5.002 -17.398 1.00 91.75 402 ALA A N 1
ATOM 3260 C CA . ALA A 1 402 ? 25.802 -5.874 -16.234 1.00 91.75 402 ALA A CA 1
ATOM 3261 C C . ALA A 1 402 ? 24.611 -6.844 -16.186 1.00 91.75 402 ALA A C 1
ATOM 3263 O O . ALA A 1 402 ? 23.517 -6.474 -15.769 1.00 91.75 402 ALA A O 1
ATOM 3264 N N . VAL A 1 403 ? 24.804 -8.081 -16.636 1.00 92.00 403 VAL A N 1
ATOM 3265 C CA . VAL A 1 403 ? 23.798 -9.148 -16.616 1.00 92.00 403 VAL A CA 1
ATOM 3266 C C . VAL A 1 403 ? 23.827 -9.846 -15.259 1.00 92.00 403 VAL A C 1
ATOM 3268 O O . VAL A 1 403 ? 24.828 -10.445 -14.867 1.00 92.00 403 VAL A O 1
ATOM 3271 N N . LYS A 1 404 ? 22.712 -9.778 -14.536 1.00 88.25 404 LYS A N 1
ATOM 3272 C CA . LYS A 1 404 ? 22.550 -10.438 -13.237 1.00 88.25 404 LYS A CA 1
ATOM 3273 C C . LYS A 1 404 ? 22.035 -11.857 -13.400 1.00 88.25 404 LYS A C 1
ATOM 3275 O O . LYS A 1 404 ? 22.531 -12.776 -12.761 1.00 88.25 404 LYS A O 1
ATOM 3280 N N . ASP A 1 405 ? 21.049 -12.024 -14.272 1.00 86.50 405 ASP A N 1
ATOM 3281 C CA . ASP A 1 405 ? 20.491 -13.330 -14.578 1.00 86.50 405 ASP A CA 1
ATOM 3282 C C . ASP A 1 405 ? 19.975 -13.380 -16.014 1.00 86.50 405 ASP A C 1
ATOM 3284 O O .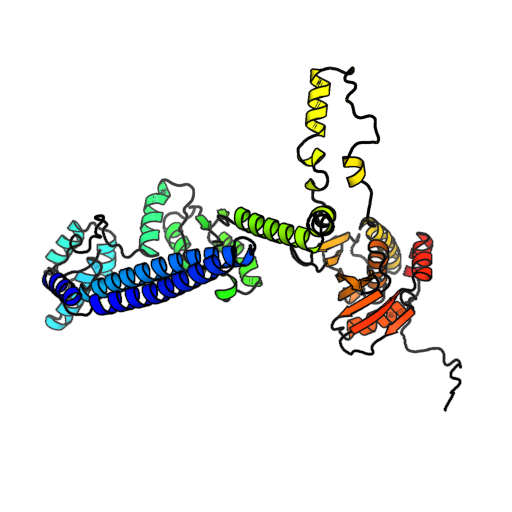 ASP A 1 405 ? 19.639 -12.355 -16.611 1.00 86.50 405 ASP A O 1
ATOM 3288 N N . GLN A 1 406 ? 19.918 -14.577 -16.577 1.00 89.38 406 GLN A N 1
ATOM 3289 C CA . GLN A 1 406 ? 19.302 -14.833 -17.868 1.00 89.38 406 GLN A CA 1
ATOM 3290 C C . GLN A 1 406 ? 18.731 -16.245 -17.878 1.00 89.38 406 GLN A C 1
ATOM 3292 O O . GLN A 1 406 ? 19.339 -17.194 -17.385 1.00 89.38 406 GLN A O 1
ATOM 3297 N N . ASN A 1 407 ? 17.589 -16.415 -18.527 1.00 89.44 407 ASN A N 1
ATOM 3298 C CA . ASN A 1 407 ? 16.992 -17.729 -18.654 1.00 89.44 407 ASN A CA 1
ATOM 3299 C C . ASN A 1 407 ? 16.351 -17.916 -20.025 1.00 89.44 407 ASN A C 1
ATOM 3301 O O . ASN A 1 407 ? 15.872 -16.988 -20.671 1.00 89.44 407 ASN A O 1
ATOM 3305 N N . THR A 1 408 ? 16.356 -19.158 -20.488 1.00 88.56 408 THR A N 1
ATOM 3306 C CA . THR A 1 408 ? 15.602 -19.594 -21.660 1.00 88.56 408 THR A CA 1
ATOM 3307 C C . THR A 1 408 ? 14.984 -20.934 -21.331 1.00 88.56 408 THR A C 1
ATOM 3309 O O . THR A 1 408 ? 15.688 -21.862 -20.902 1.00 88.56 408 THR A O 1
ATOM 3312 N N . PHE A 1 409 ? 13.681 -21.044 -21.572 1.00 85.94 409 PHE A N 1
ATOM 3313 C CA . PHE A 1 409 ? 12.935 -22.272 -21.373 1.00 85.94 409 PHE A CA 1
ATOM 3314 C C . PHE A 1 409 ? 13.629 -23.438 -22.089 1.00 85.94 409 PHE A C 1
ATOM 3316 O O . PHE A 1 409 ? 14.043 -23.311 -23.246 1.00 85.94 409 PHE A O 1
ATOM 3323 N N . LYS A 1 410 ? 13.795 -24.576 -21.395 1.00 82.62 410 LYS A N 1
ATOM 3324 C CA . LYS A 1 410 ? 14.673 -25.678 -21.839 1.00 82.62 410 LYS A CA 1
ATOM 3325 C C . LYS A 1 410 ? 14.386 -26.121 -23.276 1.00 82.62 410 LYS A C 1
ATOM 3327 O O . LYS A 1 410 ? 15.333 -26.294 -24.043 1.00 82.62 410 LYS A O 1
ATOM 3332 N N . LYS A 1 411 ? 13.101 -26.205 -23.656 1.00 83.25 411 LYS A N 1
ATOM 3333 C CA . LYS A 1 411 ? 12.648 -26.590 -25.005 1.00 83.25 411 LYS A CA 1
ATOM 3334 C C . LYS A 1 411 ? 13.252 -25.714 -26.102 1.00 83.25 411 LYS A C 1
ATOM 3336 O O . LYS A 1 411 ? 13.516 -26.254 -27.167 1.00 83.25 411 LYS A O 1
ATOM 3341 N N . TYR A 1 412 ? 13.522 -24.429 -25.849 1.00 84.06 412 TYR A N 1
ATOM 3342 C CA . TYR A 1 412 ? 14.000 -23.443 -26.834 1.00 84.06 412 TYR A CA 1
ATOM 3343 C C . TYR A 1 412 ? 15.484 -23.074 -26.694 1.00 84.06 412 TYR A C 1
ATOM 3345 O O . TYR A 1 412 ? 15.993 -22.218 -27.425 1.00 84.06 412 TYR A O 1
ATOM 3353 N N . ARG A 1 413 ? 16.223 -23.755 -25.808 1.00 81.50 413 ARG A N 1
ATOM 3354 C CA . ARG A 1 413 ? 17.688 -23.649 -25.752 1.00 81.50 413 ARG A CA 1
ATOM 3355 C C . ARG A 1 413 ? 18.300 -24.093 -27.096 1.00 81.50 413 ARG A C 1
ATOM 3357 O O . ARG A 1 413 ? 17.656 -24.753 -27.909 1.00 81.50 413 ARG A O 1
ATOM 3364 N N . ASN A 1 414 ? 19.541 -23.683 -27.359 1.00 80.50 414 ASN A N 1
ATOM 3365 C CA . ASN A 1 414 ? 20.302 -23.973 -28.592 1.00 80.50 414 ASN A CA 1
ATOM 3366 C C . ASN A 1 414 ? 19.747 -23.383 -29.900 1.00 80.50 414 ASN A C 1
ATOM 3368 O O . ASN A 1 414 ? 20.300 -23.650 -30.960 1.00 80.50 414 ASN A O 1
ATOM 3372 N N . ARG A 1 415 ? 18.730 -22.520 -29.852 1.00 88.31 415 ARG A N 1
ATOM 3373 C CA . ARG A 1 415 ? 18.151 -21.876 -31.045 1.00 88.31 415 ARG A CA 1
ATOM 3374 C C . ARG A 1 415 ? 18.573 -20.420 -31.231 1.00 88.31 415 ARG A C 1
ATOM 3376 O O . ARG A 1 415 ? 17.923 -19.679 -31.949 1.00 88.31 415 ARG A O 1
ATOM 3383 N N . ARG A 1 416 ? 19.642 -19.976 -30.557 1.00 87.88 416 ARG A N 1
ATOM 3384 C CA . ARG A 1 416 ? 20.182 -18.596 -30.622 1.00 87.88 416 ARG A CA 1
ATOM 3385 C C . ARG A 1 416 ? 19.230 -17.488 -30.132 1.00 87.88 416 ARG A C 1
ATOM 3387 O O . ARG A 1 416 ? 19.573 -16.318 -30.261 1.00 87.88 416 ARG A O 1
ATOM 3394 N N . LEU A 1 417 ? 18.104 -17.833 -29.497 1.00 90.31 417 LEU A N 1
ATOM 3395 C CA . LEU A 1 417 ? 17.140 -16.871 -28.941 1.00 90.31 417 LEU A CA 1
ATOM 3396 C C . LEU A 1 417 ? 17.804 -15.902 -27.948 1.00 90.31 417 LEU A C 1
ATOM 3398 O O . LEU A 1 417 ? 17.778 -14.692 -28.147 1.00 90.31 417 LEU A O 1
ATOM 3402 N N . MET A 1 418 ? 18.502 -16.440 -26.942 1.00 90.69 418 MET A N 1
ATOM 3403 C CA . MET A 1 418 ? 19.238 -15.633 -25.960 1.00 90.69 418 MET A CA 1
ATOM 3404 C C . MET A 1 418 ? 20.292 -14.728 -26.614 1.00 90.69 418 MET A C 1
ATOM 3406 O O . MET A 1 418 ? 20.533 -13.607 -26.172 1.00 90.69 418 MET A O 1
ATOM 3410 N N . THR A 1 419 ? 20.901 -15.199 -27.703 1.00 88.75 419 THR A N 1
ATOM 3411 C CA . THR A 1 419 ? 21.901 -14.435 -28.446 1.00 88.75 419 THR A CA 1
ATOM 3412 C C . THR A 1 419 ? 21.281 -13.244 -29.175 1.00 88.75 419 THR A C 1
ATOM 3414 O O . THR A 1 419 ? 21.850 -12.161 -29.118 1.00 88.75 419 THR A O 1
ATOM 3417 N N . LEU A 1 420 ? 20.102 -13.406 -29.790 1.00 90.50 420 LEU A N 1
ATOM 3418 C CA . LEU A 1 420 ? 19.343 -12.298 -30.392 1.00 90.50 420 LEU A CA 1
ATOM 3419 C C . LEU A 1 420 ? 18.941 -11.245 -29.350 1.00 90.50 420 LEU A C 1
ATOM 3421 O O . LEU A 1 420 ? 19.056 -10.049 -29.610 1.00 90.50 420 LEU A O 1
ATOM 3425 N N . MET A 1 421 ? 18.527 -11.682 -28.158 1.00 93.00 421 MET A N 1
ATOM 3426 C CA . MET A 1 421 ? 18.180 -10.778 -27.057 1.00 93.00 421 MET A CA 1
ATOM 3427 C C . MET A 1 421 ? 19.390 -9.959 -26.580 1.00 93.00 421 MET A C 1
ATOM 3429 O O . MET A 1 421 ? 19.293 -8.738 -26.467 1.00 93.00 421 MET A O 1
ATOM 3433 N N . HIS A 1 422 ? 20.553 -10.592 -26.374 1.00 90.06 422 HIS A N 1
ATOM 3434 C CA . HIS A 1 422 ? 21.796 -9.877 -26.040 1.00 90.06 422 HIS A CA 1
ATOM 3435 C C . HIS A 1 422 ? 22.163 -8.870 -27.121 1.00 90.06 422 HIS A C 1
ATOM 3437 O O . HIS A 1 422 ? 22.472 -7.718 -26.839 1.00 90.06 422 HIS A O 1
ATOM 3443 N N . PHE A 1 423 ? 22.071 -9.295 -28.373 1.00 87.88 423 PHE A N 1
ATOM 3444 C CA . PHE A 1 423 ? 22.333 -8.456 -29.525 1.00 87.88 423 PHE A CA 1
ATOM 3445 C C . PHE A 1 423 ? 21.455 -7.201 -29.563 1.00 87.88 423 PHE A C 1
ATOM 3447 O O . PHE A 1 423 ? 21.959 -6.103 -29.808 1.00 87.88 423 PHE A O 1
ATOM 3454 N N . PHE A 1 424 ? 20.168 -7.341 -29.253 1.00 90.94 424 PHE A N 1
ATOM 3455 C CA . PHE A 1 424 ? 19.265 -6.205 -29.143 1.00 90.94 424 PHE A CA 1
ATOM 3456 C C . PHE A 1 424 ? 19.698 -5.251 -28.026 1.00 90.94 424 PHE A C 1
ATOM 3458 O O . PHE A 1 424 ? 19.778 -4.048 -28.266 1.00 90.94 424 PHE A O 1
ATOM 3465 N N . LEU A 1 425 ? 20.049 -5.766 -26.842 1.00 91.50 425 LEU A N 1
ATOM 3466 C CA . LEU A 1 425 ? 20.517 -4.942 -25.720 1.00 91.50 425 LEU A CA 1
ATOM 3467 C C . LEU A 1 425 ? 21.803 -4.178 -26.060 1.00 91.50 425 LEU A C 1
ATOM 3469 O O . LEU A 1 425 ? 21.871 -2.967 -25.844 1.00 91.50 425 LEU A O 1
ATOM 3473 N N . LEU A 1 426 ? 22.781 -4.853 -26.671 1.00 88.25 426 LEU A N 1
ATOM 3474 C CA . LEU A 1 426 ? 24.021 -4.235 -27.147 1.00 88.25 426 LEU A CA 1
ATOM 3475 C C . LEU A 1 426 ? 23.728 -3.113 -28.154 1.00 88.25 426 LEU A C 1
ATOM 3477 O O . LEU A 1 426 ? 24.293 -2.020 -28.071 1.00 88.25 426 LEU A O 1
ATOM 3481 N N . HIS A 1 427 ? 22.807 -3.353 -29.090 1.00 85.94 427 HIS A N 1
ATOM 3482 C CA . HIS A 1 427 ? 22.441 -2.376 -30.110 1.00 85.94 427 HIS A CA 1
ATOM 3483 C C . HIS A 1 427 ? 21.623 -1.202 -29.550 1.00 85.94 427 HIS A C 1
ATOM 3485 O O . HIS A 1 427 ? 21.830 -0.063 -29.981 1.00 85.94 427 HIS A O 1
ATOM 3491 N N . ARG A 1 428 ? 20.730 -1.452 -28.587 1.00 87.94 428 ARG A N 1
ATOM 3492 C CA . ARG A 1 428 ? 19.896 -0.442 -27.925 1.00 87.94 428 ARG A CA 1
ATOM 3493 C C . ARG A 1 428 ? 20.725 0.490 -27.052 1.00 87.94 428 ARG A C 1
ATOM 3495 O O . ARG A 1 428 ? 20.579 1.704 -27.170 1.00 87.94 428 ARG A O 1
ATOM 3502 N N . TYR A 1 429 ? 21.612 -0.064 -26.226 1.00 87.62 429 TYR A N 1
ATOM 3503 C CA . TYR A 1 429 ? 22.366 0.706 -25.235 1.00 87.62 429 TYR A CA 1
ATOM 3504 C C . TYR A 1 429 ? 23.759 1.140 -25.698 1.00 87.62 429 TYR A C 1
ATOM 3506 O O . TYR A 1 429 ? 24.340 2.034 -25.074 1.00 87.62 429 TYR A O 1
ATOM 3514 N N . LYS A 1 430 ? 24.255 0.599 -26.821 1.00 85.38 430 LYS A N 1
ATOM 3515 C CA . LYS A 1 430 ? 25.600 0.861 -27.365 1.00 85.38 430 LYS A CA 1
ATOM 3516 C C . LYS A 1 430 ? 26.683 0.537 -26.328 1.00 85.38 430 LYS A C 1
ATOM 3518 O O . LYS A 1 430 ? 27.475 1.402 -25.974 1.00 85.38 430 LYS A O 1
ATOM 3523 N N . THR A 1 431 ? 26.624 -0.668 -25.769 1.00 85.50 431 THR A N 1
ATOM 3524 C CA . THR A 1 431 ? 27.553 -1.150 -24.736 1.00 85.50 431 THR A CA 1
ATOM 3525 C C . THR A 1 431 ? 28.757 -1.842 -25.360 1.00 85.50 431 THR A C 1
ATOM 3527 O O . THR A 1 431 ? 28.597 -2.632 -26.291 1.00 85.50 431 THR A O 1
ATOM 3530 N N . ASP A 1 432 ? 29.936 -1.581 -24.804 1.00 81.06 432 ASP A N 1
ATOM 3531 C CA . ASP A 1 432 ? 31.221 -2.115 -25.273 1.00 81.06 432 ASP A CA 1
ATOM 3532 C C . ASP A 1 432 ? 31.615 -3.403 -24.532 1.00 81.06 432 ASP A C 1
ATOM 3534 O O . ASP A 1 432 ? 32.387 -4.225 -25.032 1.00 81.06 432 ASP A O 1
ATOM 3538 N N . LEU A 1 433 ? 31.054 -3.586 -23.334 1.00 86.62 433 LEU A N 1
ATOM 3539 C CA . LEU A 1 433 ? 31.362 -4.671 -22.410 1.00 86.62 433 LEU A CA 1
ATOM 3540 C C . LEU A 1 433 ? 30.077 -5.330 -21.903 1.00 86.62 433 LEU A C 1
ATOM 3542 O O . LEU A 1 433 ? 29.059 -4.660 -21.711 1.00 86.62 433 LEU A O 1
ATOM 3546 N N . VAL A 1 434 ? 30.139 -6.634 -21.636 1.00 89.19 434 VAL A N 1
ATOM 3547 C CA . VAL A 1 434 ? 29.090 -7.386 -20.932 1.00 89.19 434 VAL A CA 1
ATOM 3548 C C . VAL A 1 434 ? 29.702 -8.064 -19.716 1.00 89.19 434 VAL A C 1
ATOM 3550 O O . VAL A 1 434 ? 30.656 -8.826 -19.855 1.00 89.19 434 VAL A O 1
ATOM 3553 N N . HIS A 1 435 ? 29.166 -7.796 -18.528 1.00 90.19 435 HIS A N 1
ATOM 3554 C CA . HIS A 1 435 ? 29.613 -8.405 -17.276 1.00 90.19 435 HIS A CA 1
ATOM 3555 C C . HIS A 1 435 ? 28.510 -9.294 -16.714 1.00 90.19 435 HIS A C 1
ATOM 3557 O O . HIS A 1 435 ? 27.424 -8.801 -16.438 1.00 90.19 435 HIS A O 1
ATOM 3563 N N . TYR A 1 436 ? 28.780 -10.578 -16.494 1.00 87.81 436 TYR A N 1
ATOM 3564 C CA . TYR A 1 436 ? 27.885 -11.430 -15.708 1.00 87.81 436 TYR A CA 1
ATOM 3565 C C . TYR A 1 436 ? 28.302 -11.401 -14.246 1.00 87.81 436 TYR A C 1
ATOM 3567 O O . TYR A 1 436 ? 29.448 -11.734 -13.952 1.00 87.81 436 TYR A O 1
ATOM 3575 N N . VAL A 1 437 ? 27.383 -11.047 -13.350 1.00 81.81 437 VAL A N 1
ATOM 3576 C CA . VAL A 1 437 ? 27.629 -10.968 -11.901 1.00 81.81 437 VAL A CA 1
ATOM 3577 C C . VAL A 1 437 ? 27.082 -12.228 -11.225 1.00 81.81 437 VAL A C 1
ATOM 3579 O O . VAL A 1 437 ? 25.921 -12.567 -11.425 1.00 81.81 437 VAL A O 1
ATOM 3582 N N . ASN A 1 438 ? 27.904 -12.929 -10.440 1.00 80.81 438 ASN A N 1
ATOM 3583 C CA . ASN A 1 438 ? 27.612 -14.244 -9.846 1.00 80.81 438 ASN A CA 1
ATOM 3584 C C . ASN A 1 438 ? 27.067 -15.278 -10.857 1.00 80.81 438 ASN A C 1
ATOM 3586 O O . ASN A 1 438 ? 25.957 -15.794 -10.717 1.00 80.81 438 ASN A O 1
ATOM 3590 N N . PRO A 1 439 ? 27.840 -15.608 -11.905 1.00 81.25 439 PRO A N 1
ATOM 3591 C CA . PRO A 1 439 ? 27.363 -16.451 -12.989 1.00 81.25 439 PRO A CA 1
ATOM 3592 C C . PRO A 1 439 ? 27.162 -17.911 -12.559 1.00 81.25 439 PRO A C 1
ATOM 3594 O O . PRO A 1 439 ? 28.090 -18.581 -12.100 1.00 81.25 439 PRO A O 1
ATOM 3597 N N . SER A 1 440 ? 25.969 -18.442 -12.830 1.00 82.31 440 SER A N 1
ATOM 3598 C CA . SER A 1 440 ? 25.676 -19.875 -12.746 1.00 82.31 440 SER A CA 1
ATOM 3599 C C . SER A 1 440 ? 26.431 -20.691 -13.813 1.00 82.31 440 SER A C 1
ATOM 3601 O O . SER A 1 440 ? 26.998 -20.152 -14.773 1.00 82.31 440 SER A O 1
ATOM 3603 N N . ALA A 1 441 ? 26.411 -22.023 -13.691 1.00 79.25 441 ALA A N 1
ATOM 3604 C CA . ALA A 1 441 ? 26.943 -22.916 -14.726 1.00 79.25 441 ALA A CA 1
ATOM 3605 C C . ALA A 1 441 ? 26.243 -22.715 -16.089 1.00 79.25 441 ALA A C 1
ATOM 3607 O O . ALA A 1 441 ? 26.905 -22.722 -17.133 1.00 79.25 441 ALA A O 1
ATOM 3608 N N . ASP A 1 442 ? 24.931 -22.448 -16.073 1.00 77.94 442 ASP A N 1
ATOM 3609 C CA . ASP A 1 442 ? 24.135 -22.130 -17.264 1.00 77.94 442 ASP A CA 1
ATOM 3610 C C . ASP A 1 442 ? 24.611 -20.814 -17.913 1.00 77.94 442 ASP A C 1
ATOM 3612 O O . ASP A 1 442 ? 24.767 -20.752 -19.138 1.00 77.94 442 ASP A O 1
ATOM 3616 N N . ASN A 1 443 ? 24.956 -19.796 -17.111 1.00 80.56 443 ASN A N 1
ATOM 3617 C CA . ASN A 1 443 ? 25.520 -18.536 -17.611 1.00 80.56 443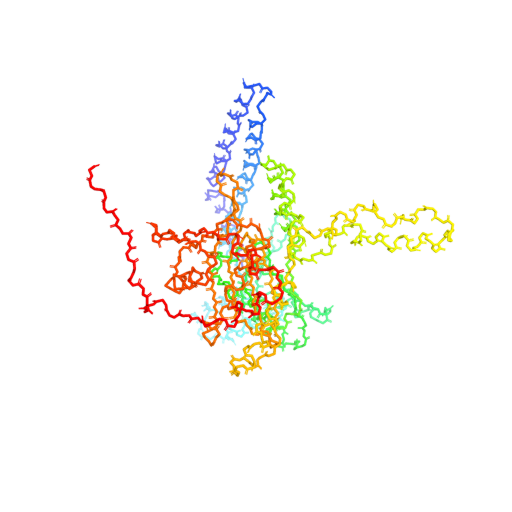 ASN A CA 1
ATOM 3618 C C . ASN A 1 443 ? 26.860 -18.760 -18.320 1.00 80.56 443 ASN A C 1
ATOM 3620 O O . ASN A 1 443 ? 27.037 -18.315 -19.455 1.00 80.56 443 ASN A O 1
ATOM 3624 N N . ARG A 1 444 ? 27.772 -19.538 -17.722 1.00 83.00 444 ARG A N 1
ATOM 3625 C CA . ARG A 1 444 ? 29.070 -19.878 -18.340 1.00 83.00 444 ARG A CA 1
ATOM 3626 C C . ARG A 1 444 ? 28.916 -20.644 -19.653 1.00 83.00 444 ARG A C 1
ATOM 3628 O O . ARG A 1 444 ? 29.665 -20.412 -20.603 1.00 83.00 444 ARG A O 1
ATOM 3635 N N . LEU A 1 445 ? 27.963 -21.573 -19.732 1.00 80.94 445 LEU A N 1
ATOM 3636 C CA . LEU A 1 445 ? 27.689 -22.317 -20.963 1.00 80.94 445 LEU A CA 1
ATOM 3637 C C . LEU A 1 445 ? 27.120 -21.407 -22.060 1.00 80.94 445 LEU A C 1
ATOM 3639 O O . LEU A 1 445 ? 27.551 -21.480 -23.212 1.00 80.94 445 LEU A O 1
ATOM 3643 N N . SER A 1 446 ? 26.178 -20.537 -21.699 1.00 79.69 446 SER A N 1
ATOM 3644 C CA . SER A 1 446 ? 25.574 -19.570 -22.616 1.00 79.69 446 SER A CA 1
ATOM 3645 C C . SER A 1 446 ? 26.615 -18.595 -23.177 1.00 79.69 446 SER A C 1
ATOM 3647 O O . SER A 1 446 ? 26.686 -18.410 -24.392 1.00 79.69 446 SER A O 1
ATOM 3649 N N . VAL A 1 447 ? 27.502 -18.058 -22.328 1.00 82.50 447 VAL A N 1
ATOM 3650 C CA . VAL A 1 447 ? 28.600 -17.173 -22.753 1.00 82.50 447 VAL A CA 1
ATOM 3651 C C . VAL A 1 447 ? 29.529 -17.867 -23.746 1.00 82.50 447 VAL A C 1
ATOM 3653 O O . VAL A 1 447 ? 29.791 -17.317 -24.814 1.00 82.50 447 VAL A O 1
ATOM 3656 N N . ARG A 1 448 ? 29.970 -19.102 -23.460 1.00 82.00 448 ARG A N 1
ATOM 3657 C CA . ARG A 1 448 ? 30.815 -19.875 -24.391 1.00 82.00 448 ARG A CA 1
ATOM 3658 C C . ARG A 1 448 ? 30.154 -20.051 -25.758 1.00 82.00 448 ARG A C 1
ATOM 3660 O O . ARG A 1 448 ? 30.808 -19.891 -26.787 1.00 82.00 448 ARG A O 1
ATOM 3667 N N . ARG A 1 449 ? 28.846 -20.320 -25.784 1.00 80.56 449 ARG A N 1
ATOM 3668 C CA . ARG A 1 449 ? 28.073 -20.415 -27.033 1.00 80.56 449 ARG A CA 1
ATOM 3669 C C . ARG A 1 449 ? 27.983 -19.077 -27.758 1.00 80.56 449 ARG A C 1
ATOM 3671 O O . ARG A 1 449 ? 28.062 -19.054 -28.979 1.00 80.56 449 ARG A O 1
ATOM 3678 N N . MET A 1 450 ? 27.836 -17.969 -27.040 1.00 80.56 450 MET A N 1
ATOM 3679 C CA . MET A 1 450 ? 27.796 -16.637 -27.650 1.00 80.56 450 MET A CA 1
ATOM 3680 C C . MET A 1 450 ? 29.154 -16.207 -28.219 1.00 80.56 450 MET A C 1
ATOM 3682 O O . MET A 1 450 ? 29.183 -15.639 -29.311 1.00 80.56 450 MET A O 1
ATOM 3686 N N . ILE A 1 451 ? 30.266 -16.563 -27.565 1.00 81.12 451 ILE A N 1
ATOM 3687 C CA . ILE A 1 451 ? 31.621 -16.419 -28.126 1.00 81.12 451 ILE A CA 1
ATOM 3688 C C . ILE A 1 451 ? 31.745 -17.245 -29.411 1.00 81.12 451 ILE A C 1
ATOM 3690 O O . ILE A 1 451 ? 32.105 -16.706 -30.453 1.00 81.12 451 ILE A O 1
ATOM 3694 N N . HIS A 1 452 ? 31.348 -18.524 -29.387 1.00 78.62 452 HIS A N 1
ATOM 3695 C CA . HIS A 1 452 ? 31.364 -19.382 -30.580 1.00 78.62 452 HIS A CA 1
ATOM 3696 C C . HIS A 1 452 ? 30.489 -18.832 -31.722 1.00 78.62 452 HIS A C 1
ATOM 3698 O O . HIS A 1 452 ? 30.875 -18.850 -32.891 1.00 78.62 452 HIS A O 1
ATOM 3704 N N . ASN A 1 453 ? 29.326 -18.269 -31.390 1.00 73.25 453 ASN A N 1
ATOM 3705 C CA . ASN A 1 453 ? 28.436 -17.624 -32.355 1.00 73.25 453 ASN A CA 1
ATOM 3706 C C . ASN A 1 453 ? 28.994 -16.287 -32.889 1.00 73.25 453 ASN A C 1
ATOM 3708 O O . ASN A 1 453 ? 28.428 -15.727 -33.832 1.00 73.25 453 ASN A O 1
ATOM 3712 N N . GLY A 1 454 ? 30.118 -15.807 -32.346 1.00 68.06 454 GLY A N 1
ATOM 3713 C CA . GLY A 1 454 ? 30.835 -14.613 -32.786 1.00 68.06 454 GLY A CA 1
ATOM 3714 C C . GLY A 1 454 ? 30.230 -13.303 -32.290 1.00 68.06 454 GLY A C 1
ATOM 3715 O O . GLY A 1 454 ? 30.338 -12.297 -32.983 1.00 68.06 454 GLY A O 1
ATOM 3716 N N . VAL A 1 455 ? 29.544 -13.326 -31.144 1.00 66.88 455 VAL A N 1
ATOM 3717 C CA . VAL A 1 455 ? 28.976 -12.131 -30.482 1.00 66.88 455 VAL A CA 1
ATOM 3718 C C . VAL A 1 455 ? 30.040 -11.409 -29.656 1.00 66.88 455 VAL A C 1
ATOM 3720 O O . VAL A 1 455 ? 30.023 -10.188 -29.512 1.00 66.88 455 VAL A O 1
ATOM 3723 N N . PHE A 1 456 ? 30.979 -12.181 -29.120 1.00 78.75 456 PHE A N 1
ATOM 3724 C CA . PHE A 1 456 ? 31.935 -11.762 -28.111 1.00 78.75 456 PHE A CA 1
ATOM 3725 C C . PHE A 1 456 ? 33.344 -12.195 -28.507 1.00 78.75 456 PHE A C 1
ATOM 3727 O O . PHE A 1 456 ? 33.513 -13.306 -29.011 1.00 78.75 456 PHE A O 1
ATOM 3734 N N . LYS A 1 457 ? 34.343 -11.335 -28.273 1.00 75.31 457 LYS A N 1
ATOM 3735 C CA . LYS A 1 457 ? 35.745 -11.605 -28.640 1.00 75.31 457 LYS A CA 1
ATOM 3736 C C . LYS A 1 457 ? 36.393 -12.627 -27.713 1.00 75.31 457 LYS A C 1
ATOM 3738 O O . LYS A 1 457 ? 36.913 -13.641 -28.166 1.00 75.31 457 LYS A O 1
ATOM 3743 N N . ALA A 1 458 ? 36.358 -12.345 -26.416 1.00 69.94 458 ALA A N 1
ATOM 3744 C CA . ALA A 1 458 ? 36.933 -13.175 -25.370 1.00 69.94 458 ALA A CA 1
ATOM 3745 C C . ALA A 1 458 ? 36.183 -12.923 -24.059 1.00 69.94 458 ALA A C 1
ATOM 3747 O O . ALA A 1 458 ? 35.717 -11.810 -23.810 1.00 69.94 458 ALA A O 1
ATOM 3748 N N . ALA A 1 459 ? 36.070 -13.961 -23.232 1.00 77.06 459 ALA A N 1
ATOM 3749 C CA . ALA A 1 459 ? 35.625 -13.832 -21.852 1.00 77.06 459 ALA A CA 1
ATOM 3750 C C . ALA A 1 459 ? 36.842 -13.913 -20.935 1.00 77.06 459 ALA A C 1
ATOM 3752 O O . ALA A 1 459 ? 37.598 -14.882 -20.996 1.00 77.06 459 ALA A O 1
ATOM 3753 N N . ARG A 1 460 ? 36.997 -12.916 -20.070 1.00 78.62 460 ARG A N 1
ATOM 3754 C CA . ARG A 1 460 ? 37.865 -12.989 -18.899 1.00 78.62 460 ARG A CA 1
ATOM 3755 C C . ARG A 1 460 ? 37.062 -13.552 -17.738 1.00 78.62 460 ARG A C 1
ATOM 3757 O O . ARG A 1 460 ? 35.957 -13.086 -17.456 1.00 78.62 460 ARG A O 1
ATOM 3764 N N . THR A 1 461 ? 37.610 -14.572 -17.093 1.00 76.69 461 THR A N 1
ATOM 3765 C CA . THR A 1 461 ? 36.982 -15.281 -15.966 1.00 76.69 461 THR A CA 1
ATOM 3766 C C . THR A 1 461 ? 37.924 -15.361 -14.773 1.00 76.69 461 THR A C 1
ATOM 3768 O O . THR A 1 461 ? 37.889 -16.336 -14.027 1.00 76.69 461 THR A O 1
ATOM 3771 N N . ASP A 1 462 ? 38.800 -14.366 -14.647 1.00 75.00 462 ASP A N 1
ATOM 3772 C CA . ASP A 1 462 ? 39.860 -14.315 -13.637 1.00 75.00 462 ASP A CA 1
ATOM 3773 C C . ASP A 1 462 ? 39.272 -14.234 -12.214 1.00 75.00 462 ASP A C 1
ATOM 3775 O O . ASP A 1 462 ? 39.890 -14.684 -11.254 1.00 75.00 462 ASP A O 1
ATOM 3779 N N . ASP A 1 463 ? 38.041 -13.725 -12.095 1.00 77.19 463 ASP A N 1
ATOM 3780 C CA . ASP A 1 463 ? 37.231 -13.734 -10.879 1.00 77.19 463 ASP A CA 1
ATOM 3781 C C . ASP A 1 463 ? 36.125 -14.809 -10.990 1.00 77.19 463 ASP A C 1
ATOM 3783 O O . ASP A 1 463 ? 35.336 -14.794 -11.943 1.00 77.19 463 ASP A O 1
ATOM 3787 N N . PRO A 1 464 ? 36.000 -15.750 -10.035 1.00 76.75 464 PRO A N 1
ATOM 3788 C CA . PRO A 1 464 ? 34.928 -16.744 -10.050 1.00 76.75 464 PRO A CA 1
ATOM 3789 C C . PRO A 1 464 ? 33.522 -16.125 -9.973 1.00 76.75 464 PRO A C 1
ATOM 3791 O O . PRO A 1 464 ? 32.563 -16.758 -10.418 1.00 76.75 464 PRO A O 1
ATOM 3794 N N . HIS A 1 465 ? 33.378 -14.899 -9.484 1.00 81.38 465 HIS A N 1
ATOM 3795 C CA . HIS A 1 465 ? 32.111 -14.187 -9.359 1.00 81.38 465 HIS A CA 1
ATOM 3796 C C . HIS A 1 465 ? 31.781 -13.297 -10.560 1.00 81.38 465 HIS A C 1
ATOM 3798 O O . HIS A 1 465 ? 30.667 -12.773 -10.618 1.00 81.38 465 HIS A O 1
ATOM 3804 N N . ILE A 1 466 ? 32.683 -13.134 -11.538 1.00 83.81 466 ILE A N 1
ATOM 3805 C CA . ILE A 1 466 ? 32.454 -12.261 -12.697 1.00 83.81 466 ILE A CA 1
ATOM 3806 C C . ILE A 1 466 ? 32.902 -12.926 -14.004 1.00 83.81 466 ILE A C 1
ATOM 3808 O O . ILE A 1 466 ? 33.983 -13.495 -14.106 1.00 83.81 466 ILE A O 1
ATOM 3812 N N . ILE A 1 467 ? 32.083 -12.810 -15.053 1.00 84.56 467 ILE A N 1
ATOM 3813 C CA . ILE A 1 467 ? 32.543 -13.040 -16.433 1.00 84.56 467 ILE A CA 1
ATOM 3814 C C . ILE A 1 467 ? 32.505 -11.704 -17.161 1.00 84.56 467 ILE A C 1
ATOM 3816 O O . ILE A 1 467 ? 31.418 -11.199 -17.440 1.00 84.56 467 ILE A O 1
ATOM 3820 N N . ALA A 1 468 ? 33.674 -11.147 -17.472 1.00 84.19 468 ALA A N 1
ATOM 3821 C CA . ALA A 1 468 ? 33.799 -9.908 -18.232 1.00 84.19 468 ALA A CA 1
ATOM 3822 C C . ALA A 1 468 ? 34.053 -10.227 -19.704 1.00 84.19 468 ALA A C 1
ATOM 3824 O O . ALA A 1 468 ? 34.933 -11.022 -20.035 1.00 84.19 468 ALA A O 1
ATOM 3825 N N . ILE A 1 469 ? 33.261 -9.637 -20.593 1.00 85.94 469 ILE A N 1
ATOM 3826 C CA . ILE A 1 469 ? 33.238 -10.009 -22.002 1.00 85.94 469 ILE A CA 1
ATOM 3827 C C . ILE A 1 469 ? 33.346 -8.766 -22.872 1.00 85.94 469 ILE A C 1
ATOM 3829 O O . ILE A 1 469 ? 32.535 -7.846 -22.753 1.00 85.94 469 ILE A O 1
ATOM 3833 N N . GLU A 1 470 ? 34.305 -8.777 -23.794 1.00 83.88 470 GLU A N 1
ATOM 3834 C CA . GLU A 1 470 ? 34.415 -7.751 -24.828 1.00 83.88 470 GLU A CA 1
ATOM 3835 C C . GLU A 1 470 ? 33.483 -8.044 -26.005 1.00 83.88 470 GLU A C 1
ATOM 3837 O O . GLU A 1 470 ? 33.451 -9.156 -26.550 1.00 83.88 470 GLU A O 1
ATOM 3842 N N . VAL A 1 471 ? 32.746 -7.020 -26.430 1.00 81.81 471 VAL A N 1
ATOM 3843 C CA . VAL A 1 471 ? 31.839 -7.098 -27.577 1.00 81.81 471 VAL A CA 1
ATOM 3844 C C . VAL A 1 471 ? 32.630 -6.983 -28.882 1.00 81.81 471 VAL A C 1
ATOM 3846 O O . VAL A 1 471 ? 33.444 -6.076 -29.064 1.00 81.81 471 VAL A O 1
ATOM 3849 N N . ASP A 1 472 ? 32.374 -7.882 -29.837 1.00 81.81 472 ASP A N 1
ATOM 3850 C CA . ASP A 1 472 ? 32.873 -7.716 -31.207 1.00 81.81 472 ASP A CA 1
ATOM 3851 C C . ASP A 1 472 ? 31.936 -6.782 -31.985 1.00 81.81 472 ASP A C 1
ATOM 3853 O O . ASP A 1 472 ? 31.060 -7.216 -32.738 1.00 81.81 472 ASP A O 1
ATOM 3857 N N . THR A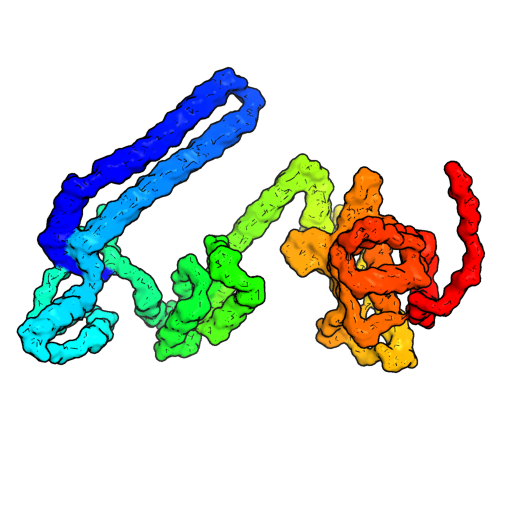 1 473 ? 32.096 -5.475 -31.774 1.00 75.38 473 THR A N 1
ATOM 3858 C CA . THR A 1 473 ? 31.203 -4.450 -32.336 1.00 75.38 473 THR A CA 1
ATOM 3859 C C . THR A 1 473 ? 31.134 -4.503 -33.864 1.00 75.38 473 THR A C 1
ATOM 3861 O O . THR A 1 473 ? 30.054 -4.335 -34.430 1.00 75.38 473 THR A O 1
ATOM 3864 N N . GLN A 1 474 ? 32.247 -4.795 -34.548 1.00 78.94 474 GLN A N 1
ATOM 3865 C CA . GLN A 1 474 ? 32.270 -4.899 -36.012 1.00 78.94 474 GLN A CA 1
ATOM 3866 C C . GLN A 1 474 ? 31.460 -6.101 -36.502 1.00 78.94 474 GLN A C 1
ATOM 3868 O O . GLN A 1 474 ? 30.697 -5.999 -37.467 1.00 78.94 474 GLN A O 1
ATOM 3873 N N . ARG A 1 475 ? 31.601 -7.254 -35.843 1.00 77.25 475 ARG A N 1
ATOM 3874 C CA . ARG A 1 475 ? 30.847 -8.453 -36.211 1.00 77.25 475 ARG A CA 1
ATOM 3875 C C . ARG A 1 475 ? 29.372 -8.337 -35.856 1.00 77.25 475 ARG A C 1
ATOM 3877 O O . ARG A 1 475 ? 28.535 -8.736 -36.664 1.00 77.25 475 ARG A O 1
ATOM 3884 N N . ALA A 1 476 ? 29.053 -7.734 -34.714 1.00 75.38 476 ALA A N 1
ATOM 3885 C CA . ALA A 1 476 ? 27.687 -7.398 -34.340 1.00 75.38 476 ALA A CA 1
ATOM 3886 C C . ALA A 1 476 ? 27.038 -6.506 -35.415 1.00 75.38 476 ALA A C 1
ATOM 3888 O O . ALA A 1 476 ? 25.997 -6.865 -35.956 1.00 75.38 476 ALA A O 1
ATOM 3889 N N . GLN A 1 477 ? 27.700 -5.418 -35.829 1.00 77.44 477 GLN A N 1
ATOM 3890 C CA . GLN A 1 477 ? 27.221 -4.541 -36.908 1.00 77.44 477 GLN A CA 1
ATOM 3891 C C . GLN A 1 477 ? 26.970 -5.290 -38.225 1.00 77.44 477 GLN A C 1
ATOM 3893 O O . GLN A 1 477 ? 25.942 -5.064 -38.857 1.00 77.44 477 GLN A O 1
ATOM 3898 N N . LYS A 1 478 ? 27.849 -6.223 -38.618 1.00 81.50 478 LYS A N 1
ATOM 3899 C CA . LYS A 1 478 ? 27.642 -7.058 -39.816 1.00 81.50 478 LYS A CA 1
ATOM 3900 C C . LYS A 1 478 ? 26.426 -7.981 -39.700 1.00 81.50 478 LYS A C 1
ATOM 3902 O O . LYS A 1 478 ? 25.756 -8.217 -40.698 1.00 81.50 478 LYS A O 1
ATOM 3907 N N . ILE A 1 479 ? 26.141 -8.514 -38.510 1.00 77.00 479 ILE A N 1
ATOM 3908 C CA . ILE A 1 479 ? 24.964 -9.369 -38.277 1.00 77.00 479 ILE A CA 1
ATOM 3909 C C . ILE A 1 479 ? 23.666 -8.553 -38.363 1.00 77.00 479 ILE A C 1
ATOM 3911 O O . ILE A 1 479 ? 22.666 -9.081 -38.844 1.00 77.00 479 ILE A O 1
ATOM 3915 N N . PHE A 1 480 ? 23.685 -7.274 -37.977 1.00 75.12 480 PHE A N 1
ATOM 3916 C CA . PHE A 1 480 ? 22.528 -6.368 -38.045 1.00 75.12 480 PHE A CA 1
ATOM 3917 C C . PHE A 1 480 ? 22.397 -5.576 -39.345 1.00 75.12 480 PHE A C 1
ATOM 3919 O O . PHE A 1 480 ? 21.528 -4.711 -39.432 1.00 75.12 480 PHE A O 1
ATOM 3926 N N . ALA A 1 481 ? 23.271 -5.807 -40.323 1.00 80.12 481 ALA A N 1
ATOM 3927 C CA . ALA A 1 481 ? 23.307 -4.988 -41.527 1.00 80.12 481 ALA A CA 1
ATOM 3928 C C . ALA A 1 481 ? 22.015 -5.103 -42.355 1.00 80.12 481 ALA A C 1
ATOM 3930 O O . ALA A 1 481 ? 21.600 -4.117 -42.961 1.00 80.12 481 ALA A O 1
ATOM 3931 N N . SER A 1 482 ? 21.372 -6.277 -42.370 1.00 86.56 482 SER A N 1
ATOM 3932 C CA . SER A 1 482 ? 20.095 -6.491 -43.054 1.00 86.56 482 SER A CA 1
ATOM 3933 C C . SER A 1 482 ? 19.281 -7.641 -42.452 1.00 86.56 482 SER A C 1
ATOM 3935 O O . SER A 1 482 ? 19.758 -8.423 -41.625 1.00 86.56 482 SER A O 1
ATOM 3937 N N . ASP A 1 483 ? 18.039 -7.786 -42.903 1.00 86.81 483 ASP A N 1
ATOM 3938 C CA . ASP A 1 483 ? 17.184 -8.907 -42.515 1.00 86.81 483 ASP A CA 1
ATOM 3939 C C . ASP A 1 483 ? 17.779 -10.257 -42.979 1.00 86.81 483 ASP A C 1
ATOM 3941 O O . ASP A 1 483 ? 17.698 -11.263 -42.273 1.00 86.81 483 ASP A O 1
ATOM 3945 N N . GLU A 1 484 ? 18.467 -10.295 -44.125 1.00 88.19 484 GLU A N 1
ATOM 3946 C CA . GLU A 1 484 ? 19.168 -11.480 -44.636 1.00 88.19 484 GLU A CA 1
ATOM 3947 C C . GLU A 1 484 ? 20.325 -11.910 -43.733 1.00 88.19 484 GLU A C 1
ATOM 3949 O O . GLU A 1 484 ? 20.527 -13.112 -43.533 1.00 88.19 484 GLU A O 1
ATOM 3954 N N . SER A 1 485 ? 21.098 -10.971 -43.175 1.00 87.81 485 SER A N 1
ATOM 3955 C CA . SER A 1 485 ? 22.195 -11.323 -42.266 1.00 87.81 485 SER A CA 1
ATOM 3956 C C . SER A 1 485 ? 21.671 -11.922 -40.960 1.00 87.81 485 SER A C 1
ATOM 3958 O O . SER A 1 485 ? 22.263 -12.877 -40.446 1.00 87.81 485 SER A O 1
ATOM 3960 N N . ILE A 1 486 ? 20.519 -11.446 -40.480 1.00 88.69 486 ILE A N 1
ATOM 3961 C CA . ILE A 1 486 ? 19.832 -11.986 -39.301 1.00 88.69 486 ILE A CA 1
ATOM 3962 C C . ILE A 1 486 ? 19.260 -13.376 -39.592 1.00 88.69 486 ILE A C 1
ATOM 3964 O O . ILE A 1 486 ? 19.526 -14.311 -38.834 1.00 88.69 486 ILE A O 1
ATOM 3968 N N . LYS A 1 487 ? 18.569 -13.567 -40.723 1.00 90.06 487 LYS A N 1
ATOM 3969 C CA . LYS A 1 487 ? 18.075 -14.888 -41.160 1.00 90.06 487 LYS A CA 1
ATOM 3970 C C . LYS A 1 487 ? 19.211 -15.910 -41.274 1.00 90.06 487 LYS A C 1
ATOM 3972 O O . LYS A 1 487 ? 19.114 -17.008 -40.727 1.00 90.06 487 LYS A O 1
ATOM 3977 N N . ARG A 1 488 ? 20.337 -15.536 -41.898 1.00 88.31 488 ARG A N 1
ATOM 3978 C CA . ARG A 1 488 ? 21.543 -16.388 -41.974 1.00 88.31 488 ARG A CA 1
ATOM 3979 C C . ARG A 1 488 ? 22.121 -16.695 -40.595 1.00 88.31 488 ARG A C 1
ATOM 3981 O O . ARG A 1 488 ? 22.620 -17.796 -40.374 1.00 88.31 488 ARG A O 1
ATOM 3988 N N . PHE A 1 489 ? 22.090 -15.737 -39.671 1.00 87.38 489 PHE A N 1
ATOM 3989 C CA . PHE A 1 489 ? 22.550 -15.956 -38.304 1.00 87.38 489 PHE A CA 1
ATOM 3990 C C . PHE A 1 489 ? 21.660 -16.953 -37.553 1.00 87.38 489 PHE A C 1
ATOM 3992 O O . PHE A 1 489 ? 22.199 -17.818 -36.861 1.00 87.38 489 PHE A O 1
ATOM 3999 N N . ILE A 1 490 ? 20.337 -16.859 -37.705 1.00 89.06 490 ILE A N 1
ATOM 4000 C CA . ILE A 1 490 ? 19.358 -17.767 -37.091 1.00 89.06 490 ILE A CA 1
ATOM 4001 C C . ILE A 1 490 ? 19.538 -19.197 -37.616 1.00 89.06 490 ILE A C 1
ATOM 4003 O O . ILE A 1 490 ? 19.564 -20.134 -36.820 1.00 89.06 490 ILE A O 1
ATOM 4007 N N . ALA A 1 491 ? 19.728 -19.350 -38.929 1.00 85.62 491 ALA A N 1
ATOM 4008 C CA . ALA A 1 491 ? 19.787 -20.649 -39.596 1.00 85.62 491 ALA A CA 1
ATOM 4009 C C . ALA A 1 491 ? 21.075 -21.458 -39.344 1.00 85.62 491 ALA A C 1
ATOM 4011 O O . ALA A 1 491 ? 21.129 -22.650 -39.639 1.00 85.62 491 ALA A O 1
ATOM 4012 N N . LYS A 1 492 ? 22.139 -20.845 -38.809 1.00 79.44 492 LYS A N 1
ATOM 4013 C CA . LYS A 1 492 ? 23.401 -21.561 -38.566 1.00 79.44 492 LYS A CA 1
ATOM 4014 C C . LYS A 1 492 ? 23.252 -22.595 -37.432 1.00 79.44 492 LYS A C 1
ATOM 4016 O O . LYS A 1 492 ? 22.768 -22.229 -36.353 1.00 79.44 492 LYS A O 1
ATOM 4021 N N . PRO A 1 493 ? 23.771 -23.830 -37.596 1.00 61.84 493 PRO A N 1
ATOM 4022 C CA . PRO A 1 493 ? 23.787 -24.826 -36.528 1.00 61.84 493 PRO A CA 1
ATOM 4023 C C . PRO A 1 493 ? 24.457 -24.272 -35.267 1.00 61.84 493 PRO A C 1
ATOM 4025 O O . PRO A 1 493 ? 25.447 -23.536 -35.334 1.00 61.84 493 PRO A O 1
ATOM 4028 N N . SER A 1 494 ? 23.901 -24.574 -34.101 1.00 55.50 494 SER A N 1
ATOM 4029 C CA . SER A 1 494 ? 24.546 -24.335 -32.813 1.00 55.50 494 SER A CA 1
ATOM 4030 C C . SER A 1 494 ? 25.535 -25.476 -32.566 1.00 55.50 494 SER A C 1
ATOM 4032 O O . SER A 1 494 ? 25.158 -26.529 -32.070 1.00 55.50 494 SER A O 1
ATOM 4034 N N . GLY A 1 495 ? 26.796 -25.298 -32.971 1.00 47.50 495 GLY A N 1
ATOM 4035 C CA . GLY A 1 495 ? 27.840 -26.295 -32.728 1.00 47.50 495 GLY A CA 1
ATOM 4036 C C . GLY A 1 495 ? 28.045 -26.547 -31.230 1.00 47.50 495 GLY A C 1
ATOM 4037 O O . GLY A 1 495 ? 28.017 -25.609 -30.425 1.00 47.50 495 GLY A O 1
ATOM 4038 N N . GLU A 1 496 ? 28.250 -27.807 -30.841 1.00 40.81 496 GLU A N 1
ATOM 4039 C CA . GLU A 1 496 ? 28.761 -28.124 -29.508 1.00 40.81 496 GLU A CA 1
ATOM 4040 C C . GLU A 1 496 ? 30.216 -27.642 -29.392 1.00 40.81 496 GLU A C 1
ATOM 4042 O O . GLU A 1 496 ? 31.044 -27.973 -30.246 1.00 40.81 496 GLU A O 1
ATOM 4047 N N . PRO A 1 497 ? 30.573 -26.876 -28.346 1.00 42.44 497 PRO A N 1
ATOM 4048 C CA . PRO A 1 497 ? 31.961 -26.524 -28.096 1.00 42.44 497 PRO A CA 1
ATOM 4049 C C . PRO A 1 497 ? 32.686 -27.768 -27.563 1.00 42.44 497 PRO A C 1
ATOM 4051 O O . PRO A 1 497 ? 32.729 -27.986 -26.355 1.00 42.44 497 PRO A O 1
ATOM 4054 N N . GLY A 1 498 ? 33.201 -28.618 -28.456 1.00 37.09 498 GLY A N 1
ATOM 4055 C CA . GLY A 1 498 ? 33.882 -29.845 -28.028 1.00 37.09 498 GLY A CA 1
ATOM 4056 C C . GLY A 1 498 ? 34.610 -30.689 -29.072 1.00 37.09 498 GLY A C 1
ATOM 4057 O O . GLY A 1 498 ? 35.408 -31.529 -28.670 1.00 37.09 498 GLY A O 1
ATOM 4058 N N . LYS A 1 499 ? 34.411 -30.510 -30.383 1.00 38.47 499 LYS A N 1
ATOM 4059 C CA . LYS A 1 499 ? 35.141 -31.308 -31.387 1.00 38.47 499 LYS A CA 1
ATOM 4060 C C . LYS A 1 499 ? 35.398 -30.518 -32.668 1.00 38.47 499 LYS A C 1
ATOM 4062 O O . LYS A 1 499 ? 34.548 -30.529 -33.545 1.00 38.47 499 LYS A O 1
ATOM 4067 N N . GLN A 1 500 ? 36.551 -29.847 -32.753 1.00 30.97 500 GLN A N 1
ATOM 4068 C CA . GLN A 1 500 ? 37.394 -29.677 -33.957 1.00 30.97 500 GLN A CA 1
ATOM 4069 C C . GLN A 1 500 ? 38.414 -28.542 -33.752 1.00 30.97 500 GLN A C 1
ATOM 4071 O O . GLN A 1 500 ? 38.033 -27.430 -33.397 1.00 30.97 500 GLN A O 1
ATOM 4076 N N . GLY A 1 501 ? 39.693 -28.821 -34.040 1.00 29.28 501 GLY A N 1
ATOM 4077 C CA . GLY A 1 501 ? 40.693 -27.794 -34.356 1.00 29.28 501 GLY A CA 1
ATOM 4078 C C . GLY A 1 501 ? 41.892 -27.685 -33.415 1.00 29.28 501 GLY A C 1
ATOM 4079 O O . GLY A 1 501 ? 42.126 -26.624 -32.849 1.00 29.28 501 GLY A O 1
ATOM 4080 N N . VAL A 1 502 ? 42.700 -28.742 -33.297 1.00 36.34 502 VAL A N 1
ATOM 4081 C CA . VAL A 1 502 ? 44.136 -28.568 -33.023 1.00 36.34 502 VAL A CA 1
ATOM 4082 C C . VAL A 1 502 ? 44.720 -27.849 -34.237 1.00 36.34 502 VAL A C 1
ATOM 4084 O O . VAL A 1 502 ? 44.820 -28.455 -35.297 1.00 36.34 502 VAL A O 1
ATOM 4087 N N . LEU A 1 503 ? 45.070 -26.570 -34.107 1.00 29.69 503 LEU A N 1
ATOM 4088 C CA . LEU A 1 503 ? 45.932 -25.867 -35.059 1.00 29.69 503 LEU A CA 1
ATOM 4089 C C . LEU A 1 503 ? 46.774 -24.824 -34.311 1.00 29.69 503 LEU A C 1
ATOM 4091 O O . LEU A 1 503 ? 46.304 -23.758 -33.932 1.00 29.69 503 LEU A O 1
ATOM 4095 N N . ALA A 1 504 ? 48.007 -25.261 -34.050 1.00 35.25 504 ALA A N 1
ATOM 4096 C CA . ALA A 1 504 ? 49.275 -24.543 -33.944 1.00 35.25 504 ALA A CA 1
ATOM 4097 C C . ALA A 1 504 ? 49.257 -23.022 -33.695 1.00 35.25 504 ALA A C 1
ATOM 4099 O O . ALA A 1 504 ? 48.845 -22.239 -34.546 1.00 35.25 504 ALA A O 1
ATOM 4100 N N . GLY A 1 505 ? 49.875 -22.606 -32.583 1.00 31.33 505 GLY A N 1
ATOM 4101 C CA . GLY A 1 505 ? 50.246 -21.205 -32.382 1.00 31.33 505 GLY A CA 1
ATOM 4102 C C . GLY A 1 505 ? 50.703 -20.811 -30.978 1.00 31.33 505 GLY A C 1
ATOM 4103 O O . GLY A 1 505 ? 50.369 -19.716 -30.548 1.00 31.33 505 GLY A O 1
ATOM 4104 N N . VAL A 1 506 ? 51.447 -21.653 -30.248 1.00 30.52 506 VAL A N 1
ATOM 4105 C CA . VAL A 1 506 ? 52.148 -21.212 -29.025 1.00 30.52 506 VAL A CA 1
ATOM 4106 C C . VAL A 1 506 ? 53.646 -21.250 -29.297 1.00 30.52 506 VAL A C 1
ATOM 4108 O O . VAL A 1 506 ? 54.289 -22.290 -29.181 1.00 30.52 506 VAL A O 1
ATOM 4111 N N . ARG A 1 507 ? 54.205 -20.100 -29.690 1.00 29.56 507 ARG A N 1
ATOM 4112 C CA . ARG A 1 507 ? 55.628 -19.829 -29.477 1.00 29.56 507 ARG A CA 1
ATOM 4113 C C . ARG A 1 507 ? 55.785 -19.474 -28.005 1.00 29.56 507 ARG A C 1
ATOM 4115 O O . ARG A 1 507 ? 55.338 -18.417 -27.570 1.00 29.56 507 ARG A O 1
ATOM 4122 N N . ALA A 1 508 ? 56.393 -20.387 -27.261 1.00 32.44 508 ALA A N 1
ATOM 4123 C CA . ALA A 1 508 ? 56.960 -20.099 -25.960 1.00 32.44 508 ALA A CA 1
ATOM 4124 C C . ALA A 1 508 ? 58.085 -19.067 -26.126 1.00 32.44 508 ALA A C 1
ATOM 4126 O O . ALA A 1 508 ? 58.955 -19.235 -26.980 1.00 32.44 508 ALA A O 1
ATOM 4127 N N . VAL A 1 509 ? 58.074 -18.025 -25.300 1.00 30.89 509 VAL A N 1
ATOM 4128 C CA . VAL A 1 509 ? 59.283 -17.270 -24.969 1.00 30.89 509 VAL A CA 1
ATOM 4129 C C . VAL A 1 509 ? 59.431 -17.386 -23.462 1.00 30.89 509 VAL A C 1
ATOM 4131 O O . VAL A 1 509 ? 58.603 -16.883 -22.708 1.00 30.89 509 VAL A O 1
ATOM 4134 N N . ALA A 1 510 ? 60.443 -18.147 -23.062 1.00 33.88 510 ALA A N 1
ATOM 4135 C CA . ALA A 1 510 ? 60.950 -18.214 -21.708 1.00 33.88 510 ALA A CA 1
ATOM 4136 C C . ALA A 1 510 ? 62.193 -17.322 -21.640 1.00 33.88 510 ALA A C 1
ATOM 4138 O O . ALA A 1 510 ? 63.154 -17.601 -22.354 1.00 33.88 510 ALA A O 1
ATOM 4139 N N . SER A 1 511 ? 62.116 -16.273 -20.819 1.00 35.06 511 SER A N 1
ATOM 4140 C CA . SER A 1 511 ? 63.172 -15.629 -20.016 1.00 35.06 511 SER A CA 1
ATOM 4141 C C . SER A 1 511 ? 62.679 -14.253 -19.594 1.00 35.06 511 SER A C 1
ATOM 4143 O O . SER A 1 511 ? 62.472 -13.425 -20.514 1.00 35.06 511 SER A O 1
#

Secondary structure (DSSP, 8-state):
-----HHHHHHHHHHHHHTTHHHHHHHHHHHHHHHHHHHHHHHHHHHHH-TT-HHHHHHHHHHHHHHHHHHHHHHHHHHHHHHHHHHHHHT---HHHHHHHHHHHHHHHHS--SS-HHHHHHHHTTS-HHHHHHHHHHTT------SSTT--TT-PPP---HHHHHHHHHHHHGGG-SEEE---SS--HHHHHHHHHHHHTT-TT-EEEEE--TTS-TGGGT--HHHHHHHHHHHHHTTEEEEE-TTHHHHHHHHHHHHHHHHHHHHTHHHHIIIIIIHHHHTT-GGGSHHHHTTHHHHHHHHHHHH-TT-TTS--TT--HHHHHTS--S--THHHHHHHHHHHHHHHHTTS--S---EEEEEESSTT-S-EEEEEE-TT--EEEEEEEEEEE-TT--EEEEEEEEEE-GGGTTSSHHHHHHHHHHHHHT-SEEEEES--HHHHHHHHHHHHTTSEEEEE-SSTTEEEEEE-HHHHHHHTS-HHHHHHHHHS----TTS------------

Radius of gyration: 36.61 Å; chains: 1; bounding box: 96×65×94 Å

Sequence (511 aa):
MHKISQRAYRDAEEWLKQERLAALINEGIKKIGKEIEALKKARQRVHRQGAGQRDAREQLAALEVMIKKVTEDTVDHLLASVRQRWAQKAGLKTFADAVAEAMQTRTQIRGKRPMSVERWRRLANGVSYQEARELAQSMGINVFWDWDLPRTPEGFYQITGGREMAIQRGLAMAPFTDLLWRETAKPDLDDDKLWADAIHAVYPHKMLAYNLSPSWNWDAWGFTDDQIRVFAAELGKMGYVFNFITYAGHQTEALSNGRLARALREEGVLGFVRLVQRSLRLAHDPAQYPQTFVGGDWADRYRRAARGASLTTSSMGGKSTETQHRKAVEVPTSVLERWLHMWVDYWKMQGLYDRGALNVELKERFAGSEEMMLNVFDEPRDKLAEITFRVDRDREGRKVLAVKDQNTFKKYRNRRLMTLMHFFLLHRYKTDLVHYVNPSADNRLSVRRMIHNGVFKAARTDDPHIIAIEVDTQRAQKIFASDESIKRFIAKPSGEPGKQGVLAGVRAVAS

Foldseek 3Di:
DWAFDPVLLVVLVVCCVVPPLVVLVVVLVVQLVVLVVVLVVLVVVVVVPDDPDPPSVVVSVVSVVVSVVSNVVSVVVSVVVSLVSSCVSSGTDDPLVQLLVQQVVVCVVPVDGPDHSVVSSVVVVVDDPVVNQVVSVVRVHDGDGDQQSSADPVRDTDDPDDLVVLLVVCLVCQVPDQEDEDDDPAQDLVSLLVSLCSNCVNVVQRAYAEAPEPVDPPVVVVDDPVCVVCSVVSSVVSRHPHYDYPCPVVVVVVVLVVQLVVQCVVPNVVSCCVSPLVQCVQVVPPCNQVCVVVPVVVVVVVVCVVPHPPPPPPPPDADPPSVVSVPPPFDDCVVLQVLQVLLQVVCVVVVLDDQAGKDWHWAAPDPPHQWIKIFIAGPVRDTAKIWIWHWDADPVRAIETETADIDGDPSCPQQCSVVSVVLRVCRGRVHQKYKYFQDDPVRVQVVVLSVVLVQFVDWDCVDVGMTMTGGPVVVSCQCVVDSVSSSVSSPDGSDDPDDDDPDDDDDDDDD

pLDDT: mean 82.9, std 14.18, range [29.28, 98.69]